Protein AF-A0A8S2ZGX4-F1 (afdb_monomer_lite)

Secondary structure (DSSP, 8-state):
---GGG-HHHHHHHHSTTHHHHHHHHHHHHHHHHHHHHHHHHHTTT-HHHHHHHHHHHHHHHHHHHTTT-TT--SGGGGGG----TT--SSTT--TTS-TTT--HHHHHHHHHHHHHHHHHTT-HHHHHHHHHHHHHHHHHTT-HHHHHHHHHHHHHHHHHTT-HHHHHHHHHHHHTTTTPPPSSSS-----S-TTS--S-PPPP---TTS-TTSHHHHHHHHHHHH----HHHHHHHHHHHHHHHHHHHHHHHHHHHHTS-S---HHHHHTSHHHHHHHHTTT-GGGGSSSSS----S-------SS-STTTTSHHHHHHHHHHHHHHHHHHHHHHHHHTTTT-SS--TT--HHHHHHHHHHHHHHHHHHHHTT-HHHHHHHHHHHHHHHHHHHHTTTTTSSS-----------------------STTTHHHHHTTSSTTTS--

Structure (mmCIF, N/CA/C/O backbone):
data_AF-A0A8S2ZGX4-F1
#
_entry.id   AF-A0A8S2ZGX4-F1
#
loop_
_atom_site.group_PDB
_atom_site.id
_atom_site.type_symbol
_atom_site.label_atom_id
_atom_site.label_alt_id
_atom_site.label_comp_id
_atom_site.label_asym_id
_atom_site.label_entity_id
_atom_site.label_seq_id
_atom_site.pdbx_PDB_ins_code
_atom_site.Cartn_x
_atom_site.Cartn_y
_atom_site.Cartn_z
_atom_site.occupancy
_atom_site.B_iso_or_equiv
_atom_site.auth_seq_id
_atom_site.auth_comp_id
_atom_site.auth_asym_id
_atom_site.auth_atom_id
_atom_site.pdbx_PDB_model_num
ATOM 1 N N . VAL A 1 1 ? 9.247 20.547 -24.378 1.00 41.38 1 VAL A N 1
ATOM 2 C CA . VAL A 1 1 ? 9.054 19.295 -23.596 1.00 41.38 1 VAL A CA 1
ATOM 3 C C . VAL A 1 1 ? 7.682 19.237 -22.893 1.00 41.38 1 VAL A C 1
ATOM 5 O O . VAL A 1 1 ? 7.358 18.220 -22.314 1.00 41.38 1 VAL A O 1
ATOM 8 N N . THR A 1 2 ? 6.802 20.241 -23.010 1.00 38.56 2 THR A N 1
ATOM 9 C CA . THR A 1 2 ? 5.516 20.335 -22.273 1.00 38.56 2 THR A CA 1
ATOM 10 C C . THR A 1 2 ? 4.254 20.041 -23.109 1.00 38.56 2 THR A C 1
ATOM 12 O O . THR A 1 2 ? 3.149 20.410 -22.726 1.00 38.56 2 THR A O 1
ATOM 15 N N . THR A 1 3 ? 4.391 19.375 -24.259 1.00 49.91 3 THR A N 1
ATOM 16 C CA . THR A 1 3 ? 3.293 19.135 -25.222 1.00 49.91 3 THR A CA 1
ATOM 17 C C . THR A 1 3 ? 2.880 17.666 -25.368 1.00 49.91 3 THR A C 1
ATOM 19 O O . THR A 1 3 ? 1.997 17.366 -26.164 1.00 49.91 3 THR A O 1
ATOM 22 N N . TRP A 1 4 ? 3.468 16.740 -24.603 1.00 54.19 4 TRP A N 1
ATOM 23 C CA . TRP A 1 4 ? 3.352 15.295 -24.863 1.00 54.19 4 TRP A CA 1
ATOM 24 C C . TRP A 1 4 ? 1.915 14.779 -24.723 1.00 54.19 4 TRP A C 1
ATOM 26 O O . TRP A 1 4 ? 1.449 14.051 -25.589 1.00 54.19 4 TRP A O 1
ATOM 36 N N . PHE A 1 5 ? 1.182 15.220 -23.696 1.00 51.91 5 PHE A N 1
ATOM 37 C CA . PHE A 1 5 ? -0.220 14.831 -23.481 1.00 51.91 5 PHE A CA 1
ATOM 38 C C . PHE A 1 5 ? -1.244 15.700 -24.223 1.00 51.91 5 PHE A C 1
ATOM 40 O O . PHE A 1 5 ? -2.425 15.367 -24.224 1.00 51.91 5 PHE A O 1
ATOM 47 N N . LYS A 1 6 ? -0.812 16.796 -24.864 1.00 54.53 6 LYS A N 1
ATOM 48 C CA . LYS A 1 6 ? -1.671 17.599 -25.753 1.00 54.53 6 LYS A CA 1
ATOM 49 C C . LYS A 1 6 ? -1.733 17.030 -27.171 1.00 54.53 6 LYS A C 1
ATOM 51 O O . LYS A 1 6 ? -2.524 17.495 -27.977 1.00 54.53 6 LYS A O 1
ATOM 56 N N . ASN A 1 7 ? -0.866 16.070 -27.482 1.00 62.03 7 ASN A N 1
ATOM 57 C CA . ASN A 1 7 ? -0.791 15.458 -28.793 1.00 62.03 7 ASN A CA 1
ATOM 58 C C . ASN A 1 7 ? -1.647 14.184 -28.794 1.00 62.03 7 ASN A C 1
ATOM 60 O O . ASN A 1 7 ? -1.274 13.184 -28.174 1.00 62.03 7 ASN A O 1
ATOM 64 N N . ASP A 1 8 ? -2.792 14.213 -29.477 1.00 60.84 8 ASP A N 1
ATOM 65 C CA . ASP A 1 8 ? -3.752 13.095 -29.503 1.00 60.84 8 ASP A CA 1
ATOM 66 C C . ASP A 1 8 ? -3.127 11.792 -30.024 1.00 60.84 8 ASP A C 1
ATOM 68 O O . ASP A 1 8 ? -3.487 10.693 -29.602 1.00 60.84 8 ASP A O 1
ATOM 72 N N . THR A 1 9 ? -2.104 11.904 -30.870 1.00 61.03 9 THR A N 1
ATOM 73 C CA . THR A 1 9 ? -1.310 10.775 -31.379 1.00 61.03 9 THR A CA 1
ATOM 74 C C . THR A 1 9 ? -0.493 10.072 -30.290 1.00 61.03 9 THR A C 1
ATOM 76 O O . THR A 1 9 ? -0.431 8.846 -30.248 1.00 61.03 9 THR A O 1
ATOM 79 N N . LEU A 1 10 ? 0.103 10.820 -29.357 1.00 64.38 10 LEU A N 1
ATOM 80 C CA . LEU A 1 10 ? 0.811 10.233 -28.217 1.00 64.38 10 LEU A CA 1
ATOM 81 C C . LEU A 1 10 ? -0.175 9.670 -27.199 1.00 64.38 10 LEU A C 1
ATOM 83 O O . LEU A 1 10 ? 0.072 8.612 -26.632 1.00 64.38 10 LEU A O 1
ATOM 87 N N . LYS A 1 11 ? -1.317 10.331 -26.997 1.00 65.56 11 LYS A N 1
ATOM 88 C CA . LYS A 1 11 ? -2.360 9.840 -26.092 1.00 65.56 11 LYS A CA 1
ATOM 89 C C . LYS A 1 11 ? -2.943 8.512 -26.576 1.00 65.56 11 LYS A C 1
ATOM 91 O O . LYS A 1 11 ? -3.092 7.592 -25.777 1.00 65.56 11 LYS A O 1
ATOM 96 N N . THR A 1 12 ? -3.205 8.375 -27.874 1.00 64.69 12 THR A N 1
ATOM 97 C CA . THR A 1 12 ? -3.672 7.121 -28.492 1.00 64.69 12 THR A CA 1
ATOM 98 C C . THR A 1 12 ? -2.602 6.025 -28.460 1.00 64.69 12 THR A C 1
ATOM 100 O O . THR A 1 12 ? -2.911 4.880 -28.127 1.00 64.69 12 THR A O 1
ATOM 103 N N . LEU A 1 13 ? -1.331 6.369 -28.689 1.00 67.81 13 LEU A N 1
ATOM 104 C CA . LEU A 1 13 ? -0.211 5.424 -28.592 1.00 67.81 13 LEU A CA 1
ATOM 105 C C . LEU A 1 13 ? 0.055 4.941 -27.155 1.00 67.81 13 LEU A C 1
ATOM 107 O O . LEU A 1 13 ? 0.414 3.785 -26.955 1.00 67.81 13 LEU A O 1
ATOM 111 N N . LEU A 1 14 ? -0.135 5.802 -26.152 1.00 68.19 14 LEU A N 1
ATOM 112 C CA . LEU A 1 14 ? 0.018 5.449 -24.734 1.00 68.19 14 LEU A CA 1
ATOM 113 C C . LEU A 1 14 ? -1.191 4.674 -24.190 1.00 68.19 14 LEU A C 1
ATOM 115 O O . LEU A 1 14 ? -1.034 3.846 -23.296 1.00 68.19 14 LEU A O 1
ATOM 119 N N . SER A 1 15 ? -2.385 4.927 -24.735 1.00 65.31 15 SER A N 1
ATOM 120 C CA . SER A 1 15 ? -3.630 4.265 -24.314 1.00 65.31 15 SER A CA 1
ATOM 121 C C . SER A 1 15 ? -3.818 2.890 -24.955 1.00 65.31 15 SER A C 1
ATOM 123 O O . SER A 1 15 ? -4.483 2.023 -24.390 1.00 65.31 15 SER A O 1
ATOM 125 N N . SER A 1 16 ? -3.251 2.672 -26.141 1.00 67.00 16 SER A N 1
ATOM 126 C CA . SER A 1 16 ? -3.352 1.396 -26.843 1.00 67.00 16 SER A CA 1
ATOM 127 C C . SER A 1 16 ? -2.372 0.377 -26.266 1.00 67.00 16 SER A C 1
ATOM 129 O O . SER A 1 16 ? -1.160 0.591 -26.178 1.00 67.00 16 SER A O 1
ATOM 131 N N . ARG A 1 17 ? -2.912 -0.778 -25.867 1.00 65.31 17 ARG A N 1
ATOM 132 C CA . ARG A 1 17 ? -2.119 -1.862 -25.288 1.00 65.31 17 ARG A CA 1
ATOM 133 C C . ARG A 1 17 ? -1.116 -2.362 -26.317 1.00 65.31 17 ARG A C 1
ATOM 135 O O . ARG A 1 17 ? -1.472 -2.985 -27.311 1.00 65.31 17 ARG A O 1
ATOM 142 N N . GLY A 1 18 ? 0.149 -2.047 -26.064 1.00 70.31 18 GLY A N 1
ATOM 143 C CA . GLY A 1 18 ? 1.272 -2.681 -26.725 1.00 70.31 18 GLY A CA 1
ATOM 144 C C . GLY A 1 18 ? 1.721 -2.144 -28.074 1.00 70.31 18 GLY A C 1
ATOM 145 O O . GLY A 1 18 ? 2.752 -2.592 -28.570 1.00 70.31 18 GLY A O 1
ATOM 146 N N . GLN A 1 19 ? 1.078 -1.103 -28.608 1.00 80.69 19 GLN A N 1
ATOM 147 C CA . GLN A 1 19 ? 1.666 -0.338 -29.716 1.00 80.69 19 GLN A CA 1
ATOM 148 C C . GLN A 1 19 ? 3.025 0.243 -29.319 1.00 80.69 19 GLN A C 1
ATOM 150 O O . GLN A 1 19 ? 3.971 0.242 -30.103 1.00 80.69 19 GLN A O 1
ATOM 155 N N . LEU A 1 20 ? 3.143 0.682 -28.065 1.00 82.62 20 LEU A N 1
ATOM 156 C CA . LEU A 1 20 ? 4.388 1.205 -27.528 1.00 82.62 20 LEU A CA 1
ATOM 157 C C . LEU A 1 20 ? 5.491 0.130 -27.497 1.00 82.62 20 LEU A C 1
ATOM 159 O O . LEU A 1 20 ? 6.616 0.400 -27.917 1.00 82.62 20 LEU A O 1
ATOM 163 N N . LEU A 1 21 ? 5.158 -1.109 -27.115 1.00 84.62 21 LEU A N 1
ATOM 164 C CA . LEU A 1 21 ? 6.109 -2.222 -27.155 1.00 84.62 21 LEU A CA 1
ATOM 165 C C . LEU A 1 21 ? 6.481 -2.601 -28.596 1.00 84.62 21 LEU A C 1
ATOM 167 O O . LEU A 1 21 ? 7.655 -2.829 -28.876 1.00 84.62 21 LEU A O 1
ATOM 171 N N . GLN A 1 22 ? 5.517 -2.611 -29.522 1.00 85.44 22 GLN A N 1
ATOM 172 C CA . GLN A 1 22 ? 5.770 -2.874 -30.945 1.00 85.44 22 GLN A CA 1
ATOM 173 C C . GLN A 1 22 ? 6.708 -1.837 -31.578 1.00 85.44 22 GLN A C 1
ATOM 175 O O . GLN A 1 22 ? 7.509 -2.181 -32.443 1.00 85.44 22 GLN A O 1
ATOM 180 N N . LYS A 1 23 ? 6.619 -0.568 -31.161 1.00 85.19 23 LYS A N 1
ATOM 181 C CA . LYS A 1 23 ? 7.435 0.525 -31.711 1.00 85.19 23 LYS A CA 1
ATOM 182 C C . LYS A 1 23 ? 8.811 0.637 -31.059 1.00 85.19 23 LYS A C 1
ATOM 184 O O . LYS A 1 23 ? 9.786 0.892 -31.759 1.00 85.19 23 LYS A O 1
ATOM 189 N N . CYS A 1 24 ? 8.897 0.485 -29.739 1.00 85.56 24 CYS A N 1
ATOM 190 C CA . CYS A 1 24 ? 10.128 0.734 -28.984 1.00 85.56 24 CYS A CA 1
ATOM 191 C C . CYS A 1 24 ? 10.902 -0.545 -28.627 1.00 85.56 24 CYS A C 1
ATOM 193 O O . CYS A 1 24 ? 12.077 -0.466 -28.263 1.00 85.56 24 CYS A O 1
ATOM 195 N N . GLY A 1 25 ? 10.264 -1.716 -28.699 1.00 87.88 25 GLY A N 1
ATOM 196 C CA . GLY A 1 25 ? 10.809 -2.968 -28.178 1.00 87.88 25 GLY A CA 1
ATOM 197 C C . GLY A 1 25 ? 10.984 -2.952 -26.653 1.00 87.88 25 GLY A C 1
ATOM 198 O O . GLY A 1 25 ? 10.824 -1.927 -25.990 1.00 87.88 25 GLY A O 1
ATOM 199 N N . ILE A 1 26 ? 11.343 -4.100 -26.072 1.00 87.19 26 ILE A N 1
ATOM 200 C CA . ILE A 1 26 ? 11.471 -4.262 -24.609 1.00 87.19 26 ILE A CA 1
ATOM 201 C C . ILE A 1 26 ? 12.515 -3.293 -24.032 1.00 87.19 26 ILE A C 1
ATOM 203 O O . ILE A 1 26 ? 12.232 -2.551 -23.092 1.00 87.19 26 ILE A O 1
ATOM 207 N N . TRP A 1 27 ? 13.709 -3.246 -24.629 1.00 88.06 27 TRP A N 1
ATOM 208 C CA . TRP A 1 27 ? 14.809 -2.403 -24.148 1.00 88.06 27 TRP A CA 1
ATOM 209 C C . TRP A 1 27 ? 14.520 -0.909 -24.294 1.00 88.06 27 TRP A C 1
ATOM 211 O O . TRP A 1 27 ? 14.815 -0.144 -23.378 1.00 88.06 27 TRP A O 1
ATOM 221 N N . GLY A 1 28 ? 13.899 -0.489 -25.402 1.00 90.31 28 GLY A N 1
ATOM 222 C CA . GLY A 1 28 ? 13.507 0.907 -25.596 1.00 90.31 28 GLY A CA 1
ATOM 223 C C . GLY A 1 28 ? 12.464 1.351 -24.573 1.00 90.31 28 GLY A C 1
ATOM 224 O O . GLY A 1 28 ? 12.561 2.459 -24.050 1.00 90.31 28 GLY A O 1
ATOM 225 N N . CYS A 1 29 ? 11.529 0.468 -24.208 1.00 90.81 29 CYS A N 1
ATOM 226 C CA . CYS A 1 29 ? 10.576 0.745 -23.137 1.00 90.81 29 CYS A CA 1
ATOM 227 C C . CYS A 1 29 ? 11.270 0.875 -21.772 1.00 90.81 29 CYS A C 1
ATOM 229 O O . CYS A 1 29 ? 11.034 1.847 -21.058 1.00 90.81 29 CYS A O 1
ATOM 231 N N . LEU A 1 30 ? 12.172 -0.047 -21.418 1.00 91.06 30 LEU A N 1
ATOM 232 C CA . LEU A 1 30 ? 12.895 0.006 -20.139 1.00 91.06 30 LEU A CA 1
ATOM 233 C C . LEU A 1 30 ? 13.769 1.262 -20.018 1.00 91.06 30 LEU A C 1
ATOM 235 O O . LEU A 1 30 ? 13.721 1.961 -19.005 1.00 91.06 30 LEU A O 1
ATOM 239 N N . LEU A 1 31 ? 14.536 1.587 -21.060 1.00 91.88 31 LEU A N 1
ATOM 240 C CA . LEU A 1 31 ? 15.365 2.793 -21.089 1.00 91.88 31 LEU A CA 1
ATOM 241 C C . LEU A 1 31 ? 14.507 4.064 -21.083 1.00 91.88 31 LEU A C 1
ATOM 243 O O . LEU A 1 31 ? 14.812 5.003 -20.346 1.00 91.88 31 LEU A O 1
ATOM 247 N N . GLY A 1 32 ? 13.402 4.075 -21.835 1.00 92.44 32 GLY A N 1
ATOM 248 C CA . GLY A 1 32 ? 12.416 5.155 -21.832 1.00 92.44 32 GLY A CA 1
ATOM 249 C C . GLY A 1 32 ? 11.851 5.418 -20.436 1.00 92.44 32 GLY A C 1
ATOM 250 O O . GLY A 1 32 ? 11.830 6.567 -19.985 1.00 92.44 32 GLY A O 1
ATOM 251 N N . ALA A 1 33 ? 11.484 4.363 -19.705 1.00 93.88 33 ALA A N 1
ATOM 252 C CA . ALA A 1 33 ? 11.026 4.456 -18.321 1.00 93.88 33 ALA A CA 1
ATOM 253 C C . ALA A 1 33 ? 12.088 5.054 -17.385 1.00 93.88 33 ALA A C 1
ATOM 255 O O . ALA A 1 33 ? 11.771 5.943 -16.593 1.00 93.88 33 ALA A O 1
ATOM 256 N N . ILE A 1 34 ? 13.348 4.617 -17.497 1.00 94.25 34 ILE A N 1
ATOM 257 C CA . ILE A 1 34 ? 14.461 5.128 -16.676 1.00 94.25 34 ILE A CA 1
ATOM 258 C C . ILE A 1 34 ? 14.714 6.614 -16.957 1.00 94.25 34 ILE A C 1
ATOM 260 O O . ILE A 1 34 ? 14.859 7.409 -16.026 1.00 94.25 34 ILE A O 1
ATOM 264 N N . VAL A 1 35 ? 14.760 7.015 -18.230 1.00 94.38 35 VAL A N 1
ATOM 265 C CA . VAL A 1 35 ? 14.999 8.415 -18.617 1.00 94.38 35 VAL A CA 1
ATOM 266 C C . VAL A 1 35 ? 13.862 9.313 -18.132 1.00 94.38 35 VAL A C 1
ATOM 268 O O . VAL A 1 35 ? 14.112 10.342 -17.506 1.00 94.38 35 VAL A O 1
ATOM 271 N N . THR A 1 36 ? 12.614 8.909 -18.357 1.00 93.62 36 THR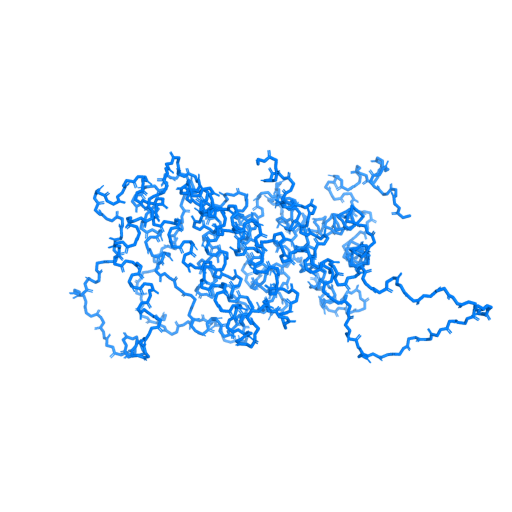 A N 1
ATOM 272 C CA . THR A 1 36 ? 11.433 9.673 -17.923 1.00 93.62 36 THR A CA 1
ATOM 273 C C . THR A 1 36 ? 11.294 9.731 -16.403 1.00 93.62 36 THR A C 1
ATOM 275 O O . THR A 1 36 ? 10.914 10.773 -15.882 1.00 93.62 36 THR A O 1
ATOM 278 N N . SER A 1 37 ? 11.702 8.690 -15.670 1.00 92.94 37 SER A N 1
ATOM 279 C CA . SER A 1 37 ? 11.779 8.718 -14.202 1.00 92.94 37 SER A CA 1
ATOM 280 C C . SER A 1 37 ? 12.825 9.714 -13.696 1.00 92.94 37 SER A C 1
ATOM 282 O O . SER A 1 37 ? 12.571 10.481 -12.767 1.00 92.94 37 SER A O 1
ATOM 284 N N . LYS A 1 38 ? 13.995 9.781 -14.343 1.00 91.62 38 LYS A N 1
ATOM 285 C CA . LYS A 1 38 ? 15.011 10.799 -1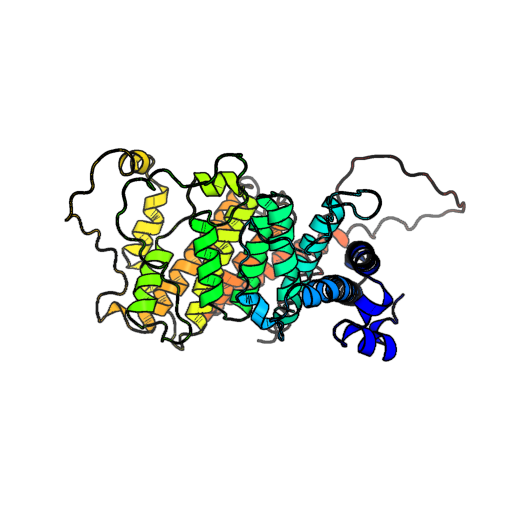4.027 1.00 91.62 38 LYS A CA 1
ATOM 286 C C . LYS A 1 38 ? 14.519 12.215 -14.337 1.00 91.62 38 LYS A C 1
ATOM 288 O O . LYS A 1 38 ? 14.777 13.121 -13.551 1.00 91.62 38 LYS A O 1
ATOM 293 N N . LEU A 1 39 ? 13.783 12.401 -15.436 1.00 90.00 39 LEU A N 1
ATOM 294 C CA . LEU A 1 39 ? 13.131 13.676 -15.746 1.00 90.00 39 LEU A CA 1
ATOM 295 C C . LEU A 1 39 ? 12.057 14.028 -14.714 1.00 90.00 39 LEU A C 1
ATOM 297 O O . LEU A 1 39 ? 11.997 15.174 -14.281 1.00 90.00 39 LEU A O 1
ATOM 301 N N . ALA A 1 40 ? 11.263 13.062 -14.254 1.00 87.69 40 ALA A N 1
ATOM 302 C CA . ALA A 1 40 ? 10.299 13.282 -13.182 1.00 87.69 40 ALA A CA 1
ATOM 303 C C . ALA A 1 40 ? 10.999 13.763 -11.898 1.00 87.69 40 ALA A C 1
ATOM 305 O O . ALA A 1 40 ? 10.628 14.796 -11.342 1.00 87.69 40 ALA A O 1
ATOM 306 N N . LYS A 1 41 ? 12.104 13.117 -11.500 1.00 84.81 41 LYS A N 1
ATOM 307 C CA . LYS A 1 41 ? 12.944 13.569 -10.373 1.00 84.81 41 LYS A CA 1
ATOM 308 C C . LYS A 1 41 ? 13.509 14.982 -10.548 1.00 84.81 41 LYS A C 1
ATOM 310 O O . LYS A 1 41 ? 13.905 15.587 -9.562 1.00 84.81 41 LYS A O 1
ATOM 315 N N . TYR A 1 42 ? 13.571 15.509 -11.767 1.00 84.25 42 TYR A N 1
ATOM 316 C CA . TYR A 1 42 ? 13.932 16.902 -12.022 1.00 84.25 42 TYR A CA 1
ATOM 317 C C . TYR A 1 42 ? 12.707 17.830 -11.955 1.00 84.25 42 TYR A C 1
ATOM 319 O O . TYR A 1 42 ? 12.754 18.873 -11.304 1.00 84.25 42 TYR A O 1
ATOM 327 N N . HIS A 1 43 ? 11.587 17.430 -12.567 1.00 79.19 43 HIS A N 1
ATOM 328 C CA . HIS A 1 43 ? 10.342 18.205 -12.593 1.00 79.19 43 HIS A CA 1
ATOM 329 C C . HIS A 1 43 ? 9.693 18.387 -11.225 1.00 79.19 43 HIS A C 1
ATOM 331 O O . HIS A 1 43 ? 9.025 19.399 -11.027 1.00 79.19 43 HIS A O 1
ATOM 337 N N . ILE A 1 44 ? 9.937 17.478 -10.279 1.00 73.12 44 ILE A N 1
ATOM 338 C CA . ILE A 1 44 ? 9.494 17.604 -8.882 1.00 73.12 44 ILE A CA 1
ATOM 339 C C . ILE A 1 44 ? 9.829 18.980 -8.272 1.00 73.12 44 ILE A C 1
ATOM 341 O O . ILE A 1 44 ? 9.066 19.499 -7.465 1.00 73.12 44 ILE A O 1
ATOM 345 N N . HIS A 1 45 ? 10.944 19.597 -8.684 1.00 65.62 45 HIS A N 1
ATOM 346 C CA . HIS A 1 45 ? 11.397 20.895 -8.175 1.00 65.62 45 HIS A CA 1
ATOM 347 C C . HIS A 1 45 ? 10.831 22.095 -8.944 1.00 65.62 45 HIS A C 1
ATOM 349 O O . HIS A 1 45 ? 10.994 23.229 -8.505 1.00 65.62 45 HIS A O 1
ATOM 355 N N . LEU A 1 46 ? 10.222 21.864 -10.107 1.00 70.75 46 LEU A N 1
ATOM 356 C CA . LEU A 1 46 ? 9.811 22.919 -11.032 1.00 70.75 46 LEU A CA 1
ATOM 357 C C . LEU A 1 46 ? 8.295 23.049 -11.119 1.00 70.75 46 LEU A C 1
ATOM 359 O O . LEU A 1 46 ? 7.776 24.162 -11.091 1.00 70.75 46 LEU A O 1
ATOM 363 N N . ASN A 1 47 ? 7.591 21.929 -11.290 1.00 73.62 47 ASN A N 1
ATOM 364 C CA . ASN A 1 47 ? 6.154 21.919 -11.524 1.00 73.62 47 ASN A CA 1
ATOM 365 C C . ASN A 1 47 ? 5.552 20.535 -11.216 1.00 73.62 47 ASN A C 1
ATOM 367 O O . ASN A 1 47 ? 5.940 19.536 -11.829 1.00 73.62 47 ASN A O 1
ATOM 371 N N . CYS A 1 48 ? 4.564 20.503 -10.316 1.00 75.62 48 CYS A N 1
ATOM 372 C CA . CYS A 1 48 ? 3.862 19.288 -9.895 1.00 75.62 48 CYS A CA 1
ATOM 373 C C . CYS A 1 48 ? 3.108 18.605 -11.046 1.00 75.62 48 CYS A C 1
ATOM 375 O O . CYS A 1 48 ? 3.156 17.384 -11.172 1.00 75.62 48 CYS A O 1
ATOM 377 N N . ASP A 1 49 ? 2.482 19.370 -11.941 1.00 78.06 49 ASP A N 1
ATOM 378 C CA . ASP A 1 49 ? 1.712 18.800 -13.053 1.00 78.06 49 ASP A CA 1
ATOM 379 C C . ASP A 1 49 ? 2.629 18.100 -14.059 1.00 78.06 49 ASP A C 1
ATOM 381 O O . ASP A 1 49 ? 2.333 17.018 -14.567 1.00 78.06 49 ASP A O 1
ATOM 385 N N . GLN A 1 50 ? 3.790 18.702 -14.329 1.00 80.12 50 GLN A N 1
ATOM 386 C CA . GLN A 1 50 ? 4.797 18.110 -15.212 1.00 80.12 50 GLN A CA 1
ATOM 387 C C . GLN A 1 50 ? 5.439 16.880 -14.573 1.00 80.12 50 GLN A C 1
ATOM 389 O O . GLN A 1 50 ? 5.731 15.901 -15.263 1.00 80.12 50 GLN A O 1
ATOM 394 N N . HIS A 1 51 ? 5.645 16.912 -13.257 1.00 84.75 51 HIS A N 1
ATOM 395 C CA . HIS A 1 51 ? 6.113 15.764 -12.489 1.00 84.75 51 HIS A CA 1
ATOM 396 C C . HIS A 1 51 ? 5.132 14.589 -12.589 1.00 84.75 51 HIS A C 1
ATOM 398 O O . HIS A 1 51 ? 5.550 13.491 -12.958 1.00 84.75 51 HIS A O 1
ATOM 404 N N . LEU A 1 52 ? 3.833 14.827 -12.397 1.00 84.50 52 LEU A N 1
ATOM 405 C CA . LEU A 1 52 ? 2.802 13.798 -12.543 1.00 84.50 52 LEU A CA 1
ATOM 406 C C . LEU A 1 52 ? 2.761 13.229 -13.967 1.00 84.50 52 LEU A C 1
ATOM 408 O O . LEU A 1 52 ? 2.789 12.014 -14.155 1.00 84.50 52 LEU A O 1
ATOM 412 N N . GLN A 1 53 ? 2.752 14.095 -14.983 1.00 86.50 53 GLN A N 1
ATOM 413 C CA . GLN A 1 53 ? 2.738 13.678 -16.389 1.00 86.50 53 GLN A CA 1
ATOM 414 C C . GLN A 1 53 ? 3.957 12.823 -16.753 1.00 86.50 53 GLN A C 1
ATOM 416 O O . GLN A 1 53 ? 3.831 11.810 -17.441 1.00 86.50 53 GLN A O 1
ATOM 421 N N . THR A 1 54 ? 5.145 13.197 -16.281 1.00 88.00 54 THR A N 1
ATOM 422 C CA . THR A 1 54 ? 6.368 12.425 -16.541 1.00 88.00 54 THR A CA 1
ATOM 423 C C . THR A 1 54 ? 6.407 11.107 -15.768 1.00 88.00 54 THR A C 1
ATOM 425 O O . THR A 1 54 ? 6.853 10.101 -16.326 1.00 88.00 54 THR A O 1
ATOM 428 N N . CYS A 1 55 ? 5.860 11.059 -14.547 1.00 89.94 55 CYS A N 1
ATOM 429 C CA . CYS A 1 55 ? 5.658 9.805 -13.816 1.00 89.94 55 CYS A CA 1
ATOM 430 C C . CYS A 1 55 ? 4.694 8.870 -14.554 1.00 89.94 55 CYS A C 1
ATOM 432 O O . CYS A 1 55 ? 4.987 7.685 -14.727 1.00 89.94 55 CYS A O 1
ATOM 434 N N . LEU A 1 56 ? 3.576 9.406 -15.051 1.00 90.12 56 LEU A N 1
ATOM 435 C CA . LEU A 1 56 ? 2.621 8.648 -15.854 1.00 90.12 56 LEU A CA 1
ATOM 436 C C . LEU A 1 56 ? 3.275 8.112 -17.126 1.00 90.12 56 LEU A C 1
ATOM 438 O O . LEU A 1 56 ? 3.156 6.925 -17.413 1.00 90.12 56 LEU A O 1
ATOM 442 N N . LEU A 1 57 ? 4.034 8.936 -17.848 1.00 90.44 57 LEU A N 1
ATOM 443 C CA . LEU A 1 57 ? 4.751 8.495 -19.044 1.00 90.44 57 LEU A CA 1
ATOM 444 C C . LEU A 1 57 ? 5.708 7.325 -18.750 1.00 90.44 57 LEU A C 1
ATOM 446 O O . LEU A 1 57 ? 5.691 6.327 -19.469 1.00 90.44 57 LEU A O 1
ATOM 450 N N . SER A 1 58 ? 6.488 7.407 -17.668 1.00 92.56 58 SER A N 1
ATOM 451 C CA . SER A 1 58 ? 7.363 6.313 -17.221 1.00 92.56 58 SER A CA 1
ATOM 452 C C . SER A 1 58 ? 6.568 5.039 -16.907 1.00 92.56 58 SER A C 1
ATOM 454 O O . SER A 1 58 ? 6.940 3.944 -17.332 1.00 92.56 58 SER A O 1
ATOM 456 N N . SER A 1 59 ? 5.417 5.176 -16.241 1.00 91.62 59 SER A N 1
ATOM 457 C CA . SER A 1 59 ? 4.552 4.036 -15.927 1.00 91.62 59 SER A CA 1
ATOM 458 C C . SER A 1 59 ? 3.954 3.368 -17.170 1.00 91.62 59 SER A C 1
ATOM 460 O O . SER A 1 59 ? 3.882 2.144 -17.198 1.00 91.62 59 SER A O 1
ATOM 462 N N . TYR A 1 60 ? 3.610 4.119 -18.227 1.00 89.62 60 TYR A N 1
ATOM 463 C CA . TYR A 1 60 ? 3.147 3.543 -19.497 1.00 89.62 60 TYR A CA 1
ATOM 464 C C . TYR A 1 60 ? 4.223 2.676 -20.155 1.00 89.62 60 TYR A C 1
ATOM 466 O O . TYR A 1 60 ? 3.919 1.576 -20.618 1.00 89.62 60 TYR A O 1
ATOM 474 N N . PHE A 1 61 ? 5.484 3.122 -20.140 1.00 90.81 61 PHE A N 1
ATOM 475 C CA . PHE A 1 61 ? 6.603 2.316 -20.627 1.00 90.81 61 PHE A CA 1
ATOM 476 C C . PHE A 1 61 ? 6.732 0.999 -19.857 1.00 90.81 61 PHE A C 1
ATOM 478 O O . PHE A 1 61 ? 6.753 -0.062 -20.474 1.00 90.81 61 PHE A O 1
ATOM 485 N N . LEU A 1 62 ? 6.750 1.041 -18.523 1.00 90.19 62 LEU A N 1
ATOM 486 C CA . LEU A 1 62 ? 6.882 -0.161 -17.686 1.00 90.19 62 LEU A CA 1
ATOM 487 C C . LEU A 1 62 ? 5.700 -1.120 -17.858 1.00 90.19 62 LEU A C 1
ATOM 489 O O . LEU A 1 62 ? 5.875 -2.323 -18.052 1.00 90.19 62 LEU A O 1
ATOM 493 N N . ARG A 1 63 ? 4.489 -0.565 -17.848 1.00 87.19 63 ARG A N 1
ATOM 494 C CA . ARG A 1 63 ? 3.237 -1.304 -17.989 1.00 87.19 63 ARG A CA 1
ATOM 495 C C . ARG A 1 63 ? 3.121 -1.980 -19.354 1.00 87.19 63 ARG A C 1
ATOM 497 O O . ARG A 1 63 ? 2.686 -3.125 -19.427 1.00 87.19 63 ARG A O 1
ATOM 504 N N . SER A 1 64 ? 3.574 -1.320 -20.422 1.00 84.81 64 SER A N 1
ATOM 505 C CA . SER A 1 64 ? 3.559 -1.896 -21.772 1.00 84.81 64 SER A CA 1
ATOM 506 C C . SER A 1 64 ? 4.367 -3.188 -21.883 1.00 84.81 64 SER A C 1
ATOM 508 O O . SER A 1 64 ? 3.996 -4.058 -22.658 1.00 84.81 64 SER A O 1
ATOM 510 N N . ILE A 1 65 ? 5.430 -3.351 -21.091 1.00 82.25 65 ILE A N 1
ATOM 511 C CA . ILE A 1 65 ? 6.250 -4.566 -21.101 1.00 82.25 65 ILE A CA 1
ATOM 512 C C . ILE A 1 65 ? 5.568 -5.675 -20.287 1.00 82.25 65 ILE A C 1
ATOM 514 O O . ILE A 1 65 ? 5.596 -6.842 -20.672 1.00 82.25 65 ILE A O 1
ATOM 518 N N . PHE A 1 66 ? 4.937 -5.304 -19.171 1.00 78.12 66 PHE A N 1
ATOM 519 C CA . PHE A 1 66 ? 4.330 -6.244 -18.231 1.00 78.12 66 PHE A CA 1
ATOM 520 C C . PHE A 1 66 ? 2.979 -6.813 -18.692 1.00 78.12 66 PHE A C 1
ATOM 522 O O . PHE A 1 66 ? 2.582 -7.895 -18.273 1.00 78.12 66 PHE A O 1
ATOM 529 N N . PHE A 1 67 ? 2.273 -6.142 -19.603 1.00 73.12 67 PHE A N 1
ATOM 530 C CA . PHE A 1 67 ? 1.075 -6.726 -20.215 1.00 73.12 67 PHE A CA 1
ATOM 531 C C . PHE A 1 67 ? 1.369 -7.947 -21.089 1.00 73.12 67 PHE A C 1
ATOM 533 O O . PHE A 1 67 ? 0.547 -8.851 -21.176 1.00 73.12 67 PHE A O 1
ATOM 540 N N . TYR A 1 68 ? 2.540 -8.003 -21.721 1.00 67.88 68 TYR A N 1
ATOM 541 C CA . TYR A 1 68 ? 2.878 -9.108 -22.620 1.00 67.88 68 TYR A CA 1
ATOM 542 C C . TYR A 1 68 ? 3.439 -10.336 -21.908 1.00 67.88 68 TYR A C 1
ATOM 544 O O . TYR A 1 68 ? 3.557 -11.391 -22.525 1.00 67.88 68 TYR A O 1
ATOM 552 N N . THR A 1 69 ? 3.795 -10.226 -20.628 1.00 66.50 69 THR A N 1
ATOM 553 C CA . THR A 1 69 ? 4.326 -11.360 -19.858 1.00 66.50 69 THR A CA 1
ATOM 554 C C . THR A 1 69 ? 3.252 -12.285 -19.330 1.00 66.50 69 THR A C 1
ATOM 556 O O . THR A 1 69 ? 3.550 -13.434 -19.016 1.00 66.50 69 THR A O 1
ATOM 559 N N . LEU A 1 70 ? 2.022 -11.793 -19.188 1.00 65.50 70 LEU A N 1
ATOM 560 C CA . LEU A 1 70 ? 0.962 -12.482 -18.465 1.00 65.50 70 LEU A CA 1
ATOM 561 C C . LEU A 1 70 ? -0.276 -12.596 -19.362 1.00 65.50 70 LEU A C 1
ATOM 563 O O . LEU A 1 70 ? -1.067 -11.658 -19.423 1.00 65.50 70 LEU A O 1
ATOM 567 N N . PRO A 1 71 ? -0.473 -13.742 -20.041 1.00 56.81 71 PRO A N 1
ATOM 568 C CA . PRO A 1 71 ? -1.516 -13.914 -21.057 1.00 56.81 71 PRO A CA 1
ATOM 569 C C . PRO A 1 71 ? -2.962 -13.876 -20.523 1.00 56.81 71 PRO A C 1
ATOM 571 O O . PRO A 1 71 ? -3.891 -14.008 -21.310 1.00 56.81 71 PRO A O 1
ATOM 574 N N . HIS A 1 72 ? -3.171 -13.699 -19.213 1.00 56.56 72 HIS A N 1
ATOM 575 C CA . HIS A 1 72 ? -4.487 -13.784 -18.563 1.00 56.56 72 HIS A CA 1
ATOM 576 C C . HIS A 1 72 ? -4.928 -12.511 -17.819 1.00 56.56 72 HIS A C 1
ATOM 578 O O . HIS A 1 72 ? -5.999 -12.514 -17.226 1.00 56.56 72 HIS A O 1
ATOM 584 N N . SER A 1 73 ? -4.126 -11.439 -17.817 1.00 67.88 73 SER A N 1
ATOM 585 C CA . SER A 1 73 ? -4.473 -10.190 -17.123 1.00 67.88 73 SER A CA 1
ATOM 586 C C . SER A 1 73 ? -5.027 -9.182 -18.126 1.00 67.88 73 SER A C 1
ATOM 588 O O . SER A 1 73 ? -4.278 -8.422 -18.743 1.00 67.88 73 SER A O 1
ATOM 590 N N . GLU A 1 74 ? -6.343 -9.184 -18.317 1.00 68.38 74 GLU A N 1
ATOM 591 C CA . GLU A 1 74 ? -7.004 -8.247 -19.227 1.00 68.38 74 GLU A CA 1
ATOM 592 C C . GLU A 1 74 ? -7.286 -6.900 -18.566 1.00 68.38 74 GLU A C 1
ATOM 594 O O . GLU A 1 74 ? -7.462 -5.906 -19.265 1.00 68.38 74 GLU A O 1
ATOM 599 N N . HIS A 1 75 ? -7.303 -6.817 -17.239 1.00 80.25 75 HIS A N 1
ATOM 600 C CA . HIS A 1 75 ? -7.609 -5.590 -16.514 1.00 80.25 75 HIS A CA 1
ATOM 601 C C . HIS A 1 75 ? -6.517 -5.264 -15.497 1.00 80.25 75 HIS A C 1
ATOM 603 O O . HIS A 1 75 ? -5.819 -6.141 -14.993 1.00 80.25 75 HIS A O 1
ATOM 609 N N . ASP A 1 76 ? -6.374 -3.978 -15.167 1.00 83.56 76 ASP A N 1
ATOM 610 C CA . ASP A 1 76 ? -5.378 -3.542 -14.179 1.00 83.56 76 ASP A CA 1
ATOM 611 C C . ASP A 1 76 ? -5.642 -4.126 -12.790 1.00 83.56 76 ASP A C 1
ATOM 613 O O . ASP A 1 76 ? -4.715 -4.358 -12.017 1.00 83.56 76 ASP A O 1
ATOM 617 N N . ILE A 1 77 ? -6.916 -4.385 -12.494 1.00 85.38 77 ILE A N 1
ATOM 618 C CA . ILE A 1 77 ? -7.351 -4.962 -11.229 1.00 85.38 77 ILE A CA 1
ATOM 619 C C . ILE A 1 77 ? -6.915 -6.421 -11.074 1.00 85.38 77 ILE A C 1
ATOM 621 O O . ILE A 1 77 ? -6.655 -6.852 -9.956 1.00 85.38 77 ILE A O 1
ATOM 625 N N . ASP A 1 78 ? -6.739 -7.164 -12.169 1.00 85.00 78 ASP A N 1
ATOM 626 C CA . ASP A 1 78 ? -6.344 -8.578 -12.118 1.00 85.00 78 ASP A CA 1
ATOM 627 C C . ASP A 1 78 ? -4.956 -8.730 -11.466 1.00 85.00 78 ASP A C 1
ATOM 629 O O . ASP A 1 78 ? -4.696 -9.678 -10.716 1.00 85.00 78 ASP A O 1
ATOM 633 N N . TYR A 1 79 ? -4.092 -7.720 -11.632 1.00 84.62 79 TYR A N 1
ATOM 634 C CA . TYR A 1 79 ? -2.784 -7.644 -10.983 1.00 84.62 79 TYR A CA 1
ATOM 635 C C . TYR A 1 79 ? -2.852 -7.519 -9.456 1.00 84.62 79 TYR A C 1
ATOM 637 O O . TYR A 1 79 ? -1.858 -7.806 -8.787 1.00 84.62 79 TYR A O 1
ATOM 645 N N . ALA A 1 80 ? -4.003 -7.163 -8.874 1.00 85.88 80 ALA A N 1
ATOM 646 C CA . ALA A 1 80 ? -4.202 -7.178 -7.425 1.00 85.88 80 ALA A CA 1
ATOM 647 C C . ALA A 1 80 ? -4.069 -8.591 -6.838 1.00 85.88 80 ALA A C 1
ATOM 649 O O . ALA A 1 80 ? -3.552 -8.743 -5.730 1.00 85.88 80 ALA A O 1
ATOM 650 N N . THR A 1 81 ? -4.437 -9.625 -7.599 1.00 83.31 81 THR A N 1
ATOM 651 C CA . THR A 1 81 ? -4.398 -11.034 -7.162 1.00 83.31 81 THR A CA 1
ATOM 652 C C . THR A 1 81 ? -3.082 -11.740 -7.490 1.00 83.31 81 THR A C 1
ATOM 654 O O . THR A 1 81 ? -2.838 -12.866 -7.052 1.00 83.31 81 THR A O 1
ATOM 657 N N . LEU A 1 82 ? -2.205 -11.080 -8.247 1.00 80.31 82 LEU A N 1
ATOM 658 C CA . LEU A 1 82 ? -1.001 -11.694 -8.777 1.00 80.31 82 LEU A CA 1
ATOM 659 C C . LEU A 1 82 ? 0.070 -11.842 -7.694 1.00 80.31 82 LEU A C 1
ATOM 661 O O . LEU A 1 82 ? 0.657 -10.859 -7.245 1.00 80.31 82 LEU A O 1
ATOM 665 N N . PHE A 1 83 ? 0.346 -13.074 -7.279 1.00 71.06 83 PHE A N 1
ATOM 666 C CA . PHE A 1 83 ? 1.426 -13.394 -6.349 1.00 71.06 83 PHE A CA 1
ATOM 667 C C . PHE A 1 83 ? 2.386 -14.353 -7.020 1.00 71.06 83 PHE A C 1
ATOM 669 O O . PHE A 1 83 ? 2.029 -15.497 -7.287 1.00 71.06 83 PHE A O 1
ATOM 676 N N . ILE A 1 84 ? 3.609 -13.898 -7.250 1.00 65.69 84 ILE A N 1
ATOM 677 C CA . ILE A 1 84 ? 4.610 -14.693 -7.945 1.00 65.69 84 ILE A CA 1
ATOM 678 C C . ILE A 1 84 ? 5.474 -15.473 -6.961 1.00 65.69 84 ILE A C 1
ATOM 680 O O . ILE A 1 84 ? 5.870 -14.972 -5.908 1.00 65.69 84 ILE A O 1
ATOM 684 N N . ASP A 1 85 ? 5.718 -16.733 -7.308 1.00 60.44 85 ASP A N 1
ATOM 685 C CA . ASP A 1 85 ? 6.637 -17.609 -6.595 1.00 60.44 85 ASP A CA 1
ATOM 686 C C . ASP A 1 85 ? 8.061 -17.418 -7.130 1.00 60.44 85 ASP A C 1
ATOM 688 O O . ASP A 1 85 ? 8.255 -17.074 -8.298 1.00 60.44 85 ASP A O 1
ATOM 692 N N . ASN A 1 86 ? 9.061 -17.683 -6.283 1.00 54.94 86 ASN A N 1
ATOM 693 C CA . ASN A 1 86 ? 10.493 -17.469 -6.555 1.00 54.94 86 ASN A CA 1
ATOM 694 C C . ASN A 1 86 ? 11.013 -18.118 -7.861 1.00 54.94 86 ASN A C 1
ATOM 696 O O . ASN A 1 86 ? 12.110 -17.790 -8.305 1.00 54.94 86 ASN A O 1
ATOM 700 N N . SER A 1 87 ? 10.259 -19.041 -8.464 1.00 51.16 87 SER A N 1
ATOM 701 C CA . SER A 1 87 ? 10.575 -19.745 -9.713 1.00 51.16 87 SER A CA 1
ATOM 702 C C . SER A 1 87 ? 10.025 -19.082 -10.983 1.00 51.16 87 SER A C 1
ATOM 704 O O . SER A 1 87 ? 10.214 -19.620 -12.072 1.00 51.16 87 SER A O 1
ATOM 706 N N . THR A 1 88 ? 9.320 -17.953 -10.881 1.00 57.84 88 THR A N 1
ATOM 707 C CA . THR A 1 88 ? 8.702 -17.319 -12.054 1.00 57.84 88 THR A CA 1
ATOM 708 C C . THR A 1 88 ? 9.723 -16.439 -12.766 1.00 57.84 88 THR A C 1
ATOM 710 O O . THR A 1 88 ? 10.123 -15.387 -12.263 1.00 57.84 88 THR A O 1
ATOM 713 N N . TYR A 1 89 ? 10.158 -16.864 -13.950 1.00 60.84 89 TYR A N 1
ATOM 714 C CA . TYR A 1 89 ? 10.915 -16.001 -14.851 1.00 60.84 89 TYR A CA 1
ATOM 715 C C . TYR A 1 89 ? 10.010 -14.859 -15.325 1.00 60.84 89 TYR A C 1
ATOM 717 O O . TYR A 1 89 ? 8.922 -15.111 -15.833 1.00 60.84 89 TYR A O 1
ATOM 725 N N . ILE A 1 90 ? 10.467 -13.612 -15.163 1.00 67.00 90 ILE A N 1
ATOM 726 C CA . ILE A 1 90 ? 9.715 -12.403 -15.557 1.00 67.00 90 ILE A CA 1
ATOM 727 C C . ILE A 1 90 ? 9.383 -12.443 -17.050 1.00 67.00 90 ILE A C 1
ATOM 729 O O . ILE A 1 90 ? 8.258 -12.174 -17.455 1.00 67.00 90 ILE A O 1
ATOM 733 N N . TRP A 1 91 ? 10.380 -12.827 -17.848 1.00 72.25 91 TRP A N 1
ATOM 734 C CA . TRP A 1 91 ? 10.286 -13.034 -19.284 1.00 72.25 91 TRP A CA 1
ATOM 735 C C . TRP A 1 91 ? 11.013 -14.341 -19.625 1.00 72.25 91 TRP A C 1
ATOM 737 O O . TRP A 1 91 ? 12.227 -14.425 -19.404 1.00 72.25 91 TRP A O 1
ATOM 747 N N . PRO A 1 92 ? 10.324 -15.373 -20.141 1.00 68.38 92 PRO A N 1
ATOM 748 C CA . PRO A 1 92 ? 10.994 -16.603 -20.546 1.00 68.38 92 PRO A CA 1
ATOM 749 C C . PRO A 1 92 ? 12.035 -16.289 -21.632 1.00 68.38 92 PRO A C 1
ATOM 751 O O . PRO A 1 92 ? 11.737 -15.623 -22.619 1.00 68.38 92 PRO A O 1
ATOM 754 N N . GLY A 1 93 ? 13.277 -16.734 -21.425 1.00 69.31 93 GLY A N 1
ATOM 755 C CA . GLY A 1 93 ? 14.375 -16.548 -22.381 1.00 69.31 93 GLY A CA 1
ATOM 756 C C . GLY A 1 93 ? 15.060 -15.174 -22.371 1.00 69.31 93 GLY A C 1
ATOM 757 O O . GLY A 1 93 ? 16.031 -14.999 -23.103 1.00 69.31 93 GLY A O 1
ATOM 758 N N . ILE A 1 94 ? 14.629 -14.215 -21.540 1.00 73.75 94 ILE A N 1
ATOM 759 C CA . ILE A 1 94 ? 15.290 -12.905 -21.415 1.00 73.75 94 ILE A CA 1
ATOM 760 C C . ILE A 1 94 ? 15.959 -12.791 -20.047 1.00 73.75 94 ILE A C 1
ATOM 762 O O . ILE A 1 94 ? 15.301 -12.765 -19.008 1.00 73.75 94 ILE A O 1
ATOM 766 N N . GLN A 1 95 ? 17.283 -12.664 -20.051 1.00 73.69 95 GLN A N 1
ATOM 767 C CA . GLN A 1 95 ? 18.060 -12.347 -18.858 1.00 73.69 95 GLN A CA 1
ATOM 768 C C . GLN A 1 95 ? 18.290 -10.831 -18.801 1.00 73.69 95 GLN A C 1
ATOM 770 O O . GLN A 1 95 ? 19.107 -10.287 -19.533 1.00 73.69 95 GLN A O 1
ATOM 775 N N . LEU A 1 96 ? 17.550 -10.121 -17.944 1.00 72.06 96 LEU A N 1
ATOM 776 C CA . LEU A 1 96 ? 17.686 -8.658 -17.803 1.00 72.06 96 LEU A CA 1
ATOM 777 C C . LEU A 1 96 ? 19.040 -8.241 -17.231 1.00 72.06 96 LEU A C 1
ATOM 779 O O . LEU A 1 96 ? 19.507 -7.139 -17.490 1.00 72.06 96 LEU A O 1
ATOM 783 N N . THR A 1 97 ? 19.617 -9.101 -16.396 1.00 72.56 97 THR A N 1
ATOM 784 C CA . THR A 1 97 ? 20.815 -8.827 -15.598 1.00 72.56 97 THR A CA 1
ATOM 785 C C . THR A 1 97 ? 22.096 -9.336 -16.248 1.00 72.56 97 THR A C 1
ATOM 787 O O . THR A 1 97 ? 23.164 -9.150 -15.676 1.00 72.56 97 THR A O 1
ATOM 790 N N . SER A 1 98 ? 22.020 -9.981 -17.417 1.00 77.19 98 SER A N 1
ATOM 791 C CA . SER A 1 98 ? 23.199 -10.555 -18.075 1.00 77.19 98 SER A CA 1
ATOM 792 C C . SER A 1 98 ? 24.079 -9.512 -18.767 1.00 77.19 98 SER A C 1
ATOM 794 O O . SER A 1 98 ? 25.264 -9.759 -18.953 1.00 77.19 98 SER A O 1
ATOM 796 N N . ASP A 1 99 ? 23.514 -8.369 -19.173 1.00 77.50 99 ASP A N 1
ATOM 797 C CA . ASP A 1 99 ? 24.221 -7.320 -19.916 1.00 77.50 99 ASP A CA 1
ATOM 798 C C . ASP A 1 99 ? 23.976 -5.940 -19.283 1.00 77.50 99 ASP A C 1
ATOM 800 O O . ASP A 1 99 ? 22.960 -5.281 -19.531 1.00 77.50 99 ASP A O 1
ATOM 804 N N . GLU A 1 100 ? 24.929 -5.495 -18.458 1.00 77.31 100 GLU A N 1
ATOM 805 C CA . GLU A 1 100 ? 24.859 -4.206 -17.758 1.00 77.31 100 GLU A CA 1
ATOM 806 C C . GLU A 1 100 ? 24.854 -2.999 -18.711 1.00 77.31 100 GLU A C 1
ATOM 808 O O . GLU A 1 100 ? 24.337 -1.939 -18.346 1.00 77.31 100 GLU A O 1
ATOM 813 N N . PHE A 1 101 ? 25.384 -3.143 -19.934 1.00 79.06 101 PHE A N 1
ATOM 814 C CA . PHE A 1 101 ? 25.423 -2.054 -20.915 1.00 79.06 101 PHE A CA 1
ATOM 815 C C . PHE A 1 101 ? 24.054 -1.793 -21.542 1.00 79.06 101 PHE A C 1
ATOM 817 O O . PHE A 1 101 ? 23.764 -0.663 -21.938 1.00 79.06 101 PHE A O 1
ATOM 824 N N . ARG A 1 102 ? 23.191 -2.814 -21.606 1.00 81.62 102 ARG A N 1
ATOM 825 C CA . ARG A 1 102 ? 21.804 -2.654 -22.068 1.00 81.62 102 ARG A CA 1
ATOM 826 C C . ARG A 1 102 ? 20.913 -2.066 -20.990 1.00 81.62 102 ARG A C 1
ATOM 828 O O . ARG A 1 102 ? 20.065 -1.225 -21.285 1.00 81.62 102 ARG A O 1
ATOM 835 N N . LEU A 1 103 ? 21.076 -2.529 -19.754 1.00 85.56 103 LEU A N 1
ATOM 836 C CA . LEU A 1 103 ? 20.229 -2.133 -18.642 1.00 85.56 103 LEU A CA 1
ATOM 837 C C . LEU A 1 103 ? 20.953 -2.327 -17.313 1.00 85.56 103 LEU A C 1
ATOM 839 O O . LEU A 1 103 ? 21.256 -3.444 -16.907 1.00 85.56 103 LEU A O 1
ATOM 843 N N . ASN A 1 104 ? 21.122 -1.239 -16.567 1.00 88.75 104 ASN A N 1
ATOM 844 C CA . ASN A 1 104 ? 21.582 -1.335 -15.190 1.00 88.75 104 ASN A CA 1
ATOM 845 C C . ASN A 1 104 ? 20.406 -1.745 -14.273 1.00 88.75 104 ASN A C 1
ATOM 847 O O . ASN A 1 104 ? 19.467 -0.953 -14.111 1.00 88.75 104 ASN A O 1
ATOM 851 N N . PRO A 1 105 ? 20.453 -2.921 -13.614 1.00 87.38 105 PRO A N 1
ATOM 852 C CA . PRO A 1 105 ? 19.350 -3.408 -12.788 1.00 87.38 105 PRO A CA 1
ATOM 853 C C . PRO A 1 105 ? 19.067 -2.503 -11.588 1.00 87.38 105 PRO A C 1
ATOM 855 O O . PRO A 1 105 ? 17.909 -2.321 -11.222 1.00 87.38 105 PRO A O 1
ATOM 858 N N . ARG A 1 106 ? 20.091 -1.851 -11.018 1.00 89.44 106 ARG A N 1
ATOM 859 C CA . ARG A 1 106 ? 19.907 -0.890 -9.917 1.00 89.44 106 ARG A CA 1
ATOM 860 C C . ARG A 1 106 ? 19.116 0.330 -10.377 1.00 89.44 106 ARG A C 1
ATOM 862 O O . ARG A 1 106 ? 18.198 0.763 -9.695 1.00 89.44 106 ARG A O 1
ATOM 869 N N . SER A 1 107 ? 19.410 0.830 -11.579 1.00 91.38 107 SER A N 1
ATOM 870 C CA . SER A 1 107 ? 18.667 1.960 -12.152 1.00 91.38 107 SER A CA 1
ATOM 871 C C . SER A 1 107 ? 17.200 1.613 -12.413 1.00 91.38 107 SER A C 1
ATOM 873 O O . SER A 1 107 ? 16.336 2.471 -12.228 1.00 91.38 107 SER A O 1
ATOM 875 N N . LEU A 1 108 ? 16.908 0.374 -12.824 1.00 92.25 108 LEU A N 1
ATOM 876 C CA . LEU A 1 108 ? 15.532 -0.091 -12.993 1.00 92.25 108 LEU A CA 1
ATOM 877 C C . LEU A 1 108 ? 14.819 -0.252 -11.640 1.00 92.25 108 LEU A C 1
ATOM 879 O O . LEU A 1 108 ? 13.697 0.228 -11.507 1.00 92.25 108 LEU A O 1
ATOM 883 N N . MET A 1 109 ? 15.473 -0.842 -10.632 1.00 92.56 109 MET A N 1
ATOM 884 C CA . MET A 1 109 ? 14.942 -0.935 -9.262 1.00 92.56 109 MET A CA 1
ATOM 885 C C . MET A 1 109 ? 14.589 0.445 -8.696 1.00 92.56 109 MET A C 1
ATOM 887 O O . MET A 1 109 ? 13.466 0.653 -8.245 1.00 92.56 109 MET A O 1
ATOM 891 N N . ASP A 1 110 ? 15.509 1.409 -8.794 1.00 91.56 110 ASP A N 1
ATOM 892 C CA . ASP A 1 110 ? 15.301 2.786 -8.328 1.00 91.56 110 ASP A CA 1
ATOM 893 C C . ASP A 1 110 ? 14.177 3.498 -9.088 1.00 91.56 110 ASP A C 1
ATOM 895 O O . ASP A 1 110 ? 13.494 4.369 -8.543 1.00 91.56 110 ASP A O 1
ATOM 899 N N . THR A 1 111 ? 14.014 3.169 -10.371 1.00 94.38 111 THR A N 1
ATOM 900 C CA . THR A 1 111 ? 12.945 3.703 -11.219 1.00 94.38 111 THR A CA 1
ATOM 901 C C . THR A 1 111 ? 11.595 3.142 -10.790 1.00 94.38 111 THR A C 1
ATOM 903 O O . THR A 1 111 ? 10.665 3.915 -10.578 1.00 94.38 111 THR A O 1
ATOM 906 N N . LEU A 1 112 ? 11.497 1.823 -10.615 1.00 94.94 112 LEU A N 1
ATOM 907 C CA . LEU A 1 112 ? 10.283 1.142 -10.170 1.00 94.94 112 LEU A CA 1
ATOM 908 C C . LEU A 1 112 ? 9.855 1.624 -8.786 1.00 94.94 112 LEU A C 1
ATOM 910 O O . LEU A 1 112 ? 8.712 2.045 -8.636 1.00 94.94 112 LEU A O 1
ATOM 914 N N . ALA A 1 113 ? 10.778 1.649 -7.821 1.00 93.31 113 ALA A N 1
ATOM 915 C CA . ALA A 1 113 ? 10.518 2.143 -6.474 1.00 93.31 113 ALA A CA 1
ATOM 916 C C . ALA A 1 113 ? 9.974 3.578 -6.508 1.00 93.31 113 ALA A C 1
ATOM 918 O O . ALA A 1 113 ? 8.890 3.841 -5.996 1.00 93.31 113 ALA A O 1
ATOM 919 N N . TYR A 1 114 ? 10.676 4.487 -7.195 1.00 91.50 114 TYR A N 1
ATOM 920 C CA . TYR A 1 114 ? 10.289 5.895 -7.263 1.00 91.50 114 TYR A CA 1
ATOM 921 C C . TYR A 1 114 ? 8.933 6.115 -7.941 1.00 91.50 114 TYR A C 1
ATOM 923 O O . TYR A 1 114 ? 8.120 6.880 -7.433 1.00 91.50 114 TYR A O 1
ATOM 931 N N . ILE A 1 115 ? 8.677 5.470 -9.083 1.00 93.25 115 ILE A N 1
ATOM 932 C CA . ILE A 1 115 ? 7.418 5.645 -9.822 1.00 93.25 115 ILE A CA 1
ATOM 933 C C . ILE A 1 115 ? 6.247 5.036 -9.053 1.00 93.25 115 ILE A C 1
ATOM 935 O O . ILE A 1 115 ? 5.195 5.672 -8.973 1.00 93.25 115 ILE A O 1
ATOM 939 N N . CYS A 1 116 ? 6.441 3.852 -8.457 1.00 93.25 116 CYS A N 1
ATOM 940 C CA . CYS A 1 116 ? 5.441 3.213 -7.604 1.00 93.25 116 CYS A CA 1
ATOM 941 C C . CYS A 1 116 ? 5.050 4.139 -6.446 1.00 93.25 116 CYS A C 1
ATOM 943 O O . CYS A 1 116 ? 3.878 4.414 -6.222 1.00 93.25 116 CYS A O 1
ATOM 945 N N . GLU A 1 117 ? 6.047 4.682 -5.755 1.00 88.00 117 GLU A N 1
ATOM 946 C CA . GLU A 1 117 ? 5.840 5.549 -4.601 1.00 88.00 117 GLU A CA 1
ATOM 947 C C . GLU A 1 117 ? 5.285 6.930 -4.986 1.00 88.00 117 GLU A C 1
ATOM 949 O O . GLU A 1 117 ? 4.514 7.528 -4.238 1.00 88.00 117 GLU A O 1
ATOM 954 N N . ALA A 1 118 ? 5.683 7.490 -6.131 1.00 86.12 118 ALA A N 1
ATOM 955 C CA . ALA A 1 118 ? 5.171 8.772 -6.605 1.00 86.12 118 ALA A CA 1
ATOM 956 C C . ALA A 1 118 ? 3.692 8.650 -6.981 1.00 86.12 118 ALA A C 1
ATOM 958 O O . ALA A 1 118 ? 2.856 9.352 -6.421 1.00 86.12 118 ALA A O 1
ATOM 959 N N . LEU A 1 119 ? 3.340 7.723 -7.874 1.00 87.31 119 LEU A N 1
ATOM 960 C CA . LEU A 1 119 ? 1.966 7.587 -8.360 1.00 87.31 119 LEU A CA 1
ATOM 961 C C . LEU A 1 119 ? 1.003 7.067 -7.280 1.00 87.31 119 LEU A C 1
ATOM 963 O O . LEU A 1 119 ? -0.156 7.477 -7.286 1.00 87.31 119 LEU A O 1
ATOM 967 N N . SER A 1 120 ? 1.466 6.261 -6.311 1.00 87.06 120 SER A N 1
ATOM 968 C CA . SER A 1 120 ? 0.633 5.869 -5.162 1.00 87.06 120 SER A CA 1
ATOM 969 C C . SER A 1 120 ? 0.261 7.053 -4.265 1.00 87.06 120 SER A C 1
ATOM 971 O O . SER A 1 120 ? -0.747 7.003 -3.575 1.00 87.06 120 SER A O 1
ATOM 973 N N . ARG A 1 121 ? 1.063 8.130 -4.249 1.00 79.06 121 ARG A N 1
ATOM 974 C CA . ARG A 1 121 ? 0.727 9.372 -3.523 1.00 79.06 121 ARG A CA 1
ATOM 975 C C . ARG A 1 121 ? -0.264 10.255 -4.278 1.00 79.06 121 ARG A C 1
ATOM 977 O O . ARG A 1 121 ? -0.929 11.077 -3.657 1.00 79.06 121 ARG A O 1
ATOM 984 N N . HIS A 1 122 ? -0.339 10.106 -5.599 1.00 78.25 122 HIS A N 1
ATOM 985 C CA . HIS A 1 122 ? -1.319 10.785 -6.448 1.00 78.25 122 HIS A CA 1
ATOM 986 C C . HIS A 1 122 ? -2.664 10.035 -6.515 1.00 78.25 122 HIS A C 1
ATOM 988 O O . HIS A 1 122 ? -3.500 10.380 -7.343 1.00 78.25 122 HIS A O 1
ATOM 994 N N . ASP A 1 123 ? -2.851 8.990 -5.700 1.00 77.44 123 ASP A N 1
ATOM 995 C CA . ASP A 1 123 ? -4.050 8.144 -5.642 1.00 77.44 123 ASP A CA 1
ATOM 996 C C . ASP A 1 123 ? -4.473 7.534 -6.996 1.00 77.44 123 ASP A C 1
ATOM 998 O O . ASP A 1 123 ? -5.610 7.100 -7.184 1.00 77.44 123 ASP A O 1
ATOM 1002 N N . ILE A 1 124 ? -3.528 7.388 -7.937 1.00 81.19 124 ILE A N 1
ATOM 1003 C CA . ILE A 1 124 ? -3.748 6.732 -9.237 1.00 81.19 124 ILE A CA 1
ATOM 1004 C C . ILE A 1 124 ? -3.627 5.205 -9.073 1.00 81.19 124 ILE A C 1
ATOM 1006 O O . ILE A 1 124 ? -2.773 4.539 -9.663 1.00 81.19 124 ILE A O 1
ATOM 1010 N N . CYS A 1 125 ? -4.485 4.659 -8.212 1.00 84.00 125 CYS A N 1
ATOM 1011 C CA . CYS A 1 125 ? -4.345 3.341 -7.596 1.00 84.00 125 CYS A CA 1
ATOM 1012 C C . CYS A 1 125 ? -4.561 2.163 -8.558 1.00 84.00 125 CYS A C 1
ATOM 1014 O O . CYS A 1 125 ? -3.840 1.174 -8.485 1.00 84.00 125 CYS A O 1
ATOM 1016 N N . LEU A 1 126 ? -5.512 2.251 -9.493 1.00 86.94 126 LEU A N 1
ATOM 1017 C CA . LEU A 1 126 ? -5.750 1.164 -10.454 1.00 86.94 126 LEU A CA 1
ATOM 1018 C C . LEU A 1 126 ? -4.609 1.055 -11.471 1.00 86.94 126 LEU A C 1
ATOM 1020 O O . LEU A 1 126 ? -4.050 -0.016 -11.680 1.00 86.94 126 LEU A O 1
ATOM 1024 N N . HIS A 1 127 ? -4.209 2.187 -12.054 1.00 86.25 127 HIS A N 1
ATOM 1025 C CA . HIS A 1 127 ? -3.208 2.244 -13.126 1.00 86.25 127 HIS A CA 1
ATOM 1026 C C . HIS A 1 127 ? -1.838 1.690 -12.719 1.00 86.25 127 HIS A C 1
ATOM 1028 O O . HIS A 1 127 ? -1.088 1.203 -13.565 1.00 86.25 127 HIS A O 1
ATOM 1034 N N . ILE A 1 128 ? -1.495 1.806 -11.436 1.00 90.12 128 ILE A N 1
ATOM 1035 C CA . ILE A 1 128 ? -0.168 1.491 -10.910 1.00 90.12 128 ILE A CA 1
ATOM 1036 C C . ILE A 1 128 ? -0.001 0.020 -10.504 1.00 90.12 128 ILE A C 1
ATOM 1038 O O . ILE A 1 128 ? 1.133 -0.455 -10.441 1.00 90.12 128 ILE A O 1
ATOM 1042 N N . LEU A 1 129 ? -1.093 -0.726 -10.283 1.00 90.81 129 LEU A N 1
ATOM 1043 C CA . LEU A 1 129 ? -1.053 -2.143 -9.889 1.00 90.81 129 LEU A CA 1
ATOM 1044 C C . LEU A 1 129 ? -0.133 -3.013 -10.772 1.00 90.81 129 LEU A C 1
ATOM 1046 O O . LEU A 1 129 ? 0.688 -3.741 -10.206 1.00 90.81 129 LEU A O 1
ATOM 1050 N N . PRO A 1 130 ? -0.161 -2.910 -12.120 1.00 89.06 130 PRO A N 1
ATOM 1051 C CA . PRO A 1 130 ? 0.753 -3.665 -12.979 1.00 89.06 130 PRO A CA 1
ATOM 1052 C C . PRO A 1 130 ? 2.227 -3.306 -12.732 1.00 89.06 130 PRO A C 1
ATOM 1054 O O . PRO A 1 130 ? 3.102 -4.168 -12.748 1.00 89.06 130 PRO A O 1
ATOM 1057 N N . VAL A 1 131 ? 2.522 -2.029 -12.478 1.00 91.62 131 VAL A N 1
ATOM 1058 C CA . VAL A 1 131 ? 3.893 -1.546 -12.251 1.00 91.62 131 VAL A CA 1
ATOM 1059 C C . VAL A 1 131 ? 4.412 -1.998 -10.884 1.00 91.62 131 VAL A C 1
ATOM 1061 O O . VAL A 1 131 ? 5.568 -2.398 -10.772 1.00 91.62 131 VAL A O 1
ATOM 1064 N N . ILE A 1 132 ? 3.554 -2.003 -9.860 1.00 92.62 132 ILE A N 1
ATOM 1065 C CA . ILE A 1 132 ? 3.891 -2.522 -8.527 1.00 92.62 132 ILE A CA 1
ATOM 1066 C C . ILE A 1 132 ? 4.129 -4.031 -8.577 1.00 92.62 132 ILE A C 1
ATOM 1068 O O . ILE A 1 132 ? 5.080 -4.524 -7.973 1.00 92.62 132 ILE A O 1
ATOM 1072 N N . ALA A 1 133 ? 3.295 -4.769 -9.310 1.00 90.00 133 ALA A N 1
ATOM 1073 C CA . ALA A 1 133 ? 3.500 -6.194 -9.530 1.00 90.00 133 ALA A CA 1
ATOM 1074 C C . ALA A 1 133 ? 4.850 -6.455 -10.216 1.00 90.00 133 ALA A C 1
ATOM 1076 O O . ALA A 1 133 ? 5.637 -7.255 -9.714 1.00 90.00 133 ALA A O 1
ATOM 1077 N N . LEU A 1 134 ? 5.173 -5.720 -11.287 1.00 89.75 134 LEU A N 1
ATOM 1078 C CA . LEU A 1 134 ? 6.491 -5.779 -11.925 1.00 89.75 134 LEU A CA 1
ATOM 1079 C C . LEU A 1 134 ? 7.627 -5.484 -10.931 1.00 89.75 134 LEU A C 1
ATOM 1081 O O . LEU A 1 134 ? 8.652 -6.164 -10.952 1.00 89.75 134 LEU A O 1
ATOM 1085 N N . TYR A 1 135 ? 7.442 -4.500 -10.048 1.00 92.31 135 TYR A N 1
ATOM 1086 C CA . TYR A 1 135 ? 8.425 -4.142 -9.031 1.00 92.31 135 TYR A CA 1
ATOM 1087 C C . TYR A 1 135 ? 8.675 -5.265 -8.018 1.00 92.31 135 TYR A C 1
ATOM 1089 O O . TYR A 1 135 ? 9.833 -5.617 -7.801 1.00 92.31 135 TYR A O 1
ATOM 1097 N N . ASP A 1 136 ? 7.623 -5.867 -7.455 1.00 90.00 136 ASP A N 1
ATOM 1098 C CA . ASP A 1 136 ? 7.727 -6.994 -6.512 1.00 90.00 136 ASP A CA 1
ATOM 1099 C C . ASP A 1 136 ? 8.467 -8.177 -7.157 1.00 90.00 136 ASP A C 1
ATOM 1101 O O . ASP A 1 136 ? 9.444 -8.692 -6.615 1.00 90.00 136 ASP A O 1
ATOM 1105 N N . ILE A 1 137 ? 8.093 -8.536 -8.387 1.00 87.06 137 ILE A N 1
ATOM 1106 C CA . ILE A 1 137 ? 8.725 -9.633 -9.132 1.00 87.06 137 ILE A CA 1
ATOM 1107 C C . ILE A 1 137 ? 10.204 -9.351 -9.384 1.00 87.06 137 ILE A C 1
ATOM 1109 O O . ILE A 1 137 ? 11.056 -10.216 -9.173 1.00 87.06 137 ILE A O 1
ATOM 1113 N N . PHE A 1 138 ? 10.522 -8.144 -9.853 1.00 87.94 138 PHE A N 1
ATOM 1114 C CA . PHE A 1 138 ? 11.892 -7.776 -10.174 1.00 87.94 138 PHE A CA 1
ATOM 1115 C C . PHE A 1 138 ? 12.760 -7.682 -8.911 1.00 87.94 138 PHE A C 1
ATOM 1117 O O . PHE A 1 138 ? 13.908 -8.132 -8.928 1.00 87.94 138 PHE A O 1
ATOM 1124 N N . ALA A 1 139 ? 12.203 -7.208 -7.792 1.00 89.50 139 ALA A N 1
ATOM 1125 C CA . ALA A 1 139 ? 12.865 -7.203 -6.490 1.00 89.50 139 ALA A CA 1
ATOM 1126 C C . ALA A 1 139 ? 13.192 -8.624 -6.005 1.00 89.50 139 ALA A C 1
ATOM 1128 O O . ALA A 1 139 ? 14.318 -8.881 -5.561 1.00 89.50 139 ALA A O 1
ATOM 1129 N N . VAL A 1 140 ? 12.238 -9.552 -6.152 1.00 86.31 140 VAL A N 1
ATOM 1130 C CA . VAL A 1 140 ? 12.424 -10.967 -5.808 1.00 86.31 140 VAL A CA 1
ATOM 1131 C C . VAL A 1 140 ? 13.483 -11.613 -6.695 1.00 86.31 140 VAL A C 1
ATOM 1133 O O . VAL A 1 140 ? 14.381 -12.286 -6.185 1.00 86.31 140 VAL A O 1
ATOM 1136 N N . HIS A 1 141 ? 13.440 -11.357 -8.005 1.00 83.94 141 HIS A N 1
ATOM 1137 C CA . HIS A 1 141 ? 14.434 -11.851 -8.958 1.00 83.94 141 HIS A CA 1
ATOM 1138 C C . HIS A 1 141 ? 15.849 -11.353 -8.627 1.00 83.94 141 HIS A C 1
ATOM 1140 O O . HIS A 1 141 ? 16.804 -12.130 -8.644 1.00 83.94 141 HIS A O 1
ATOM 1146 N N . CYS A 1 142 ? 15.982 -10.083 -8.235 1.00 84.69 142 CYS A N 1
ATOM 1147 C CA . CYS A 1 142 ? 17.243 -9.494 -7.778 1.00 84.69 142 CYS A CA 1
ATOM 1148 C C . CYS A 1 142 ? 17.665 -9.944 -6.367 1.00 84.69 142 CYS A C 1
ATOM 1150 O O . CYS A 1 142 ? 18.707 -9.511 -5.877 1.00 84.69 142 CYS A O 1
ATOM 1152 N N . ARG A 1 143 ? 16.862 -10.778 -5.691 1.00 85.94 143 ARG A N 1
ATOM 1153 C CA . ARG A 1 143 ? 17.048 -11.220 -4.301 1.00 85.94 143 ARG A CA 1
ATOM 1154 C C . ARG A 1 143 ? 17.201 -10.072 -3.298 1.00 85.94 143 ARG A C 1
ATOM 1156 O O . ARG A 1 143 ? 17.873 -10.215 -2.278 1.00 85.94 143 ARG A O 1
ATOM 1163 N N . ASN A 1 144 ? 16.568 -8.929 -3.568 1.00 88.81 144 ASN A N 1
ATOM 1164 C CA . ASN A 1 144 ? 16.632 -7.769 -2.687 1.00 88.81 144 ASN A CA 1
ATOM 1165 C C . ASN A 1 144 ? 15.427 -7.751 -1.741 1.00 88.81 144 ASN A C 1
ATOM 1167 O O . ASN A 1 144 ? 14.316 -7.372 -2.119 1.00 88.81 144 ASN A O 1
ATOM 1171 N N . ILE A 1 145 ? 15.666 -8.144 -0.491 1.00 89.50 145 ILE A N 1
ATOM 1172 C CA . ILE A 1 145 ? 14.643 -8.211 0.556 1.00 89.50 145 ILE A CA 1
ATOM 1173 C C . ILE A 1 145 ? 14.018 -6.840 0.829 1.00 89.50 145 ILE A C 1
ATOM 1175 O O . ILE A 1 145 ? 12.795 -6.740 0.871 1.00 89.50 145 ILE A O 1
ATOM 1179 N N . GLN A 1 146 ? 14.826 -5.787 0.983 1.00 90.69 146 GLN A N 1
ATOM 1180 C CA . GLN A 1 146 ? 14.326 -4.454 1.339 1.00 90.69 146 GLN A CA 1
ATOM 1181 C C . GLN A 1 146 ? 13.364 -3.921 0.277 1.00 90.69 146 GLN A C 1
ATOM 1183 O O . GLN A 1 146 ? 12.265 -3.481 0.607 1.00 90.69 146 GLN A O 1
ATOM 1188 N N . HIS A 1 147 ? 13.727 -4.042 -1.001 1.00 92.19 147 HIS A N 1
ATOM 1189 C CA . HIS A 1 147 ? 12.839 -3.636 -2.086 1.00 92.19 147 HIS A CA 1
ATOM 1190 C C . HIS A 1 147 ? 11.635 -4.563 -2.262 1.00 92.19 147 HIS A C 1
ATOM 1192 O O . HIS A 1 147 ? 10.575 -4.087 -2.651 1.00 92.19 147 HIS A O 1
ATOM 1198 N N . THR A 1 148 ? 11.755 -5.855 -1.945 1.00 92.75 148 THR A N 1
ATOM 1199 C CA . THR A 1 148 ? 10.599 -6.769 -1.960 1.00 92.75 148 THR A CA 1
ATOM 1200 C C . THR A 1 148 ? 9.566 -6.329 -0.922 1.00 92.75 148 THR A C 1
ATOM 1202 O O . THR A 1 148 ? 8.376 -6.228 -1.210 1.00 92.75 148 THR A O 1
ATOM 1205 N N . VAL A 1 149 ? 10.023 -6.013 0.291 1.00 93.56 149 VAL A N 1
ATOM 1206 C CA . VAL A 1 149 ? 9.158 -5.519 1.367 1.00 93.56 149 VAL A CA 1
ATOM 1207 C C . VAL A 1 149 ? 8.570 -4.163 0.990 1.00 93.56 149 VAL A C 1
ATOM 1209 O O . VAL A 1 149 ? 7.359 -3.996 1.070 1.00 93.56 149 VAL A O 1
ATOM 1212 N N . GLN A 1 150 ? 9.382 -3.228 0.493 1.00 94.44 150 GLN A N 1
ATOM 1213 C CA . GLN A 1 150 ? 8.916 -1.914 0.044 1.00 94.44 150 GLN A CA 1
ATOM 1214 C C . GLN A 1 150 ? 7.851 -2.019 -1.062 1.00 94.44 150 GLN A C 1
ATOM 1216 O O . GLN A 1 150 ? 6.810 -1.372 -0.969 1.00 94.44 150 GLN A O 1
ATOM 1221 N N . ALA A 1 151 ? 8.058 -2.871 -2.073 1.00 94.38 151 ALA A N 1
ATOM 1222 C CA . ALA A 1 151 ? 7.078 -3.120 -3.130 1.00 94.38 151 ALA A CA 1
ATOM 1223 C C . ALA A 1 151 ? 5.740 -3.603 -2.558 1.00 94.38 151 ALA A C 1
ATOM 1225 O O . ALA A 1 151 ? 4.678 -3.104 -2.933 1.00 94.38 151 ALA A O 1
ATOM 1226 N N . ARG A 1 152 ? 5.790 -4.537 -1.601 1.00 94.44 152 ARG A N 1
ATOM 1227 C CA . ARG A 1 152 ? 4.604 -5.079 -0.929 1.00 94.44 152 ARG A CA 1
ATOM 1228 C C . ARG A 1 152 ? 3.914 -4.067 -0.024 1.00 94.44 152 ARG A C 1
ATOM 1230 O O . ARG A 1 152 ? 2.691 -4.071 0.015 1.00 94.44 152 ARG A O 1
ATOM 1237 N N . LEU A 1 153 ? 4.649 -3.188 0.658 1.00 95.44 153 LEU A N 1
ATOM 1238 C CA . LEU A 1 153 ? 4.061 -2.105 1.455 1.00 95.44 153 LEU A CA 1
ATOM 1239 C C . LEU A 1 153 ? 3.350 -1.080 0.562 1.00 95.44 153 LEU A C 1
ATOM 1241 O O . LEU A 1 153 ? 2.208 -0.717 0.839 1.00 95.44 153 LEU A O 1
ATOM 1245 N N . ILE A 1 154 ? 3.961 -0.679 -0.558 1.00 94.38 154 ILE A N 1
ATOM 1246 C CA . ILE A 1 154 ? 3.304 0.204 -1.536 1.00 94.38 154 ILE A CA 1
ATOM 1247 C C . ILE A 1 154 ? 2.055 -0.478 -2.108 1.00 94.38 154 ILE A C 1
ATOM 1249 O O . ILE A 1 154 ? 0.992 0.138 -2.185 1.00 94.38 154 ILE A O 1
ATOM 1253 N N . ARG A 1 155 ? 2.145 -1.771 -2.445 1.00 94.94 155 ARG A N 1
ATOM 1254 C CA . ARG A 1 155 ? 0.992 -2.558 -2.898 1.00 94.94 155 ARG A CA 1
ATOM 1255 C C . ARG A 1 155 ? -0.115 -2.605 -1.853 1.00 94.94 155 ARG A C 1
ATOM 1257 O O . ARG A 1 155 ? -1.267 -2.375 -2.193 1.00 94.94 155 ARG A O 1
ATOM 1264 N N . LEU A 1 156 ? 0.231 -2.879 -0.597 1.00 95.69 156 LEU A N 1
ATOM 1265 C CA . LEU A 1 156 ? -0.708 -2.924 0.518 1.00 95.69 156 LEU A CA 1
ATOM 1266 C C . LEU A 1 156 ? -1.455 -1.595 0.654 1.00 95.69 156 LEU A C 1
ATOM 1268 O O . LEU A 1 156 ? -2.679 -1.594 0.726 1.00 95.69 156 LEU A O 1
ATOM 1272 N N . ARG A 1 157 ? -0.734 -0.470 0.610 1.00 94.69 157 ARG A N 1
ATOM 1273 C CA . ARG A 1 157 ? -1.322 0.875 0.634 1.00 94.69 157 ARG A CA 1
ATOM 1274 C C . ARG A 1 157 ? -2.349 1.068 -0.484 1.00 94.69 157 ARG A C 1
ATOM 1276 O O . ARG A 1 157 ? -3.473 1.468 -0.201 1.00 94.69 157 ARG A O 1
ATOM 1283 N N . VAL A 1 158 ? -1.978 0.738 -1.721 1.00 94.12 158 VAL A N 1
ATOM 1284 C CA . VAL A 1 158 ? -2.853 0.865 -2.900 1.00 94.12 158 VAL A CA 1
ATOM 1285 C C . VAL A 1 158 ? -4.083 -0.041 -2.791 1.00 94.12 158 VAL A C 1
ATOM 1287 O O . VAL A 1 158 ? -5.189 0.395 -3.086 1.00 94.12 158 VAL A O 1
ATOM 1290 N N . LEU A 1 159 ? -3.927 -1.282 -2.326 1.00 95.00 159 LEU A N 1
ATOM 1291 C CA . LEU A 1 159 ? -5.054 -2.203 -2.147 1.00 95.00 159 LEU A CA 1
ATOM 1292 C C . LEU A 1 159 ? -6.025 -1.729 -1.063 1.00 95.00 159 LEU A C 1
ATOM 1294 O O . LEU A 1 159 ? -7.231 -1.842 -1.254 1.00 95.00 159 LEU A O 1
ATOM 1298 N N . ILE A 1 160 ? -5.520 -1.157 0.035 1.00 94.25 160 ILE A N 1
ATOM 1299 C CA . ILE A 1 160 ? -6.365 -0.546 1.071 1.00 94.25 160 ILE A CA 1
ATOM 1300 C C . ILE A 1 160 ? -7.124 0.662 0.503 1.00 94.25 160 ILE A C 1
ATOM 1302 O O . ILE A 1 160 ? -8.307 0.820 0.784 1.00 94.25 160 ILE A O 1
ATOM 1306 N N . GLN A 1 161 ? -6.476 1.493 -0.320 1.00 91.00 161 GLN A N 1
ATOM 1307 C CA . GLN A 1 161 ? -7.123 2.634 -0.983 1.00 91.00 161 GLN A CA 1
ATOM 1308 C C . GLN A 1 161 ? -8.205 2.211 -1.991 1.00 91.00 161 GLN A C 1
ATOM 1310 O O . GLN A 1 161 ? -9.151 2.961 -2.206 1.00 91.00 161 GLN A O 1
ATOM 1315 N N . LEU A 1 162 ? -8.074 1.022 -2.586 1.00 91.56 162 LEU A N 1
ATOM 1316 C CA . LEU A 1 162 ? -9.065 0.411 -3.479 1.00 91.56 162 LEU A CA 1
ATOM 1317 C C . LEU A 1 162 ? -10.113 -0.445 -2.745 1.00 91.56 162 LEU A C 1
ATOM 1319 O O . LEU A 1 162 ? -10.929 -1.083 -3.405 1.00 91.56 162 LEU A O 1
ATOM 1323 N N . ASP A 1 163 ? -10.067 -0.508 -1.410 1.00 92.12 163 ASP A N 1
ATOM 1324 C CA . ASP A 1 163 ? -10.932 -1.352 -0.570 1.00 92.12 163 ASP A CA 1
ATOM 1325 C C . ASP A 1 163 ? -10.861 -2.863 -0.882 1.00 92.12 163 ASP A C 1
ATOM 1327 O O . ASP A 1 163 ? -11.774 -3.634 -0.577 1.00 92.12 163 ASP A O 1
ATOM 1331 N N . LEU A 1 164 ? -9.747 -3.325 -1.452 1.00 92.69 164 LEU A N 1
ATOM 1332 C CA . LEU A 1 164 ? -9.482 -4.737 -1.735 1.00 92.69 164 LEU A CA 1
ATOM 1333 C C . LEU A 1 164 ? -8.914 -5.430 -0.482 1.00 92.69 164 LEU A C 1
ATOM 1335 O O . LEU A 1 164 ? -7.727 -5.763 -0.401 1.00 92.69 164 LEU A O 1
ATOM 1339 N N . PHE A 1 165 ? -9.763 -5.602 0.541 1.00 93.44 165 PHE A N 1
ATOM 1340 C CA . PHE A 1 165 ? -9.339 -6.054 1.876 1.00 93.44 165 PHE A CA 1
ATOM 1341 C C . PHE A 1 165 ? -8.837 -7.504 1.915 1.00 93.44 165 PHE A C 1
ATOM 1343 O O . PHE A 1 165 ? -7.887 -7.787 2.646 1.00 93.44 165 PHE A O 1
ATOM 1350 N N . HIS A 1 166 ? -9.410 -8.411 1.118 1.00 92.62 166 HIS A N 1
ATOM 1351 C CA . HIS A 1 166 ? -8.912 -9.783 0.953 1.00 92.62 166 HIS A CA 1
ATOM 1352 C C . HIS A 1 166 ? -7.436 -9.809 0.524 1.00 92.62 166 HIS A C 1
ATOM 1354 O O . HIS A 1 166 ? -6.588 -10.421 1.183 1.00 92.62 166 HIS A O 1
ATOM 1360 N N . GLU A 1 167 ? -7.111 -9.109 -0.563 1.00 93.25 167 GLU A N 1
ATOM 1361 C CA . GLU A 1 167 ? -5.768 -9.040 -1.131 1.00 93.25 167 GLU A CA 1
ATOM 1362 C C . GLU A 1 167 ? -4.808 -8.300 -0.191 1.00 93.25 167 GLU A C 1
ATOM 1364 O O . GLU A 1 167 ? -3.673 -8.744 0.010 1.00 93.25 167 GLU A O 1
ATOM 1369 N N . ALA A 1 168 ? -5.266 -7.212 0.438 1.00 95.06 168 ALA A N 1
ATOM 1370 C CA . ALA A 1 168 ? -4.498 -6.471 1.436 1.00 95.06 168 ALA A CA 1
ATOM 1371 C C . ALA A 1 168 ? -4.135 -7.354 2.643 1.00 95.06 168 ALA A C 1
ATOM 1373 O O . ALA A 1 168 ? -2.966 -7.442 3.025 1.00 95.06 168 ALA A O 1
ATOM 1374 N N . HIS A 1 169 ? -5.109 -8.077 3.201 1.00 93.44 169 HIS A N 1
ATOM 1375 C CA . HIS A 1 169 ? -4.891 -8.995 4.316 1.00 93.44 169 HIS A CA 1
ATOM 1376 C C . HIS A 1 169 ? -3.907 -10.112 3.955 1.00 93.44 169 HIS A C 1
ATOM 1378 O O . HIS A 1 169 ? -3.035 -10.465 4.751 1.00 93.44 169 HIS A O 1
ATOM 1384 N N . ARG A 1 170 ? -3.984 -10.635 2.729 1.00 91.75 170 ARG A N 1
ATOM 1385 C CA . ARG A 1 170 ? -3.031 -11.632 2.238 1.00 91.75 170 ARG A CA 1
ATOM 1386 C C . ARG A 1 170 ? -1.596 -11.100 2.205 1.00 91.75 170 ARG A C 1
ATOM 1388 O O . ARG A 1 170 ? -0.687 -11.818 2.619 1.00 91.75 170 ARG A O 1
ATOM 1395 N N . ILE A 1 171 ? -1.379 -9.853 1.775 1.00 92.56 171 ILE A N 1
ATOM 1396 C CA . ILE A 1 171 ? -0.050 -9.218 1.838 1.00 92.56 171 ILE A CA 1
ATOM 1397 C C . ILE A 1 171 ? 0.410 -9.044 3.285 1.00 92.56 171 ILE A C 1
ATOM 1399 O O . ILE A 1 171 ? 1.567 -9.336 3.587 1.00 92.56 171 ILE A O 1
ATOM 1403 N N . ILE A 1 172 ? -0.481 -8.607 4.179 1.00 93.00 172 ILE A N 1
ATOM 1404 C CA . ILE A 1 172 ? -0.170 -8.455 5.603 1.00 93.00 172 ILE A CA 1
ATOM 1405 C C . ILE A 1 172 ? 0.315 -9.784 6.190 1.00 93.00 172 ILE A C 1
ATOM 1407 O O . ILE A 1 172 ? 1.396 -9.826 6.774 1.00 93.00 172 ILE A O 1
ATOM 1411 N N . GLN A 1 173 ? -0.421 -10.877 5.978 1.00 89.00 173 GLN A N 1
ATOM 1412 C CA . GLN A 1 173 ? -0.009 -12.203 6.446 1.00 89.00 173 GLN A CA 1
ATOM 1413 C C . GLN A 1 173 ? 1.333 -12.631 5.842 1.00 89.00 173 GLN A C 1
ATOM 1415 O O . GLN A 1 173 ? 2.209 -13.108 6.558 1.00 89.00 173 GLN A O 1
ATOM 1420 N N . MET A 1 174 ? 1.551 -12.392 4.544 1.00 88.06 174 MET A N 1
ATOM 1421 C CA . MET A 1 174 ? 2.839 -12.693 3.910 1.00 88.06 174 MET A CA 1
ATOM 1422 C C . MET A 1 174 ? 4.007 -11.920 4.539 1.00 88.06 174 MET A C 1
ATOM 1424 O O . MET A 1 174 ? 5.101 -12.471 4.653 1.00 88.06 174 MET A O 1
ATOM 1428 N N . LEU A 1 175 ? 3.793 -10.663 4.940 1.00 90.56 175 LEU A N 1
ATOM 1429 C CA . LEU A 1 175 ? 4.798 -9.838 5.614 1.00 90.56 175 LEU A CA 1
ATOM 1430 C C . LEU A 1 175 ? 4.995 -10.227 7.087 1.00 90.56 175 LEU A C 1
ATOM 1432 O O . LEU A 1 175 ? 6.114 -10.121 7.583 1.00 90.56 175 LEU A O 1
ATOM 1436 N N . LEU A 1 176 ? 3.959 -10.690 7.785 1.00 87.56 176 LEU A N 1
ATOM 1437 C CA . LEU A 1 176 ? 4.075 -11.173 9.165 1.00 87.56 176 LEU A CA 1
ATOM 1438 C C . LEU A 1 176 ? 4.837 -12.502 9.237 1.00 87.56 176 LEU A C 1
ATOM 1440 O O . LEU A 1 176 ? 5.746 -12.648 10.054 1.00 87.56 176 LEU A O 1
ATOM 1444 N N . ASP A 1 177 ? 4.510 -13.428 8.338 1.00 83.25 177 ASP A N 1
ATOM 1445 C CA . ASP A 1 177 ? 5.076 -14.779 8.307 1.00 83.25 177 ASP A CA 1
ATOM 1446 C C . ASP A 1 177 ? 6.421 -14.860 7.562 1.00 83.25 177 ASP A C 1
ATOM 1448 O O . ASP A 1 177 ? 7.066 -15.909 7.542 1.00 83.25 177 ASP A O 1
ATOM 1452 N N . GLY A 1 178 ? 6.830 -13.788 6.875 1.00 80.81 178 GLY A N 1
ATOM 1453 C CA . GLY A 1 178 ? 8.013 -13.786 6.007 1.00 80.81 178 GLY A CA 1
ATOM 1454 C C . GLY A 1 178 ? 7.873 -14.690 4.772 1.00 80.81 178 GLY A C 1
ATOM 1455 O O . GLY A 1 178 ? 8.869 -15.138 4.193 1.00 80.81 178 GLY A O 1
ATOM 1456 N N . GLN A 1 179 ? 6.638 -14.982 4.349 1.00 81.81 179 GLN A N 1
ATOM 1457 C CA . GLN A 1 179 ? 6.367 -15.848 3.203 1.00 81.81 179 GLN A CA 1
ATOM 1458 C C . GLN A 1 179 ? 6.806 -15.192 1.888 1.00 81.81 179 GLN A C 1
ATOM 1460 O O . GLN A 1 179 ? 6.641 -13.991 1.654 1.00 81.81 179 GLN A O 1
ATOM 1465 N N . LYS A 1 180 ? 7.339 -16.017 0.980 1.00 79.31 180 LYS A N 1
ATOM 1466 C CA . LYS A 1 180 ? 7.817 -15.599 -0.350 1.00 79.31 180 LYS A CA 1
ATOM 1467 C C . LYS A 1 180 ? 8.858 -14.469 -0.314 1.00 79.31 180 LYS A C 1
ATOM 1469 O O . LYS A 1 180 ? 8.964 -13.717 -1.278 1.00 79.31 180 LYS A O 1
ATOM 1474 N N . LEU A 1 181 ? 9.591 -14.291 0.786 1.00 84.00 181 LEU A N 1
ATOM 1475 C CA . LEU A 1 181 ? 10.763 -13.417 0.786 1.00 84.00 181 LEU A CA 1
ATOM 1476 C C . LEU A 1 181 ? 11.921 -14.107 0.046 1.00 84.00 181 LEU A C 1
ATOM 1478 O O . LEU A 1 181 ? 12.039 -15.339 0.113 1.00 84.00 181 LEU A O 1
ATOM 1482 N N . PRO A 1 182 ? 12.789 -13.352 -0.648 1.00 79.19 182 PRO A N 1
ATOM 1483 C CA . PRO A 1 182 ? 13.981 -13.922 -1.255 1.00 79.19 182 PRO A CA 1
ATOM 1484 C C . PRO A 1 182 ? 14.859 -14.538 -0.170 1.00 79.19 182 PRO A C 1
ATOM 1486 O O . PRO A 1 182 ? 15.221 -13.860 0.787 1.00 79.19 182 PRO A O 1
ATOM 1489 N N . SER 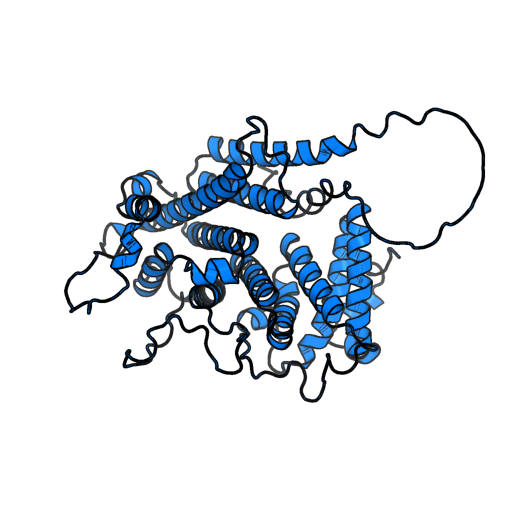A 1 183 ? 15.189 -15.822 -0.291 1.00 67.69 183 SER A N 1
ATOM 1490 C CA . SER A 1 183 ? 16.075 -16.469 0.676 1.00 67.69 183 SER A CA 1
ATOM 1491 C C . SER A 1 183 ? 17.503 -15.946 0.498 1.00 67.69 183 SER A C 1
ATOM 1493 O O . SER A 1 183 ? 18.026 -15.966 -0.617 1.00 67.69 183 SER A O 1
ATOM 1495 N N . THR A 1 184 ? 18.153 -15.499 1.579 1.00 53.84 184 THR A N 1
ATOM 1496 C CA . THR A 1 184 ? 19.594 -15.170 1.548 1.00 53.84 184 THR A CA 1
ATOM 1497 C C . THR A 1 184 ? 20.488 -16.404 1.579 1.00 53.84 184 THR A C 1
ATOM 1499 O O . THR A 1 184 ? 21.697 -16.267 1.430 1.00 53.84 184 THR A O 1
ATOM 1502 N N . HIS A 1 185 ? 19.926 -17.600 1.773 1.00 42.34 185 HIS A N 1
ATOM 1503 C CA . HIS A 1 185 ? 20.673 -18.850 1.826 1.00 42.34 185 HIS A CA 1
ATOM 1504 C C . HIS A 1 185 ? 20.278 -19.776 0.672 1.00 42.34 185 HIS A C 1
ATOM 1506 O O . HIS A 1 185 ? 19.117 -19.886 0.292 1.00 42.34 185 HIS A O 1
ATOM 1512 N N . VAL A 1 186 ? 21.266 -20.504 0.150 1.00 39.72 186 VAL A N 1
ATOM 1513 C CA . VAL A 1 186 ? 21.085 -21.622 -0.799 1.00 39.72 186 VAL A CA 1
ATOM 1514 C C . VAL A 1 186 ? 20.252 -22.769 -0.188 1.00 39.72 186 VAL A C 1
ATOM 1516 O O . VAL A 1 186 ? 19.779 -23.645 -0.903 1.00 39.72 186 VAL A O 1
ATOM 1519 N N . SER A 1 187 ? 19.971 -22.715 1.114 1.00 38.66 187 SER A N 1
ATOM 1520 C CA . SER A 1 187 ? 19.063 -23.618 1.818 1.00 38.66 187 SER A CA 1
ATOM 1521 C C . SER A 1 187 ? 17.828 -22.834 2.248 1.00 38.66 187 SER A C 1
ATOM 1523 O O . SER A 1 187 ? 17.913 -21.903 3.046 1.00 38.66 187 SER A O 1
ATOM 1525 N N . GLY A 1 188 ? 16.692 -23.169 1.639 1.00 40.84 188 GLY A N 1
ATOM 1526 C CA . GLY A 1 188 ? 15.464 -22.394 1.717 1.00 40.84 188 GLY A CA 1
ATOM 1527 C C . GLY A 1 188 ? 14.895 -22.197 3.123 1.00 40.84 188 GLY A C 1
ATOM 1528 O O . GLY A 1 188 ? 15.134 -22.98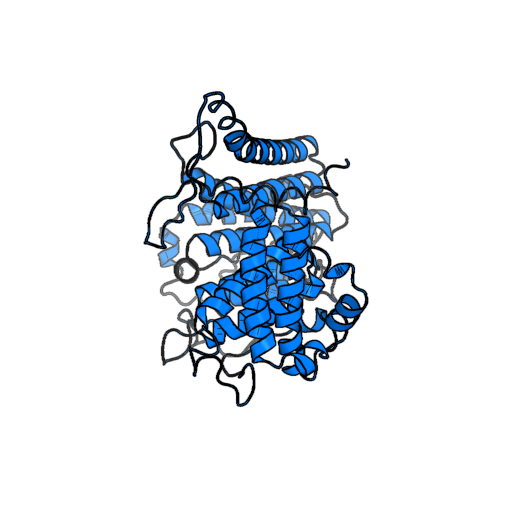1 4.034 1.00 40.84 188 GLY A O 1
ATOM 1529 N N . ARG A 1 189 ? 14.025 -21.178 3.190 1.00 39.25 189 ARG A N 1
ATOM 1530 C CA . ARG A 1 189 ? 13.122 -20.772 4.282 1.00 39.25 189 ARG A CA 1
ATOM 1531 C C . ARG A 1 189 ? 13.749 -19.918 5.393 1.00 39.25 189 ARG A C 1
ATOM 1533 O O . ARG A 1 189 ? 14.430 -20.414 6.278 1.00 39.25 189 ARG A O 1
ATOM 1540 N N . TYR A 1 190 ? 13.315 -18.655 5.459 1.00 43.00 190 TYR A N 1
ATOM 1541 C CA . TYR A 1 190 ? 13.099 -17.978 6.744 1.00 43.00 190 TYR A CA 1
ATOM 1542 C C . TYR A 1 190 ? 11.837 -18.553 7.389 1.00 43.00 190 TYR A C 1
ATOM 1544 O O . TYR A 1 190 ? 10.825 -17.878 7.528 1.00 43.00 190 TYR A O 1
ATOM 1552 N N . GLN A 1 191 ? 11.852 -19.843 7.703 1.00 42.91 191 GLN A N 1
ATOM 1553 C CA . GLN A 1 191 ? 10.874 -20.372 8.632 1.00 42.91 191 GLN A CA 1
ATOM 1554 C C . GLN A 1 191 ? 11.405 -20.042 10.010 1.00 42.91 191 GLN A C 1
ATOM 1556 O O . GLN A 1 191 ? 12.468 -20.512 10.407 1.00 42.91 191 GLN A O 1
ATOM 1561 N N . THR A 1 192 ? 10.675 -19.198 10.730 1.00 36.62 192 THR A N 1
ATOM 1562 C CA . THR A 1 192 ? 10.775 -19.182 12.182 1.00 36.62 192 THR A CA 1
ATOM 1563 C C . THR A 1 192 ? 10.629 -20.629 12.644 1.00 36.62 192 THR A C 1
ATOM 1565 O O . THR A 1 192 ? 9.633 -21.280 12.327 1.00 36.62 192 THR A O 1
ATOM 1568 N N . SER A 1 193 ? 11.673 -21.148 13.286 1.00 35.09 193 SER A N 1
ATOM 1569 C CA . SER A 1 193 ? 11.756 -22.488 13.860 1.00 35.09 193 SER A CA 1
ATOM 1570 C C . SER A 1 193 ? 10.431 -22.880 14.513 1.00 35.09 193 SER A C 1
ATOM 1572 O O . SER A 1 193 ? 10.056 -22.234 15.488 1.00 35.09 193 SER A O 1
ATOM 1574 N N . ASN A 1 194 ? 9.732 -23.843 13.896 1.00 33.19 194 ASN A N 1
ATOM 1575 C CA . ASN A 1 194 ? 8.691 -24.755 14.420 1.00 33.19 194 ASN A CA 1
ATOM 1576 C C . ASN A 1 194 ? 7.948 -25.485 13.266 1.00 33.19 194 ASN A C 1
ATOM 1578 O O . ASN A 1 194 ? 6.780 -25.839 13.393 1.00 33.19 194 ASN A O 1
ATOM 1582 N N . ALA A 1 195 ? 8.589 -25.694 12.107 1.00 38.47 195 ALA A N 1
ATOM 1583 C CA . ALA A 1 195 ? 7.939 -26.281 10.927 1.00 38.47 195 ALA A CA 1
ATOM 1584 C C . ALA A 1 195 ? 8.067 -27.813 10.814 1.00 38.47 195 ALA A C 1
ATOM 1586 O O . ALA A 1 195 ? 7.511 -28.387 9.881 1.00 38.47 195 ALA A O 1
ATOM 1587 N N . ASP A 1 196 ? 8.733 -28.470 11.767 1.00 32.22 196 ASP A N 1
ATOM 1588 C CA . ASP A 1 196 ? 8.921 -29.929 11.752 1.00 32.22 196 ASP A CA 1
ATOM 1589 C C . ASP A 1 196 ? 7.933 -30.681 12.664 1.00 32.22 196 ASP A C 1
ATOM 1591 O O . ASP A 1 196 ? 8.050 -31.889 12.858 1.00 32.22 196 ASP A O 1
ATOM 1595 N N . SER A 1 197 ? 6.915 -30.004 13.207 1.00 37.66 197 SER A N 1
ATOM 1596 C CA . SER A 1 197 ? 5.914 -30.650 14.067 1.00 37.66 197 SER A CA 1
ATOM 1597 C C . SER A 1 197 ? 4.532 -29.989 14.047 1.00 37.66 197 SER A C 1
ATOM 1599 O O . SER A 1 197 ? 3.960 -29.702 15.096 1.00 37.66 197 SER A O 1
ATOM 1601 N N . ILE A 1 198 ? 3.935 -29.797 12.865 1.00 36.97 198 ILE A N 1
ATOM 1602 C CA . ILE A 1 198 ? 2.479 -29.583 12.775 1.00 36.97 198 ILE A CA 1
ATOM 1603 C C . ILE A 1 198 ? 1.891 -30.497 11.686 1.00 36.97 198 ILE A C 1
ATOM 1605 O O . ILE A 1 198 ? 2.147 -30.278 10.498 1.00 36.97 198 ILE A O 1
ATOM 1609 N N . PRO A 1 199 ? 1.119 -31.536 12.060 1.00 35.75 199 PRO A N 1
ATOM 1610 C CA . PRO A 1 199 ? 0.351 -32.325 11.110 1.00 35.75 199 PRO A CA 1
ATOM 1611 C C . PRO A 1 199 ? -0.853 -31.503 10.614 1.00 35.75 199 PRO A C 1
ATOM 1613 O O . PRO A 1 199 ? -1.454 -30.750 11.371 1.00 35.75 199 PRO A O 1
ATOM 1616 N N . LEU A 1 200 ? -1.209 -31.699 9.340 1.00 37.53 200 LEU A N 1
ATOM 1617 C CA . LEU A 1 200 ? -2.257 -31.019 8.560 1.00 37.53 200 LEU A CA 1
ATOM 1618 C C . LEU A 1 200 ? -1.959 -29.565 8.146 1.00 37.53 200 LEU A C 1
ATOM 1620 O O . LEU A 1 200 ? -2.097 -28.612 8.904 1.00 37.53 200 LEU A O 1
ATOM 1624 N N . LYS A 1 201 ? -1.656 -29.398 6.850 1.00 41.69 201 LYS A N 1
ATOM 1625 C CA . LYS A 1 201 ? -1.719 -28.120 6.125 1.00 41.69 201 LYS A CA 1
ATOM 1626 C C . LYS A 1 201 ? -3.157 -27.582 6.161 1.00 41.69 201 LYS A C 1
ATOM 1628 O O . LYS A 1 201 ? -3.938 -27.834 5.244 1.00 41.69 201 LYS A O 1
ATOM 1633 N N . LEU A 1 202 ? -3.514 -26.847 7.209 1.00 51.66 202 LEU A N 1
ATOM 1634 C CA . LEU A 1 202 ? -4.680 -25.970 7.191 1.00 51.66 202 LEU A CA 1
ATOM 1635 C C . LEU A 1 202 ? -4.469 -24.962 6.053 1.00 51.66 202 LEU A C 1
ATOM 1637 O O . LEU A 1 202 ? -3.414 -24.331 5.964 1.00 51.66 202 LEU A O 1
ATOM 1641 N N . LYS A 1 203 ? -5.434 -24.859 5.131 1.00 55.06 203 LYS A N 1
ATOM 1642 C CA . LYS A 1 203 ? -5.395 -23.824 4.090 1.00 55.06 203 LYS A CA 1
ATOM 1643 C C . LYS A 1 203 ? -5.286 -22.459 4.785 1.00 55.06 203 LYS A C 1
ATOM 1645 O O . LYS A 1 203 ? -6.023 -22.249 5.751 1.00 55.06 203 LYS A O 1
ATOM 1650 N N . PRO A 1 204 ? -4.407 -21.552 4.323 1.00 64.38 204 PRO A N 1
ATOM 1651 C CA . PRO A 1 204 ? -4.344 -20.217 4.896 1.00 64.38 204 PRO A CA 1
ATOM 1652 C C . PRO A 1 204 ? -5.720 -19.558 4.761 1.00 64.38 204 PRO A C 1
ATOM 1654 O O . PRO A 1 204 ? -6.312 -19.553 3.679 1.00 64.38 204 PRO A O 1
ATOM 1657 N N . GLN A 1 205 ? -6.253 -19.079 5.884 1.00 78.06 205 GLN A N 1
ATOM 1658 C CA . GLN A 1 205 ? -7.537 -18.392 5.935 1.00 78.06 205 GLN A CA 1
ATOM 1659 C C . GLN A 1 205 ? -7.299 -16.896 5.740 1.00 78.06 205 GLN A C 1
ATOM 1661 O O . GLN A 1 205 ? -6.519 -16.273 6.464 1.00 78.06 205 GLN A O 1
ATOM 1666 N N . TYR A 1 206 ? -7.978 -16.333 4.745 1.00 85.44 206 TYR A N 1
ATOM 1667 C CA . TYR A 1 206 ? -7.911 -14.918 4.403 1.00 85.44 206 TYR A CA 1
ATOM 1668 C C . TYR A 1 206 ? -9.281 -14.271 4.574 1.00 85.44 206 TYR A C 1
ATOM 1670 O O . TYR A 1 206 ? -10.300 -14.945 4.394 1.00 85.44 206 TYR A O 1
ATOM 1678 N N . PHE A 1 207 ? -9.283 -12.980 4.917 1.00 87.31 207 PHE A N 1
ATOM 1679 C CA . PHE A 1 207 ? -10.478 -12.148 4.993 1.00 87.31 207 PHE A CA 1
ATOM 1680 C C . PHE A 1 207 ? -11.277 -12.261 3.697 1.00 87.31 207 PHE A C 1
ATOM 1682 O O . PHE A 1 207 ? -10.693 -12.172 2.625 1.00 87.31 207 PHE A O 1
ATOM 1689 N N . ASP A 1 208 ? -12.580 -12.481 3.773 1.00 87.75 208 ASP A N 1
ATOM 1690 C CA . ASP A 1 208 ? -13.415 -12.727 2.600 1.00 87.75 208 ASP A CA 1
ATOM 1691 C C . ASP A 1 208 ? -14.302 -11.514 2.315 1.00 87.75 208 ASP A C 1
ATOM 1693 O O . ASP A 1 208 ? -15.226 -11.225 3.079 1.00 87.75 208 ASP A O 1
ATOM 1697 N N . ASN A 1 209 ? -14.029 -10.823 1.202 1.00 87.69 209 ASN A N 1
ATOM 1698 C CA . ASN A 1 209 ? -14.794 -9.650 0.764 1.00 87.69 209 ASN A CA 1
ATOM 1699 C C . ASN A 1 209 ? -16.243 -10.002 0.383 1.00 87.69 209 ASN A C 1
ATOM 1701 O O . ASN A 1 209 ? -17.099 -9.122 0.387 1.00 87.69 209 ASN A O 1
ATOM 1705 N N . SER A 1 210 ? -16.533 -11.266 0.045 1.00 87.44 210 SER A N 1
ATOM 1706 C CA . SER A 1 210 ? -17.894 -11.703 -0.299 1.00 87.44 210 SER A CA 1
ATOM 1707 C C . SER A 1 210 ? -18.796 -11.871 0.927 1.00 87.44 210 SER A C 1
ATOM 1709 O O . SER A 1 210 ? -20.018 -11.954 0.801 1.00 87.44 210 SER A O 1
ATOM 1711 N N . LYS A 1 211 ? -18.204 -11.904 2.125 1.00 86.88 211 LYS A N 1
ATOM 1712 C CA . LYS A 1 211 ? -18.910 -12.056 3.395 1.00 86.88 211 LYS A CA 1
ATOM 1713 C C . LYS A 1 211 ? -18.953 -10.735 4.148 1.00 86.88 211 LYS A C 1
ATOM 1715 O O . LYS A 1 211 ? -18.053 -9.906 4.056 1.00 86.88 211 LYS A O 1
ATOM 1720 N N . SER A 1 212 ? -19.984 -10.573 4.975 1.00 85.75 212 SER A N 1
ATOM 1721 C CA . SER A 1 212 ? -20.062 -9.448 5.909 1.00 85.75 212 SER A CA 1
ATOM 1722 C C . SER A 1 212 ? -18.843 -9.416 6.839 1.00 85.75 212 SER A C 1
ATOM 1724 O O . SER A 1 212 ? -18.332 -10.462 7.257 1.00 85.75 212 SER A O 1
ATOM 1726 N N . ILE A 1 213 ? -18.412 -8.210 7.214 1.00 85.44 213 ILE A N 1
ATOM 1727 C CA . ILE A 1 213 ? -17.343 -7.977 8.197 1.00 85.44 213 ILE A CA 1
ATOM 1728 C C . ILE A 1 213 ? -17.661 -8.673 9.533 1.00 85.44 213 ILE A C 1
ATOM 1730 O O . ILE A 1 213 ? -16.758 -9.195 10.176 1.00 85.44 213 ILE A O 1
ATOM 1734 N N . ILE A 1 214 ? -18.944 -8.734 9.911 1.00 83.81 214 ILE A N 1
ATOM 1735 C CA . ILE A 1 214 ? -19.427 -9.313 11.182 1.00 83.81 214 ILE A CA 1
ATOM 1736 C C . ILE A 1 214 ? -19.661 -10.827 11.076 1.00 83.81 214 ILE A C 1
ATOM 1738 O O . ILE A 1 214 ? -20.074 -11.472 12.031 1.00 83.81 214 ILE A O 1
ATOM 1742 N N . SER A 1 215 ? -19.394 -11.441 9.922 1.00 86.56 215 SER A N 1
ATOM 1743 C CA . SER A 1 215 ? -19.451 -12.901 9.846 1.00 86.56 215 SER A CA 1
ATOM 1744 C C . SER A 1 215 ? -18.429 -13.522 10.801 1.00 86.56 215 SER A C 1
ATOM 1746 O O . SER A 1 215 ? -17.290 -13.066 10.868 1.00 86.56 215 SER A O 1
ATOM 1748 N N . ASP A 1 216 ? -18.810 -14.600 11.487 1.00 82.19 216 ASP A N 1
ATOM 1749 C CA . ASP A 1 216 ? -17.945 -15.317 12.438 1.00 82.19 216 ASP A CA 1
ATOM 1750 C C . ASP A 1 216 ? -16.587 -15.690 11.827 1.00 82.19 216 ASP A C 1
ATOM 1752 O O . ASP A 1 216 ? -15.556 -15.671 12.497 1.00 82.19 216 ASP A O 1
ATOM 1756 N N . TYR A 1 217 ? -16.583 -15.962 10.520 1.00 85.75 217 TYR A N 1
ATOM 1757 C CA . TYR A 1 217 ? -15.376 -16.200 9.742 1.00 85.75 217 TYR A CA 1
ATOM 1758 C C . TYR A 1 217 ? -14.459 -14.965 9.679 1.00 85.75 217 TYR A C 1
ATOM 1760 O O . TYR A 1 217 ? -13.288 -15.055 10.043 1.00 85.75 217 TYR A O 1
ATOM 1768 N N . ASN A 1 218 ? -14.973 -13.807 9.246 1.00 89.19 218 ASN A N 1
ATOM 1769 C CA . ASN A 1 218 ? -14.170 -12.584 9.140 1.00 89.19 218 ASN A CA 1
ATOM 1770 C C . ASN A 1 218 ? -13.778 -12.035 10.519 1.00 89.19 218 ASN A C 1
ATOM 1772 O O . ASN A 1 218 ? -12.651 -11.571 10.682 1.00 89.19 218 ASN A O 1
ATOM 1776 N N . LEU A 1 219 ? -14.651 -12.147 11.523 1.00 85.50 219 LEU A N 1
ATOM 1777 C CA . LEU A 1 219 ? -14.345 -11.749 12.898 1.00 85.50 219 LEU A CA 1
ATOM 1778 C C . LEU A 1 219 ? -13.232 -12.603 13.506 1.00 85.50 219 LEU A C 1
ATOM 1780 O O . LEU A 1 219 ? -12.319 -12.045 14.103 1.00 85.50 219 LEU A O 1
ATOM 1784 N N . GLY A 1 220 ? -13.240 -13.923 13.290 1.00 82.19 220 GLY A N 1
ATOM 1785 C CA . GLY A 1 220 ? -12.154 -14.794 13.751 1.00 82.19 220 GLY A CA 1
ATOM 1786 C C . GLY A 1 220 ? -10.800 -14.439 13.125 1.00 82.19 220 GLY A C 1
ATOM 1787 O O . GLY A 1 220 ? -9.769 -14.484 13.793 1.00 82.19 220 GLY A O 1
ATOM 1788 N N . ILE A 1 221 ? -10.795 -14.021 11.856 1.00 85.50 221 ILE A N 1
ATOM 1789 C CA . ILE A 1 221 ? -9.583 -13.540 11.179 1.00 85.50 221 ILE A CA 1
ATOM 1790 C C . ILE A 1 221 ? -9.115 -12.209 11.773 1.00 85.50 221 ILE A C 1
ATOM 1792 O O . ILE A 1 221 ? -7.921 -12.033 12.021 1.00 85.50 221 ILE A O 1
ATOM 1796 N N . LEU A 1 222 ? -10.043 -11.283 12.026 1.00 85.81 222 LEU A N 1
ATOM 1797 C CA . LEU A 1 222 ? -9.734 -9.992 12.635 1.00 85.81 222 LEU A CA 1
ATOM 1798 C C . LEU A 1 222 ? -9.234 -10.145 14.076 1.00 85.81 222 LEU A C 1
ATOM 1800 O O . LEU A 1 222 ? -8.253 -9.497 14.417 1.00 85.81 222 LEU A O 1
ATOM 1804 N N . ASP A 1 223 ? -9.821 -11.028 14.887 1.00 81.00 223 ASP A N 1
ATOM 1805 C CA . ASP A 1 223 ? -9.367 -11.331 16.255 1.00 81.00 223 ASP A CA 1
ATOM 1806 C C . ASP A 1 223 ? -7.881 -11.727 16.273 1.00 81.00 223 ASP A C 1
ATOM 1808 O O . ASP A 1 223 ? -7.080 -11.176 17.035 1.00 81.00 223 ASP A O 1
ATOM 1812 N N . VAL A 1 224 ? -7.486 -12.635 15.373 1.00 82.88 224 VAL A N 1
ATOM 1813 C CA . VAL A 1 224 ? -6.084 -13.043 15.220 1.00 82.88 224 VAL A CA 1
ATOM 1814 C C . VAL A 1 224 ? -5.232 -11.854 14.776 1.00 82.88 224 VAL A C 1
ATOM 1816 O O . VAL A 1 224 ? -4.191 -11.573 15.374 1.00 82.88 224 VAL A O 1
ATOM 1819 N N . LEU A 1 225 ? -5.676 -11.119 13.755 1.00 84.31 225 LEU A N 1
ATOM 1820 C CA . LEU A 1 225 ? -4.911 -10.021 13.176 1.00 84.31 225 LEU A CA 1
ATOM 1821 C C . LEU A 1 225 ? -4.679 -8.868 14.167 1.00 84.31 225 LEU A C 1
ATOM 1823 O O . LEU A 1 225 ? -3.566 -8.346 14.249 1.00 84.31 225 LEU A O 1
ATOM 1827 N N . LEU A 1 226 ? -5.686 -8.508 14.966 1.00 82.81 226 LEU A N 1
ATOM 1828 C CA . LEU A 1 226 ? -5.621 -7.451 15.983 1.00 82.81 226 LEU A CA 1
ATOM 1829 C C . LEU A 1 226 ? -4.529 -7.705 17.031 1.00 82.81 226 LEU A C 1
ATOM 1831 O O . LEU A 1 226 ? -3.937 -6.761 17.570 1.00 82.81 226 LEU A O 1
ATOM 1835 N N . LEU A 1 227 ? -4.225 -8.976 17.289 1.00 78.12 227 LEU A N 1
ATOM 1836 C CA . LEU A 1 227 ? -3.213 -9.420 18.246 1.00 78.12 227 LEU A CA 1
ATOM 1837 C C . LEU A 1 227 ? -1.860 -9.715 17.597 1.00 78.12 227 LEU A C 1
ATOM 1839 O O . LEU A 1 227 ? -0.830 -9.665 18.271 1.00 78.12 227 LEU A O 1
ATOM 1843 N N . THR A 1 228 ? -1.828 -9.967 16.288 1.00 79.38 228 THR A N 1
ATOM 1844 C CA . THR A 1 228 ? -0.574 -10.238 15.580 1.00 79.38 228 THR A CA 1
ATOM 1845 C C . THR A 1 228 ? 0.344 -9.021 15.550 1.00 79.38 228 THR A C 1
ATOM 1847 O O . THR A 1 228 ? -0.084 -7.877 15.388 1.00 79.38 228 THR A O 1
ATOM 1850 N N . ARG A 1 229 ? 1.643 -9.257 15.728 1.00 79.56 229 ARG A N 1
ATOM 1851 C CA . ARG A 1 229 ? 2.685 -8.231 15.658 1.00 79.56 229 ARG A CA 1
ATOM 1852 C C . ARG A 1 229 ? 3.837 -8.736 14.816 1.00 79.56 229 ARG A C 1
ATOM 1854 O O . ARG A 1 229 ? 4.078 -9.939 14.733 1.00 79.56 229 ARG A O 1
ATOM 1861 N N . LEU A 1 230 ? 4.571 -7.798 14.227 1.00 81.62 230 LEU A N 1
ATOM 1862 C CA . LEU A 1 230 ? 5.796 -8.130 13.524 1.00 81.62 230 LEU A CA 1
ATOM 1863 C C . LEU A 1 230 ? 6.809 -8.721 14.516 1.00 81.62 230 LEU A C 1
ATOM 1865 O O . LEU A 1 230 ? 7.152 -8.090 15.515 1.00 81.62 230 LEU A O 1
ATOM 1869 N N . SER A 1 231 ? 7.292 -9.934 14.243 1.00 82.06 231 SER A N 1
ATOM 1870 C CA . SER A 1 231 ? 8.316 -10.573 15.076 1.00 82.06 231 SER A CA 1
ATOM 1871 C C . SER A 1 231 ? 9.593 -9.715 15.125 1.00 82.06 231 SER A C 1
ATOM 1873 O O . SER A 1 231 ? 9.985 -9.166 14.091 1.00 82.06 231 SER A O 1
ATOM 1875 N N . PRO A 1 232 ? 10.328 -9.653 16.255 1.00 79.94 232 PRO A N 1
ATOM 1876 C CA . PRO A 1 232 ? 11.606 -8.937 16.336 1.00 79.94 232 PRO A CA 1
ATOM 1877 C C . PRO A 1 232 ? 12.642 -9.392 15.296 1.00 79.94 232 PRO A C 1
ATOM 1879 O O . PRO A 1 232 ? 13.520 -8.624 14.902 1.00 79.94 232 PRO A O 1
ATOM 1882 N N . ALA A 1 233 ? 12.569 -10.646 14.838 1.00 80.25 233 ALA A N 1
ATOM 1883 C CA . ALA A 1 233 ? 13.414 -11.138 13.752 1.00 80.25 233 ALA A CA 1
ATOM 1884 C C . ALA A 1 233 ? 13.050 -10.486 12.408 1.00 80.25 233 ALA A C 1
ATOM 1886 O O . ALA A 1 233 ? 13.937 -9.997 11.712 1.00 80.25 233 ALA A O 1
ATOM 1887 N N . MET A 1 234 ? 11.755 -10.420 12.082 1.00 82.44 234 MET A N 1
ATOM 1888 C CA . MET A 1 234 ? 11.270 -9.769 10.863 1.00 82.44 234 MET A CA 1
ATOM 1889 C C . MET A 1 234 ? 11.487 -8.257 10.908 1.00 82.44 234 MET A C 1
ATOM 1891 O O . MET A 1 234 ? 11.945 -7.685 9.927 1.00 82.44 234 MET A O 1
ATOM 1895 N N . SER A 1 235 ? 11.274 -7.614 12.061 1.00 84.69 235 SER A N 1
ATOM 1896 C CA . SER A 1 235 ? 11.533 -6.176 12.205 1.00 84.69 235 SER A CA 1
ATOM 1897 C C . SER A 1 235 ? 13.001 -5.822 11.957 1.00 84.69 235 SER A C 1
ATOM 1899 O O . SER A 1 235 ? 13.294 -4.851 11.261 1.00 84.69 235 SER A O 1
ATOM 1901 N N . ARG A 1 236 ? 13.944 -6.647 12.437 1.00 84.81 236 ARG A N 1
ATOM 1902 C CA . ARG A 1 236 ? 15.372 -6.467 12.127 1.00 84.81 236 ARG A CA 1
ATOM 1903 C C . ARG A 1 236 ? 15.676 -6.667 10.644 1.00 84.81 236 ARG A C 1
ATOM 1905 O O . ARG A 1 236 ? 16.490 -5.935 10.094 1.00 84.81 236 ARG A O 1
ATOM 1912 N N . LEU A 1 237 ? 15.025 -7.639 10.009 1.00 87.12 237 LEU A N 1
ATOM 1913 C CA . LEU A 1 237 ? 15.211 -7.952 8.592 1.00 87.12 237 LEU A CA 1
ATOM 1914 C C . LEU A 1 237 ? 14.646 -6.852 7.674 1.00 87.12 237 LEU A C 1
ATOM 1916 O O . LEU A 1 237 ? 15.244 -6.554 6.643 1.00 87.12 237 LEU A O 1
ATOM 1920 N N . TYR A 1 238 ? 13.535 -6.217 8.057 1.00 88.62 238 TYR A N 1
ATOM 1921 C CA . TYR A 1 238 ? 12.930 -5.097 7.322 1.00 88.62 238 TYR A CA 1
ATOM 1922 C C . TYR A 1 238 ? 13.642 -3.767 7.595 1.00 88.62 238 TYR A C 1
ATOM 1924 O O . TYR A 1 238 ? 13.681 -2.893 6.731 1.00 88.62 238 TYR A O 1
ATOM 1932 N N . GLY A 1 239 ? 14.236 -3.620 8.778 1.00 86.94 239 GLY A N 1
ATOM 1933 C CA . GLY A 1 239 ? 14.781 -2.358 9.262 1.00 86.94 239 GLY A CA 1
ATOM 1934 C C . GLY A 1 239 ? 13.710 -1.480 9.911 1.00 86.94 239 GLY A C 1
ATOM 1935 O O . GLY A 1 239 ? 12.506 -1.724 9.781 1.00 86.94 239 GLY A O 1
ATOM 1936 N N . SER A 1 240 ? 14.152 -0.446 10.631 1.00 84.38 240 SER A N 1
ATOM 1937 C CA . SER A 1 240 ? 13.276 0.443 11.406 1.00 84.38 240 SER A CA 1
ATOM 1938 C C . SER A 1 240 ? 12.243 1.142 10.524 1.00 84.38 240 SER A C 1
ATOM 1940 O O . SER A 1 240 ? 11.053 1.057 10.804 1.00 84.38 240 SER A O 1
ATOM 1942 N N . HIS A 1 241 ? 12.681 1.743 9.415 1.00 85.88 241 HIS A N 1
ATOM 1943 C CA . HIS A 1 241 ? 11.815 2.480 8.494 1.00 85.88 241 HIS A CA 1
ATOM 1944 C C . HIS A 1 241 ? 10.622 1.647 7.996 1.00 85.88 241 HIS A C 1
ATOM 1946 O O . HIS A 1 241 ? 9.470 2.001 8.245 1.00 85.88 241 HIS A O 1
ATOM 1952 N N . LEU A 1 242 ? 10.892 0.506 7.351 1.00 89.88 242 LEU A N 1
ATOM 1953 C CA . LEU A 1 242 ? 9.846 -0.344 6.775 1.00 89.88 242 LEU A CA 1
ATOM 1954 C C . LEU A 1 242 ? 8.982 -1.005 7.861 1.00 89.88 242 LEU A C 1
ATOM 1956 O O . LEU A 1 242 ? 7.806 -1.273 7.629 1.00 89.88 242 LEU A O 1
ATOM 1960 N N . SER A 1 243 ? 9.530 -1.234 9.062 1.00 90.56 243 SER A N 1
ATOM 1961 C CA . SER A 1 243 ? 8.754 -1.734 10.205 1.00 90.56 243 SER A CA 1
ATOM 1962 C C . SER A 1 243 ? 7.732 -0.707 10.703 1.00 90.56 243 SER A C 1
ATOM 1964 O O . SER A 1 243 ? 6.595 -1.074 11.001 1.00 90.56 243 SER A O 1
ATOM 1966 N N . ILE A 1 244 ? 8.109 0.575 10.797 1.00 88.44 244 ILE A N 1
ATOM 1967 C CA . ILE A 1 244 ? 7.186 1.642 11.217 1.00 88.44 244 ILE A CA 1
ATOM 1968 C C . ILE A 1 244 ? 6.140 1.884 10.121 1.00 88.44 244 ILE A C 1
ATOM 1970 O O . ILE A 1 244 ? 4.954 1.979 10.435 1.00 88.44 244 ILE A O 1
ATOM 1974 N N . GLU A 1 245 ? 6.541 1.898 8.843 1.00 90.56 245 GLU A N 1
ATOM 1975 C CA . GLU A 1 245 ? 5.594 2.011 7.725 1.00 90.56 245 GLU A CA 1
ATOM 1976 C C . GLU A 1 245 ? 4.593 0.845 7.706 1.00 90.56 245 GLU A C 1
ATOM 1978 O O . GLU A 1 245 ? 3.397 1.063 7.529 1.00 90.56 245 GLU A O 1
ATOM 1983 N N . PHE A 1 246 ? 5.044 -0.386 7.961 1.00 93.94 246 PHE A N 1
ATOM 1984 C CA . PHE A 1 246 ? 4.155 -1.540 8.089 1.00 93.94 246 PHE A CA 1
ATOM 1985 C C . PHE A 1 246 ? 3.119 -1.359 9.207 1.00 93.94 246 PHE A C 1
ATOM 1987 O O . PHE A 1 246 ? 1.933 -1.585 8.981 1.00 93.94 246 PHE A O 1
ATOM 1994 N N . ASN A 1 247 ? 3.537 -0.910 10.395 1.00 91.81 247 ASN A N 1
ATOM 1995 C CA . ASN A 1 247 ? 2.615 -0.656 11.508 1.00 91.81 247 ASN A CA 1
ATOM 1996 C C . ASN A 1 247 ? 1.610 0.460 11.188 1.00 91.81 247 ASN A C 1
ATOM 1998 O O . ASN A 1 247 ? 0.437 0.356 11.551 1.00 91.81 247 ASN A O 1
ATOM 2002 N N . TYR A 1 248 ? 2.046 1.497 10.471 1.00 93.06 248 TYR A N 1
ATOM 2003 C CA . TYR A 1 248 ? 1.150 2.525 9.953 1.00 93.06 248 TYR A CA 1
ATOM 2004 C C . TYR A 1 248 ? 0.133 1.940 8.960 1.00 93.06 248 TYR A C 1
ATOM 2006 O O . TYR A 1 248 ? -1.057 2.216 9.070 1.00 93.06 248 TYR A O 1
ATOM 2014 N N . LEU A 1 249 ? 0.554 1.084 8.024 1.00 95.06 249 LEU A N 1
ATOM 2015 C CA . LEU A 1 249 ? -0.362 0.462 7.062 1.00 95.06 249 LEU A CA 1
ATOM 2016 C C . LEU A 1 249 ? -1.323 -0.543 7.710 1.00 95.06 249 LEU A C 1
ATOM 2018 O O . LEU A 1 249 ? -2.463 -0.650 7.266 1.00 95.06 249 LEU A O 1
ATOM 2022 N N . LEU A 1 250 ? -0.907 -1.232 8.777 1.00 94.12 250 LEU A N 1
ATOM 2023 C CA . LEU A 1 250 ? -1.816 -2.020 9.614 1.00 94.12 250 LEU A CA 1
ATOM 2024 C C . LEU A 1 250 ? -2.884 -1.136 10.263 1.00 94.12 250 LEU A C 1
ATOM 2026 O O . LEU A 1 250 ? -4.065 -1.471 10.226 1.00 94.12 250 LEU A O 1
ATOM 2030 N N . SER A 1 251 ? -2.481 0.007 10.823 1.00 93.56 251 SER A N 1
ATOM 2031 C CA . SER A 1 251 ? -3.420 0.993 11.361 1.00 93.56 251 SER A CA 1
ATOM 2032 C C . SER A 1 251 ? -4.398 1.467 10.282 1.00 93.56 251 SER A C 1
ATOM 2034 O O . SER A 1 251 ? -5.613 1.399 10.475 1.00 93.56 251 SER A O 1
ATOM 2036 N N . LEU A 1 252 ? -3.880 1.847 9.110 1.00 94.69 252 LEU A N 1
ATOM 2037 C CA . LEU A 1 252 ? -4.678 2.289 7.969 1.00 94.69 252 LEU A CA 1
ATOM 2038 C C . LEU A 1 252 ? -5.682 1.216 7.527 1.00 94.69 252 LEU A C 1
ATOM 2040 O O . LEU A 1 252 ? -6.838 1.541 7.272 1.00 94.69 252 LEU A O 1
ATOM 2044 N N . PHE A 1 253 ? -5.268 -0.054 7.479 1.00 95.81 253 PHE A N 1
ATOM 2045 C CA . PHE A 1 253 ? -6.144 -1.183 7.164 1.00 95.81 253 PHE A CA 1
ATOM 2046 C C . PHE A 1 253 ? -7.336 -1.255 8.127 1.00 95.81 253 PHE A C 1
ATOM 2048 O O . PHE A 1 253 ? -8.476 -1.306 7.672 1.00 95.81 253 PHE A O 1
ATOM 2055 N N . PHE A 1 254 ? -7.102 -1.198 9.444 1.00 94.12 254 PHE A N 1
ATOM 2056 C CA . PHE A 1 254 ? -8.185 -1.271 10.432 1.00 94.12 254 PHE A CA 1
ATOM 2057 C C . PHE A 1 254 ? -9.140 -0.079 10.349 1.00 94.12 254 PHE A C 1
ATOM 2059 O O . PHE A 1 254 ? -10.355 -0.269 10.372 1.00 94.12 254 PHE A O 1
ATOM 2066 N N . VAL A 1 255 ? -8.614 1.138 10.201 1.00 93.44 255 VAL A N 1
ATOM 2067 C CA . VAL A 1 255 ? -9.424 2.365 10.110 1.00 93.44 255 VAL A CA 1
ATOM 2068 C C . VAL A 1 255 ? -10.266 2.385 8.832 1.00 93.44 255 VAL A C 1
ATOM 2070 O O . VAL A 1 255 ? -11.436 2.772 8.866 1.00 93.44 255 VAL A O 1
ATOM 2073 N N . ARG A 1 256 ? -9.708 1.921 7.707 1.00 94.00 256 ARG A N 1
ATOM 2074 C CA . ARG A 1 256 ? -10.423 1.835 6.424 1.00 94.00 256 ARG A CA 1
ATOM 2075 C C . ARG A 1 256 ? -11.454 0.717 6.404 1.00 94.00 256 ARG A C 1
ATOM 2077 O O . ARG A 1 256 ? -12.527 0.892 5.843 1.00 94.00 256 ARG A O 1
ATOM 2084 N N . LEU A 1 257 ? -11.186 -0.399 7.072 1.00 93.50 257 LEU A N 1
ATOM 2085 C CA . LEU A 1 257 ? -12.186 -1.447 7.261 1.00 93.50 257 LEU A CA 1
ATOM 2086 C C . LEU A 1 257 ? -13.329 -0.946 8.164 1.00 93.50 257 LEU A C 1
ATOM 2088 O O . LEU A 1 257 ? -14.501 -1.173 7.872 1.00 93.50 257 LEU A O 1
ATOM 2092 N N . ALA A 1 258 ? -13.007 -0.189 9.217 1.00 92.00 258 ALA A N 1
ATOM 2093 C CA . ALA A 1 258 ? -13.988 0.404 10.124 1.00 92.00 258 ALA A CA 1
ATOM 2094 C C . ALA A 1 258 ? -14.903 1.440 9.450 1.00 92.00 258 ALA A C 1
ATOM 2096 O O . ALA A 1 258 ? -16.087 1.519 9.787 1.00 92.00 258 ALA A O 1
ATOM 2097 N N . SER A 1 259 ? -14.402 2.206 8.475 1.00 90.81 259 SER A N 1
ATOM 2098 C CA . SER A 1 259 ? -15.213 3.199 7.754 1.00 90.81 259 SER A CA 1
ATOM 2099 C C . SER A 1 259 ? -16.349 2.560 6.946 1.00 90.81 259 SER A C 1
ATOM 2101 O O . SER A 1 259 ? -17.376 3.198 6.720 1.00 90.81 259 SER A O 1
ATOM 2103 N N . ARG A 1 260 ? -16.215 1.275 6.584 1.00 90.69 260 ARG A N 1
ATOM 2104 C CA . ARG A 1 260 ? -17.250 0.487 5.896 1.00 90.69 260 ARG A CA 1
ATOM 2105 C C . ARG A 1 260 ? -18.386 0.038 6.810 1.00 90.69 260 ARG A C 1
ATOM 2107 O O . ARG A 1 260 ? -19.414 -0.416 6.315 1.00 90.69 260 ARG A O 1
ATOM 2114 N N . ILE A 1 261 ? -18.237 0.189 8.125 1.00 89.69 261 ILE A N 1
ATOM 2115 C CA . ILE A 1 261 ? -19.309 -0.046 9.089 1.00 89.69 261 ILE A CA 1
ATOM 2116 C C . ILE A 1 261 ? -20.091 1.269 9.279 1.00 89.69 261 ILE A C 1
ATOM 2118 O O . ILE A 1 261 ? -19.523 2.236 9.804 1.00 89.69 261 ILE A O 1
ATOM 2122 N N . PRO A 1 262 ? -21.384 1.335 8.895 1.00 86.69 262 PRO A N 1
ATOM 2123 C CA . PRO A 1 262 ? -22.181 2.567 8.892 1.00 86.69 262 PRO A CA 1
ATOM 2124 C C . PRO A 1 262 ? -22.729 2.907 10.289 1.00 86.69 262 PRO A C 1
ATOM 2126 O O . PRO A 1 262 ? -23.928 3.076 10.485 1.00 86.69 262 PRO A O 1
ATOM 2129 N N . VAL A 1 263 ? -21.853 2.945 11.291 1.00 88.06 263 VAL A N 1
ATOM 2130 C CA . VAL A 1 263 ? -22.189 3.219 12.696 1.00 88.06 263 VAL A CA 1
ATOM 2131 C C . VAL A 1 263 ? -21.144 4.157 13.291 1.00 88.06 263 VAL A C 1
ATOM 2133 O O . VAL A 1 263 ? -20.030 4.235 12.785 1.00 88.06 263 VAL A O 1
ATOM 2136 N N . ILE A 1 264 ? -21.477 4.893 14.344 1.00 86.31 264 ILE A N 1
ATOM 2137 C CA . ILE A 1 264 ? -20.521 5.753 15.049 1.00 86.31 264 ILE A CA 1
ATOM 2138 C C . ILE A 1 264 ? -19.675 4.895 15.994 1.00 86.31 264 ILE A C 1
ATOM 2140 O O . ILE A 1 264 ? -20.209 4.056 16.720 1.00 86.31 264 ILE A O 1
ATOM 2144 N N . ALA A 1 265 ? -18.356 5.085 15.982 1.00 85.50 265 ALA A N 1
ATOM 2145 C CA . ALA A 1 265 ? -17.472 4.404 16.922 1.00 85.50 265 ALA A CA 1
ATOM 2146 C C . ALA A 1 265 ? -17.556 5.051 18.316 1.00 85.50 265 ALA A C 1
ATOM 2148 O O . ALA A 1 265 ? -17.495 6.271 18.446 1.00 85.50 265 ALA A O 1
ATOM 2149 N N . ASN A 1 266 ? -17.647 4.228 19.362 1.00 84.88 266 ASN A N 1
ATOM 2150 C CA . ASN A 1 266 ? -17.586 4.647 20.758 1.00 84.88 266 ASN A CA 1
ATOM 2151 C C . ASN A 1 266 ? -16.287 4.132 21.399 1.00 84.88 266 ASN A C 1
ATOM 2153 O O . ASN A 1 266 ? -16.166 2.963 21.769 1.00 84.88 266 ASN A O 1
ATOM 2157 N N . LEU A 1 267 ? -15.301 5.021 21.542 1.00 78.94 267 LEU A N 1
ATOM 2158 C CA . LEU A 1 267 ? -13.980 4.669 22.066 1.00 78.94 267 LEU A CA 1
ATOM 2159 C C . LEU A 1 267 ? -13.995 4.229 23.536 1.00 78.94 267 LEU A C 1
ATOM 2161 O O . LEU A 1 267 ? -13.053 3.555 23.949 1.00 78.94 267 LEU A O 1
ATOM 2165 N N . ASP A 1 268 ? -15.032 4.531 24.315 1.00 75.25 268 ASP A N 1
ATOM 2166 C CA . ASP A 1 268 ? -15.112 4.111 25.721 1.00 75.25 268 ASP A CA 1
ATOM 2167 C C . ASP A 1 268 ? -15.233 2.583 25.845 1.00 75.25 268 ASP A C 1
ATOM 2169 O O . ASP A 1 268 ? -14.658 1.966 26.749 1.00 75.25 268 ASP A O 1
ATOM 2173 N N . LEU A 1 269 ? -15.873 1.944 24.858 1.00 69.56 269 LEU A N 1
ATOM 2174 C CA . LEU A 1 269 ? -15.938 0.483 24.727 1.00 69.56 269 LEU A CA 1
ATOM 2175 C C . LEU A 1 269 ? -14.560 -0.130 24.446 1.00 69.56 269 LEU A C 1
ATOM 2177 O O . LEU A 1 269 ? -14.258 -1.235 24.884 1.00 69.56 269 LEU A O 1
ATOM 2181 N N . PHE A 1 270 ? -13.696 0.598 23.737 1.00 71.06 270 PHE A N 1
ATOM 2182 C CA . PHE A 1 270 ? -12.318 0.170 23.518 1.00 71.06 270 PHE A CA 1
ATOM 2183 C C . PHE A 1 270 ? -11.447 0.403 24.759 1.00 71.06 270 PHE A C 1
ATOM 2185 O O . PHE A 1 270 ? -10.609 -0.433 25.096 1.00 71.06 270 PHE A O 1
ATOM 2192 N N . GLN A 1 271 ? -11.627 1.521 25.464 1.00 65.62 271 GLN A N 1
ATOM 2193 C CA . GLN A 1 271 ? -10.829 1.850 26.649 1.00 65.62 271 GLN A CA 1
ATOM 2194 C C . GLN A 1 271 ? -11.050 0.882 27.813 1.00 65.62 271 GLN A C 1
ATOM 2196 O O . GLN A 1 271 ? -10.104 0.601 28.546 1.00 65.62 271 GLN A O 1
ATOM 2201 N N . SER A 1 272 ? -12.268 0.363 27.946 1.00 56.34 272 SER A N 1
ATOM 2202 C CA . SER A 1 272 ? -12.658 -0.629 28.953 1.00 56.34 272 SER A CA 1
ATOM 2203 C C . SER A 1 272 ? -12.221 -2.062 28.617 1.00 56.34 272 SER A C 1
ATOM 2205 O O . SER A 1 272 ? -12.372 -2.957 29.444 1.00 56.34 272 SER A O 1
ATOM 2207 N N . SER A 1 273 ? -11.651 -2.293 27.431 1.00 59.06 273 SER A N 1
ATOM 2208 C CA . SER A 1 273 ? -11.320 -3.635 26.954 1.00 59.06 273 SER A CA 1
ATOM 2209 C C . SER A 1 273 ? -9.988 -4.185 27.479 1.00 59.06 273 SER A C 1
ATOM 2211 O O . SER A 1 273 ? -8.968 -3.488 27.530 1.00 59.06 273 SER A O 1
ATOM 2213 N N . GLU A 1 274 ? -9.961 -5.495 27.750 1.00 58.94 274 GLU A N 1
ATOM 2214 C CA . GLU A 1 274 ? -8.733 -6.265 28.012 1.00 58.94 274 GLU A CA 1
ATOM 2215 C C . GLU A 1 274 ? -7.749 -6.188 26.833 1.00 58.94 274 GLU A C 1
ATOM 2217 O O . GLU A 1 274 ? -6.538 -6.285 27.018 1.00 58.94 274 GLU A O 1
ATOM 2222 N N . LEU A 1 275 ? -8.245 -5.948 25.613 1.00 59.38 275 LEU A N 1
ATOM 2223 C CA . LEU A 1 275 ? -7.401 -5.734 24.442 1.00 59.38 275 LEU A CA 1
ATOM 2224 C C . LEU A 1 275 ? -6.480 -4.542 24.612 1.00 59.38 275 LEU A C 1
ATOM 2226 O O . LEU A 1 275 ? -5.279 -4.701 24.429 1.00 59.38 275 LEU A O 1
ATOM 2230 N N . LYS A 1 276 ? -6.989 -3.361 24.977 1.00 60.88 276 LYS A N 1
ATOM 2231 C CA . LYS A 1 276 ? -6.120 -2.194 25.177 1.00 60.88 276 LYS A CA 1
ATOM 2232 C C . LYS A 1 276 ? -5.038 -2.514 26.209 1.00 60.88 276 LYS A C 1
ATOM 2234 O O . LYS A 1 276 ? -3.872 -2.230 25.944 1.00 60.88 276 LYS A O 1
ATOM 2239 N N . GLN A 1 277 ? -5.407 -3.182 27.306 1.00 60.16 277 GLN A N 1
ATOM 2240 C CA . GLN A 1 277 ? -4.470 -3.622 28.340 1.00 60.16 277 GLN A CA 1
ATOM 2241 C C . GLN A 1 277 ? -3.406 -4.570 27.777 1.00 60.16 277 GLN A C 1
ATOM 2243 O O . GLN A 1 277 ? -2.228 -4.252 27.886 1.00 60.16 277 GLN A O 1
ATOM 2248 N N . ASN A 1 278 ? -3.785 -5.642 27.079 1.00 60.81 278 ASN A N 1
ATOM 2249 C CA . ASN A 1 278 ? -2.863 -6.593 26.443 1.00 60.81 278 ASN A CA 1
ATOM 2250 C C . ASN A 1 278 ? -1.955 -5.924 25.407 1.00 60.81 278 ASN A C 1
ATOM 2252 O O . ASN A 1 278 ? -0.755 -6.200 25.328 1.00 60.81 278 ASN A O 1
ATOM 2256 N N . LEU A 1 279 ? -2.506 -4.991 24.631 1.00 62.91 279 LEU A N 1
ATOM 2257 C CA . LEU A 1 279 ? -1.736 -4.228 23.665 1.00 62.91 279 LEU A CA 1
ATOM 2258 C C . LEU A 1 279 ? -0.725 -3.321 24.365 1.00 62.91 279 LEU A C 1
ATOM 2260 O O . LEU A 1 279 ? 0.350 -3.108 23.807 1.00 62.91 279 LEU A O 1
ATOM 2264 N N . THR A 1 280 ? -1.041 -2.777 25.544 1.00 55.59 280 THR A N 1
ATOM 2265 C CA . THR A 1 280 ? -0.148 -1.920 26.345 1.00 55.59 280 THR A CA 1
ATOM 2266 C C . THR A 1 280 ? 0.838 -2.680 27.240 1.00 55.59 280 THR A C 1
ATOM 2268 O O . THR A 1 280 ? 1.956 -2.210 27.398 1.00 55.59 280 THR A O 1
ATOM 2271 N N . THR A 1 281 ? 0.492 -3.846 27.792 1.00 47.88 281 THR A N 1
ATOM 2272 C CA . THR A 1 281 ? 1.328 -4.621 28.737 1.00 47.88 281 THR A CA 1
ATOM 2273 C C . THR A 1 281 ? 2.365 -5.495 28.040 1.00 47.88 281 THR A C 1
ATOM 2275 O O . THR A 1 281 ? 3.447 -5.719 28.577 1.00 47.88 281 THR A O 1
ATOM 2278 N N . THR A 1 282 ? 2.112 -5.900 26.793 1.00 46.56 282 THR A N 1
ATOM 2279 C CA . THR A 1 282 ? 3.123 -6.530 25.919 1.00 46.56 282 THR A CA 1
ATOM 2280 C C . THR A 1 282 ? 4.337 -5.630 25.635 1.00 46.56 282 THR A C 1
ATOM 2282 O O . THR A 1 282 ? 5.305 -6.084 25.028 1.00 46.56 282 THR A O 1
ATOM 2285 N N . ILE A 1 283 ? 4.320 -4.374 26.098 1.00 41.41 283 ILE A N 1
ATOM 2286 C CA . ILE A 1 283 ? 5.393 -3.385 25.941 1.00 41.41 283 ILE A CA 1
ATOM 2287 C C . ILE A 1 283 ? 6.296 -3.281 27.180 1.00 41.41 283 ILE A C 1
ATOM 2289 O O . ILE A 1 283 ? 7.424 -2.812 27.058 1.00 41.41 283 ILE A O 1
ATOM 2293 N N . THR A 1 284 ? 5.874 -3.749 28.358 1.00 28.89 284 THR A N 1
ATOM 2294 C CA . THR A 1 284 ? 6.605 -3.471 29.610 1.00 28.89 284 THR A CA 1
ATOM 2295 C C . THR A 1 284 ? 7.366 -4.653 30.202 1.00 28.89 284 THR A C 1
ATOM 2297 O O . THR A 1 284 ? 8.126 -4.443 31.142 1.00 28.89 284 THR A O 1
ATOM 2300 N N . ASP A 1 285 ? 7.224 -5.874 29.673 1.00 27.03 285 ASP A N 1
ATOM 2301 C CA . ASP A 1 285 ? 7.782 -7.063 30.329 1.00 27.03 285 ASP A CA 1
ATOM 2302 C C . ASP A 1 285 ? 8.860 -7.792 29.493 1.00 27.03 285 ASP A C 1
ATOM 2304 O O . ASP A 1 285 ? 8.541 -8.490 28.522 1.00 27.03 285 ASP A O 1
ATOM 2308 N N . PRO A 1 286 ? 10.157 -7.725 29.868 1.00 29.92 286 PRO A N 1
ATOM 2309 C CA . PRO A 1 286 ? 11.221 -8.490 29.209 1.00 29.92 286 PRO A CA 1
ATOM 2310 C C . PRO A 1 286 ? 11.113 -10.011 29.454 1.00 29.92 286 PRO A C 1
ATOM 2312 O O . PRO A 1 286 ? 11.881 -10.786 28.877 1.00 29.92 286 PRO A O 1
ATOM 2315 N N . ARG A 1 287 ? 10.157 -10.459 30.281 1.00 31.16 287 ARG A N 1
ATOM 2316 C CA . ARG A 1 287 ? 9.932 -11.865 30.660 1.00 31.16 287 ARG A CA 1
ATOM 2317 C C . ARG A 1 287 ? 9.035 -12.667 29.709 1.00 31.16 287 ARG A C 1
ATOM 2319 O O . ARG A 1 287 ? 8.933 -13.880 29.868 1.00 31.16 287 ARG A O 1
ATOM 2326 N N . TYR A 1 288 ? 8.500 -12.079 28.638 1.00 33.69 288 TYR A N 1
ATOM 2327 C CA . TYR A 1 288 ? 7.839 -12.869 27.581 1.00 33.69 288 TYR A CA 1
ATOM 2328 C C . TYR A 1 288 ? 8.815 -13.642 26.667 1.00 33.69 288 TYR A C 1
ATOM 2330 O O . TYR A 1 288 ? 8.384 -14.406 25.806 1.00 33.69 288 TYR A O 1
ATOM 2338 N N . LYS A 1 289 ? 10.134 -13.533 26.897 1.00 29.55 289 LYS A N 1
ATOM 2339 C CA . LYS A 1 289 ? 11.157 -14.386 26.260 1.00 29.55 289 LYS A CA 1
ATOM 2340 C C . LYS A 1 289 ? 11.144 -15.844 26.741 1.00 29.55 289 LYS A C 1
ATOM 2342 O O . LYS A 1 289 ? 11.648 -16.702 26.027 1.00 29.55 289 LYS A O 1
ATOM 2347 N N . THR A 1 290 ? 10.554 -16.147 27.897 1.00 29.27 290 THR A N 1
ATOM 2348 C CA . THR A 1 290 ? 10.544 -17.507 28.475 1.00 29.27 290 THR A CA 1
ATOM 2349 C C . THR A 1 290 ? 9.245 -18.287 28.252 1.00 29.27 290 THR A C 1
ATOM 2351 O O . THR A 1 290 ? 9.195 -19.465 28.574 1.00 29.27 290 THR A O 1
ATOM 2354 N N . MET A 1 291 ? 8.215 -17.688 27.644 1.00 29.58 291 MET A N 1
ATOM 2355 C CA . MET A 1 291 ? 6.940 -18.371 27.342 1.00 29.58 291 MET A CA 1
ATOM 2356 C C . MET A 1 291 ? 6.871 -18.980 25.930 1.00 29.58 291 MET A C 1
ATOM 2358 O O . MET A 1 291 ? 5.964 -19.751 25.635 1.00 29.58 291 MET A O 1
ATOM 2362 N N . LEU A 1 292 ? 7.833 -18.663 25.056 1.00 33.66 292 LEU A N 1
ATOM 2363 C CA . LEU A 1 292 ? 7.955 -19.234 23.703 1.00 33.66 292 LEU A CA 1
ATOM 2364 C C . LEU A 1 292 ? 9.165 -20.170 23.551 1.00 33.66 292 LEU A C 1
ATOM 2366 O O . LEU A 1 292 ? 9.355 -20.771 22.497 1.00 33.66 292 LEU A O 1
ATOM 2370 N N . GLY A 1 293 ? 9.965 -20.319 24.609 1.00 29.59 293 GLY A N 1
ATOM 2371 C CA . GLY A 1 293 ? 11.071 -21.265 24.684 1.00 29.59 293 GLY A CA 1
ATOM 2372 C C . GLY A 1 293 ? 10.755 -22.378 25.674 1.00 29.59 293 GLY A C 1
ATOM 2373 O O . GLY A 1 293 ? 10.953 -22.207 26.868 1.00 29.59 293 GLY A O 1
ATOM 2374 N N . GLY A 1 294 ? 10.299 -23.524 25.170 1.00 30.86 294 GLY A N 1
ATOM 2375 C CA . GLY A 1 294 ? 10.396 -24.789 25.899 1.00 30.86 294 GLY A CA 1
ATOM 2376 C C . GLY A 1 294 ? 9.365 -25.029 27.002 1.00 30.86 294 GLY A C 1
ATOM 2377 O O . GLY A 1 294 ? 9.721 -25.219 28.154 1.00 30.86 294 GLY A O 1
ATOM 2378 N N . SER A 1 295 ? 8.092 -25.165 26.653 1.00 24.02 295 SER A N 1
ATOM 2379 C CA . SER A 1 295 ? 7.264 -26.221 27.249 1.00 24.02 295 SER A CA 1
ATOM 2380 C C . SER A 1 295 ? 6.094 -26.509 26.322 1.00 24.02 295 SER A C 1
ATOM 2382 O O . SER A 1 295 ? 5.516 -25.610 25.714 1.00 24.02 295 SER A O 1
ATOM 2384 N N . ARG A 1 296 ? 5.807 -27.798 26.138 1.00 30.38 296 ARG A N 1
ATOM 2385 C CA . ARG A 1 296 ? 4.643 -28.272 25.394 1.00 30.38 296 ARG A CA 1
ATOM 2386 C C . ARG A 1 296 ? 3.416 -27.574 25.973 1.00 30.38 296 ARG A C 1
ATOM 2388 O O . ARG A 1 296 ? 3.076 -27.825 27.124 1.00 30.38 296 ARG A O 1
ATOM 2395 N N . ILE A 1 297 ? 2.759 -26.731 25.178 1.00 29.81 297 ILE A N 1
ATOM 2396 C CA . ILE A 1 297 ? 1.404 -26.275 25.476 1.00 29.81 297 ILE A CA 1
ATOM 2397 C C . ILE A 1 297 ? 0.527 -27.516 25.326 1.00 29.81 297 ILE A C 1
ATOM 2399 O O . ILE A 1 297 ? 0.043 -27.849 24.247 1.00 29.81 297 ILE A O 1
ATOM 2403 N N . THR A 1 298 ? 0.412 -28.272 26.411 1.00 23.56 298 THR A N 1
ATOM 2404 C CA . THR A 1 298 ? -0.637 -29.261 26.570 1.00 23.56 298 THR A CA 1
ATOM 2405 C C . THR A 1 298 ? -1.951 -28.499 26.555 1.00 23.56 298 THR A C 1
ATOM 2407 O O . THR A 1 298 ? -2.143 -27.555 27.320 1.00 23.56 298 THR A O 1
ATOM 2410 N N . SER A 1 299 ? -2.817 -28.890 25.628 1.00 33.53 299 SER A N 1
ATOM 2411 C CA . SER A 1 299 ? -4.251 -28.616 25.595 1.00 33.53 299 SER A CA 1
ATOM 2412 C C . SER A 1 299 ? -4.834 -28.199 26.957 1.00 33.53 299 SER A C 1
ATOM 2414 O O . SER A 1 299 ? -4.755 -28.981 27.900 1.00 33.53 299 SER A O 1
ATOM 2416 N N . ALA A 1 300 ? -5.474 -27.018 26.992 1.00 28.69 300 ALA A N 1
ATOM 2417 C CA . ALA A 1 300 ? -6.342 -26.485 28.062 1.00 28.69 300 ALA A CA 1
ATOM 2418 C C . ALA A 1 300 ? -5.839 -25.325 28.958 1.00 28.69 300 ALA A C 1
ATOM 2420 O O . ALA A 1 300 ? -6.304 -25.186 30.084 1.00 28.69 300 ALA A O 1
ATOM 2421 N N . SER A 1 301 ? -5.050 -24.381 28.437 1.00 26.73 301 SER A N 1
ATOM 2422 C CA . SER A 1 301 ? -5.074 -22.989 28.931 1.00 26.73 301 SER A CA 1
ATOM 2423 C C . SER A 1 301 ? -5.531 -22.046 27.817 1.00 26.73 301 SER A C 1
ATOM 2425 O O . SER A 1 301 ? -4.752 -21.372 27.148 1.00 26.73 301 SER A O 1
ATOM 2427 N N . LYS A 1 302 ? -6.848 -22.044 27.578 1.00 32.44 302 LYS A N 1
ATOM 2428 C CA . LYS A 1 302 ? -7.528 -21.059 26.731 1.00 32.44 302 LYS A CA 1
ATOM 2429 C C . LYS A 1 302 ? -7.299 -19.665 27.329 1.00 32.44 302 LYS A C 1
ATOM 2431 O O . LYS A 1 302 ? -8.069 -19.230 28.181 1.00 32.44 302 LYS A O 1
ATOM 2436 N N . LEU A 1 303 ? -6.271 -18.949 26.869 1.00 34.38 303 LEU A N 1
ATOM 2437 C CA . LEU A 1 303 ? -6.365 -17.493 26.773 1.00 34.38 303 LEU A CA 1
ATOM 2438 C C . LEU A 1 303 ? -7.693 -17.229 26.059 1.00 34.38 303 LEU A C 1
ATOM 2440 O O . LEU A 1 303 ? -7.899 -17.750 24.961 1.00 34.38 303 LEU A O 1
ATOM 2444 N N . LYS A 1 304 ? -8.627 -16.531 26.713 1.00 36.78 304 LYS A N 1
ATOM 2445 C CA . LYS A 1 304 ? -9.869 -16.057 26.093 1.00 36.78 304 LYS A CA 1
ATOM 2446 C C . LYS A 1 304 ? -9.473 -15.068 24.992 1.00 36.78 304 LYS A C 1
ATOM 2448 O O . LYS A 1 304 ? -9.428 -13.867 25.194 1.00 36.78 304 LYS A O 1
ATOM 2453 N N . LEU A 1 305 ? -9.086 -15.608 23.844 1.00 40.72 305 LEU A N 1
ATOM 2454 C CA . LEU A 1 305 ? -8.481 -14.921 22.704 1.00 40.72 305 LEU A CA 1
ATOM 2455 C C . LEU A 1 305 ? -9.522 -14.202 21.834 1.00 40.72 305 LEU A C 1
ATOM 2457 O O . LEU A 1 305 ? -9.230 -13.837 20.703 1.00 40.72 305 LEU A O 1
ATOM 2461 N N . TYR A 1 306 ? -10.742 -14.034 22.338 1.00 47.50 306 TYR A N 1
ATOM 2462 C CA . TYR A 1 306 ? -11.915 -13.844 21.503 1.00 47.50 306 TYR A CA 1
ATOM 2463 C C . TYR A 1 306 ? -12.634 -12.564 21.865 1.00 47.50 306 TYR A C 1
ATOM 2465 O O . TYR A 1 306 ? -13.439 -12.526 22.794 1.00 47.50 306 TYR A O 1
ATOM 2473 N N . THR A 1 307 ? -12.331 -11.504 21.131 1.00 58.25 307 THR A N 1
ATOM 2474 C CA . THR A 1 307 ? -12.876 -10.181 21.436 1.00 58.25 307 THR A CA 1
ATOM 2475 C C . THR A 1 307 ? -14.260 -10.015 20.829 1.00 58.25 307 THR A C 1
ATOM 2477 O O . THR A 1 307 ? -15.086 -9.276 21.362 1.00 58.25 307 THR A O 1
ATOM 2480 N N . PHE A 1 308 ? -14.571 -10.827 19.812 1.00 57.22 308 PHE A N 1
ATOM 2481 C CA . PHE A 1 308 ? -15.856 -10.853 19.121 1.00 57.22 308 PHE A CA 1
ATOM 2482 C C . PHE A 1 308 ? -16.671 -12.152 19.304 1.00 57.22 308 PHE A C 1
ATOM 2484 O O . PHE A 1 308 ? -17.606 -12.397 18.538 1.00 57.22 308 PHE A O 1
ATOM 2491 N N . HIS A 1 309 ? -16.355 -13.027 20.273 1.00 54.50 309 HIS A N 1
ATOM 2492 C CA . HIS A 1 309 ? -17.140 -14.264 20.445 1.00 54.50 309 HIS A CA 1
ATOM 2493 C C . HIS A 1 309 ? -18.485 -14.079 21.141 1.00 54.50 309 HIS A C 1
ATOM 2495 O O . HIS A 1 309 ? -19.414 -14.803 20.775 1.00 54.50 309 HIS A O 1
ATOM 2501 N N . ASP A 1 310 ? -18.605 -13.128 22.065 1.00 57.88 310 ASP A N 1
ATOM 2502 C CA . ASP A 1 310 ? -19.852 -12.878 22.785 1.00 57.88 310 ASP A CA 1
ATOM 2503 C C . ASP A 1 310 ? -20.860 -12.152 21.878 1.00 57.88 310 ASP A C 1
ATOM 2505 O O . ASP A 1 310 ? -20.514 -11.217 21.156 1.00 57.88 310 ASP A O 1
ATOM 2509 N N . GLU A 1 311 ? -22.135 -12.555 21.913 1.00 56.44 311 GLU A N 1
ATOM 2510 C CA . GLU A 1 311 ? -23.199 -11.943 21.091 1.00 56.44 311 GLU A CA 1
ATOM 2511 C C . GLU A 1 311 ? -23.317 -10.423 21.313 1.00 56.44 311 GLU A C 1
ATOM 2513 O O . GLU A 1 311 ? -23.683 -9.677 20.404 1.00 56.44 311 GLU A O 1
ATOM 2518 N N . THR A 1 312 ? -22.933 -9.946 22.499 1.00 56.19 312 THR A N 1
ATOM 2519 C CA . THR A 1 312 ? -22.907 -8.526 22.869 1.00 56.19 312 THR A CA 1
ATOM 2520 C C . THR A 1 312 ? -21.768 -7.751 22.198 1.00 56.19 312 THR A C 1
ATOM 2522 O O . THR A 1 312 ? -21.959 -6.584 21.845 1.00 56.19 312 THR A O 1
ATOM 2525 N N . THR A 1 313 ? -20.612 -8.379 21.948 1.00 61.59 313 THR A N 1
ATOM 2526 C CA . THR A 1 313 ? -19.448 -7.744 21.301 1.00 61.59 313 THR A CA 1
ATOM 2527 C C . THR A 1 313 ? -19.481 -7.827 19.773 1.00 61.59 313 THR A C 1
ATOM 2529 O O . THR A 1 313 ? -18.718 -7.128 19.106 1.00 61.59 313 THR A O 1
ATOM 2532 N N . ARG A 1 314 ? -20.422 -8.591 19.197 1.00 67.88 314 ARG A N 1
ATOM 2533 C CA . ARG A 1 314 ? -20.682 -8.658 17.743 1.00 67.88 314 ARG A CA 1
ATOM 2534 C C . ARG A 1 314 ? -21.516 -7.502 17.193 1.00 67.88 314 ARG A C 1
ATOM 2536 O O . ARG A 1 314 ? -21.827 -7.484 16.002 1.00 67.88 314 ARG A O 1
ATOM 2543 N N . SER A 1 315 ? -21.894 -6.523 18.015 1.00 82.56 315 SER A N 1
ATOM 2544 C CA . SER A 1 315 ? -22.621 -5.364 17.496 1.00 82.56 315 SER A CA 1
ATOM 2545 C C . SER A 1 315 ? -21.727 -4.525 16.572 1.00 82.56 315 SER A C 1
ATOM 2547 O O . SER A 1 315 ? -20.525 -4.376 16.805 1.00 82.56 315 SER A O 1
ATOM 2549 N N . PHE A 1 316 ? -22.321 -3.924 15.536 1.00 84.19 316 PHE A N 1
ATOM 2550 C CA . PHE A 1 316 ? -21.610 -3.028 14.615 1.00 84.19 316 PHE A CA 1
ATOM 2551 C C . PHE A 1 316 ? -20.861 -1.902 15.352 1.00 84.19 316 PHE A C 1
ATOM 2553 O O . PHE A 1 316 ? -19.756 -1.540 14.950 1.00 84.19 316 PHE A O 1
ATOM 2560 N N . VAL A 1 317 ? -21.429 -1.390 16.455 1.00 86.38 317 VAL A N 1
ATOM 2561 C CA . VAL A 1 317 ? -20.791 -0.377 17.313 1.00 86.38 317 VAL A CA 1
ATOM 2562 C C . VAL A 1 317 ? -19.508 -0.931 17.928 1.00 86.38 317 VAL A C 1
ATOM 2564 O O . VAL A 1 317 ? -18.466 -0.289 17.821 1.00 86.38 317 VAL A O 1
ATOM 2567 N N . HIS A 1 318 ? -19.556 -2.113 18.550 1.00 85.25 318 HIS A N 1
ATOM 2568 C CA . HIS A 1 318 ? -18.390 -2.709 19.205 1.00 85.25 318 HIS A CA 1
ATOM 2569 C C . HIS A 1 318 ? -17.287 -2.997 18.189 1.00 85.25 318 HIS A C 1
ATOM 2571 O O . HIS A 1 318 ? -16.175 -2.501 18.356 1.00 85.25 318 HIS A O 1
ATOM 2577 N N . VAL A 1 319 ? -17.602 -3.706 17.100 1.00 87.00 319 VAL A N 1
ATOM 2578 C CA . VAL A 1 319 ? -16.626 -4.052 16.054 1.00 87.00 319 VAL A CA 1
ATOM 2579 C C . VAL A 1 319 ? -15.944 -2.799 15.507 1.00 87.00 319 VAL A C 1
ATOM 2581 O O . VAL A 1 319 ? -14.714 -2.730 15.486 1.00 87.00 319 VAL A O 1
ATOM 2584 N N . LYS A 1 320 ? -16.713 -1.761 15.150 1.00 90.38 320 LYS A N 1
ATOM 2585 C CA . LYS A 1 320 ? -16.131 -0.502 14.671 1.00 90.38 320 LYS A CA 1
ATOM 2586 C C . LYS A 1 320 ? -15.268 0.176 15.736 1.00 90.38 320 LYS A C 1
ATOM 2588 O O . LYS A 1 320 ? -14.166 0.620 15.431 1.00 90.38 320 LYS A O 1
ATOM 2593 N N . SER A 1 321 ? -15.730 0.222 16.984 1.00 88.56 321 SER A N 1
ATOM 2594 C CA . SER A 1 321 ? -15.000 0.846 18.096 1.00 88.56 321 SER A CA 1
ATOM 2595 C C . SER A 1 321 ? -13.659 0.168 18.366 1.00 88.56 321 SER A C 1
ATOM 2597 O O . SER A 1 321 ? -12.661 0.852 18.591 1.00 88.56 321 SER A O 1
ATOM 2599 N N . TYR A 1 322 ? -13.607 -1.163 18.280 1.00 87.38 322 TYR A N 1
ATOM 2600 C CA . TYR A 1 322 ? -12.368 -1.927 18.400 1.00 87.38 322 TYR A CA 1
ATOM 2601 C C . TYR A 1 322 ? -11.422 -1.681 17.225 1.00 87.38 322 TYR A C 1
ATOM 2603 O O . TYR A 1 322 ? -10.236 -1.441 17.444 1.00 87.38 322 TYR A O 1
ATOM 2611 N N . LEU A 1 323 ? -11.918 -1.683 15.987 1.00 90.50 323 LEU A N 1
ATOM 2612 C CA . LEU A 1 323 ? -11.088 -1.420 14.806 1.00 90.50 323 LEU A CA 1
ATOM 2613 C C . LEU A 1 323 ? -10.515 0.007 14.810 1.00 90.50 323 LEU A C 1
ATOM 2615 O O . LEU A 1 323 ? -9.314 0.185 14.615 1.00 90.50 323 LEU A O 1
ATOM 2619 N N . VAL A 1 324 ? -11.336 1.021 15.108 1.00 90.19 324 VAL A N 1
ATOM 2620 C CA . VAL A 1 324 ? -10.876 2.418 15.208 1.00 90.19 324 VAL A CA 1
ATOM 2621 C C . VAL A 1 324 ? -9.941 2.602 16.401 1.00 90.19 324 VAL A C 1
ATOM 2623 O O . VAL A 1 324 ? -8.894 3.230 16.267 1.00 90.19 324 VAL A O 1
ATOM 2626 N N . GLY A 1 325 ? -10.273 2.038 17.565 1.00 88.19 325 GLY A N 1
ATOM 2627 C CA . GLY A 1 325 ? -9.451 2.145 18.770 1.00 88.19 325 GLY A CA 1
ATOM 2628 C C . GLY A 1 325 ? -8.074 1.498 18.612 1.00 88.19 325 GLY A C 1
ATOM 2629 O O . GLY A 1 325 ? -7.061 2.083 19.002 1.00 88.19 325 GLY A O 1
ATOM 2630 N N . THR A 1 326 ? -8.016 0.325 17.981 1.00 86.81 326 THR A N 1
ATOM 2631 C CA . THR A 1 326 ? -6.749 -0.351 17.671 1.00 86.81 326 THR A CA 1
ATOM 2632 C C . THR A 1 326 ? -5.973 0.390 16.592 1.00 86.81 326 THR A C 1
ATOM 2634 O O . THR A 1 326 ? -4.796 0.672 16.808 1.00 86.81 326 THR A O 1
ATOM 2637 N N . GLY A 1 327 ? -6.617 0.803 15.497 1.00 88.69 327 GLY A N 1
ATOM 2638 C CA . GLY A 1 327 ? -6.008 1.658 14.477 1.00 88.69 327 GLY A CA 1
ATOM 2639 C C . GLY A 1 327 ? -5.364 2.907 15.087 1.00 88.69 327 GLY A C 1
ATOM 2640 O O . GLY A 1 327 ? -4.158 3.121 14.932 1.00 88.69 327 GLY A O 1
ATOM 2641 N N . LYS A 1 328 ? -6.124 3.662 15.886 1.00 89.69 328 LYS A N 1
ATOM 2642 C CA . LYS A 1 328 ? -5.646 4.843 16.617 1.00 89.69 328 LYS A CA 1
ATOM 2643 C C . LYS A 1 328 ? -4.414 4.537 17.473 1.00 89.69 328 LYS A C 1
ATOM 2645 O O . LYS A 1 328 ? -3.406 5.225 17.358 1.00 89.69 328 LYS A O 1
ATOM 2650 N N . LEU A 1 329 ? -4.460 3.476 18.279 1.00 87.56 329 LEU A N 1
ATOM 2651 C CA . LEU A 1 329 ? -3.355 3.084 19.158 1.00 87.56 329 LEU A CA 1
ATOM 2652 C C . LEU A 1 329 ? -2.073 2.751 18.372 1.00 87.56 329 LEU A C 1
ATOM 2654 O O . LEU A 1 329 ? -0.978 3.113 18.801 1.00 87.56 329 LEU A O 1
ATOM 2658 N N . PHE A 1 330 ? -2.175 2.078 17.221 1.00 87.12 330 PHE A N 1
ATOM 2659 C CA . PHE A 1 330 ? -1.009 1.825 16.365 1.00 87.12 330 PHE A CA 1
ATOM 2660 C C . PHE A 1 330 ? -0.442 3.115 15.762 1.00 87.12 330 PHE A C 1
ATOM 2662 O O . PHE A 1 330 ? 0.776 3.284 15.754 1.00 87.12 330 PHE A O 1
ATOM 2669 N N . ALA A 1 331 ? -1.300 4.028 15.299 1.00 87.56 331 ALA A N 1
ATOM 2670 C CA . ALA A 1 331 ? -0.867 5.310 14.746 1.00 87.56 331 ALA A CA 1
ATOM 2671 C C . ALA A 1 331 ? -0.169 6.184 15.806 1.00 87.56 331 ALA A C 1
ATOM 2673 O O . ALA A 1 331 ? 0.907 6.718 15.544 1.00 87.56 331 ALA A O 1
ATOM 2674 N N . GLU A 1 332 ? -0.712 6.252 17.028 1.00 86.88 332 GLU A N 1
ATOM 2675 C CA . GLU A 1 332 ? -0.082 6.942 18.165 1.00 86.88 332 GLU A CA 1
ATOM 2676 C C . GLU A 1 332 ? 1.285 6.338 18.516 1.00 86.88 332 GLU A C 1
ATOM 2678 O O . GLU A 1 332 ? 2.230 7.061 18.818 1.00 86.88 332 GLU A O 1
ATOM 2683 N N . ARG A 1 333 ? 1.441 5.011 18.426 1.00 83.81 33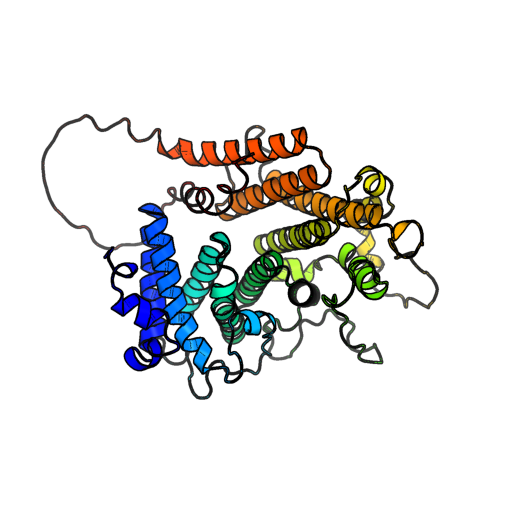3 ARG A N 1
ATOM 2684 C CA . ARG A 1 333 ? 2.746 4.361 18.637 1.00 83.81 333 ARG A CA 1
ATOM 2685 C C . ARG A 1 333 ? 3.758 4.722 17.568 1.00 83.81 333 ARG A C 1
ATOM 2687 O O . ARG A 1 333 ? 4.904 4.995 17.912 1.00 83.81 333 ARG A O 1
ATOM 2694 N N . CYS A 1 334 ? 3.354 4.717 16.300 1.00 85.19 334 CYS A N 1
ATOM 2695 C CA . CYS A 1 334 ? 4.225 5.169 15.221 1.00 85.19 334 CYS A CA 1
ATOM 2696 C C . CYS A 1 334 ? 4.665 6.618 15.462 1.00 85.19 334 CYS A C 1
ATOM 2698 O O . CYS A 1 334 ? 5.853 6.905 15.355 1.00 85.19 334 CYS A O 1
ATOM 2700 N N . LEU A 1 335 ? 3.745 7.495 15.876 1.00 83.62 335 LEU A N 1
ATOM 2701 C CA . LEU A 1 335 ? 4.058 8.883 16.210 1.00 83.62 335 LEU A CA 1
ATOM 2702 C C . LEU A 1 335 ? 5.049 8.988 17.379 1.00 83.62 335 LEU A C 1
ATOM 2704 O O . LEU A 1 335 ? 6.046 9.692 17.263 1.00 83.62 335 LEU A O 1
ATOM 2708 N N . ASN A 1 336 ? 4.833 8.238 18.462 1.00 83.00 336 ASN A N 1
ATOM 2709 C CA . ASN A 1 336 ? 5.730 8.236 19.620 1.00 83.00 336 ASN A CA 1
ATOM 2710 C C . ASN A 1 336 ? 7.144 7.772 19.250 1.00 83.00 336 ASN A C 1
ATOM 2712 O O . ASN A 1 336 ? 8.113 8.380 19.690 1.00 83.00 336 ASN A O 1
ATOM 2716 N N . VAL A 1 337 ? 7.278 6.737 18.414 1.00 80.69 337 VAL A N 1
ATOM 2717 C CA . VAL A 1 337 ? 8.591 6.268 17.934 1.00 80.69 337 VAL A CA 1
ATOM 2718 C C . VAL A 1 337 ? 9.289 7.341 17.092 1.00 80.69 337 VAL A C 1
ATOM 2720 O O . VAL A 1 337 ? 10.498 7.509 17.214 1.00 80.69 337 VAL A O 1
ATOM 2723 N N . LEU A 1 338 ? 8.538 8.090 16.277 1.00 75.06 338 LEU A N 1
ATOM 2724 C CA . LEU A 1 338 ? 9.064 9.200 15.471 1.00 75.06 338 LEU A CA 1
ATOM 2725 C C . LEU A 1 338 ? 9.386 10.457 16.302 1.00 75.06 338 LEU A C 1
ATOM 2727 O O . LEU A 1 338 ? 10.166 11.292 15.862 1.00 75.06 338 LEU A O 1
ATOM 2731 N N . GLN A 1 339 ? 8.780 10.625 17.481 1.00 71.75 339 GLN A N 1
ATOM 2732 C CA . GLN A 1 339 ? 9.019 11.766 18.375 1.00 71.75 339 GLN A CA 1
ATOM 2733 C C . GLN A 1 339 ? 10.126 11.490 19.406 1.00 71.75 339 GLN A C 1
ATOM 2735 O O . GLN A 1 339 ? 10.893 12.391 19.731 1.00 71.75 339 GLN A O 1
ATOM 2740 N N . GLN A 1 340 ? 10.264 10.248 19.884 1.00 60.97 340 GLN A N 1
ATOM 2741 C CA . GLN A 1 340 ? 11.327 9.828 20.814 1.00 60.97 340 GLN A CA 1
ATOM 2742 C C . GLN A 1 340 ? 12.736 9.927 20.212 1.00 60.97 340 GLN A C 1
ATOM 2744 O O . GLN A 1 340 ? 13.717 9.995 20.946 1.00 60.97 340 GLN A O 1
ATOM 2749 N N . THR A 1 341 ? 12.866 9.985 18.886 1.00 53.59 341 THR A N 1
ATOM 2750 C CA . THR A 1 341 ? 14.146 10.282 18.228 1.00 53.59 341 THR A CA 1
ATOM 2751 C C . THR A 1 341 ? 14.622 11.727 18.434 1.00 53.59 341 THR A C 1
ATOM 2753 O O . THR A 1 341 ? 15.758 12.024 18.079 1.00 53.59 341 THR A O 1
ATOM 2756 N N . ASP A 1 342 ? 13.800 12.613 19.014 1.00 46.75 342 ASP A N 1
ATOM 2757 C CA . ASP A 1 342 ? 14.076 14.050 19.172 1.00 46.75 342 ASP A CA 1
ATOM 2758 C C . ASP A 1 342 ? 13.709 14.571 20.592 1.00 46.75 342 ASP A C 1
ATOM 2760 O O . ASP A 1 342 ? 13.115 15.636 20.755 1.00 46.75 342 ASP A O 1
ATOM 2764 N N . GLU A 1 343 ? 14.105 13.861 21.664 1.00 40.59 343 GLU A N 1
ATOM 2765 C CA . GLU A 1 343 ? 13.871 14.253 23.081 1.00 40.59 343 GLU A CA 1
ATOM 2766 C C . GLU A 1 343 ? 14.440 15.639 23.499 1.00 40.59 343 GLU A C 1
ATOM 2768 O O . GLU A 1 343 ? 14.231 16.085 24.628 1.00 40.59 343 GLU A O 1
ATOM 2773 N N . MET A 1 344 ? 15.122 16.370 22.609 1.00 37.28 344 MET A N 1
ATOM 2774 C CA . MET A 1 344 ? 15.680 17.704 22.882 1.00 37.28 344 MET A CA 1
ATOM 2775 C C . MET A 1 344 ? 14.867 18.882 22.320 1.00 37.28 344 MET A C 1
ATOM 2777 O O . MET A 1 344 ? 15.183 20.025 22.646 1.00 37.28 344 MET A O 1
ATOM 2781 N N . ALA A 1 345 ? 13.812 18.658 21.531 1.00 39.28 345 ALA A N 1
ATOM 2782 C CA . ALA A 1 345 ? 13.037 19.749 20.937 1.00 39.28 345 ALA A CA 1
ATOM 2783 C C . ALA A 1 345 ? 11.583 19.731 21.428 1.00 39.28 345 ALA A C 1
ATOM 2785 O O . ALA A 1 345 ? 10.723 19.049 20.880 1.00 39.28 345 ALA A O 1
ATOM 2786 N N . ARG A 1 346 ? 11.287 20.543 22.453 1.00 40.81 346 ARG A N 1
ATOM 2787 C CA . ARG A 1 346 ? 9.899 20.864 22.849 1.00 40.81 346 ARG A CA 1
ATOM 2788 C C . ARG A 1 346 ? 9.125 21.598 21.744 1.00 40.81 346 ARG A C 1
ATOM 2790 O O . ARG A 1 346 ? 7.903 21.649 21.805 1.00 40.81 346 ARG A O 1
ATOM 2797 N N . ASP A 1 347 ? 9.832 22.079 20.724 1.00 46.69 347 ASP A N 1
A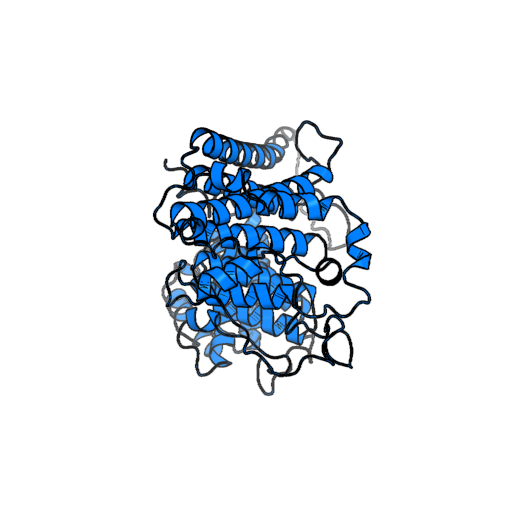TOM 2798 C CA . ASP A 1 347 ? 9.298 22.752 19.548 1.00 46.69 347 ASP A CA 1
ATOM 2799 C C . ASP A 1 347 ? 9.717 21.999 18.277 1.00 46.69 347 ASP A C 1
ATOM 2801 O O . ASP A 1 347 ? 10.670 22.376 17.607 1.00 46.69 347 ASP A O 1
ATOM 2805 N N . TYR A 1 348 ? 8.976 20.936 17.954 1.00 52.22 348 TYR A N 1
ATOM 2806 C CA . TYR A 1 348 ? 9.045 20.146 16.715 1.00 52.22 348 TYR A CA 1
ATOM 2807 C C . TYR A 1 348 ? 10.378 19.432 16.410 1.00 52.22 348 TYR A C 1
ATOM 2809 O O . TYR A 1 348 ? 11.472 19.942 16.642 1.00 52.22 348 TYR A O 1
ATOM 2817 N N . PRO A 1 349 ? 10.311 18.229 15.821 1.00 52.88 349 PRO A N 1
ATOM 2818 C CA . PRO A 1 349 ? 11.502 17.437 15.590 1.00 52.88 349 PRO A CA 1
ATOM 2819 C C . PRO A 1 349 ? 12.286 18.036 14.410 1.00 52.88 349 PRO A C 1
ATOM 2821 O O . PRO A 1 349 ? 11.880 17.965 13.245 1.00 52.88 349 PRO A O 1
ATOM 2824 N N . SER A 1 350 ? 13.378 18.735 14.715 1.00 54.12 350 SER A N 1
ATOM 2825 C CA . SER A 1 350 ? 14.203 19.462 13.743 1.00 54.12 350 SER A CA 1
ATOM 2826 C C . SER A 1 350 ? 15.191 18.543 13.010 1.00 54.12 350 SER A C 1
ATOM 2828 O O . SER A 1 350 ? 15.731 18.940 11.969 1.00 54.12 350 SER A O 1
ATOM 2830 N N . ASN A 1 351 ? 15.350 17.288 13.452 1.00 60.56 351 ASN A N 1
ATOM 2831 C CA . ASN A 1 351 ? 16.333 16.341 12.915 1.00 60.56 351 ASN A CA 1
ATOM 2832 C C . ASN A 1 351 ? 15.754 15.207 12.055 1.00 60.56 351 ASN A C 1
ATOM 2834 O O . ASN A 1 351 ? 16.521 14.372 11.572 1.00 60.56 351 ASN A O 1
ATOM 2838 N N . LEU A 1 352 ? 14.442 15.181 11.804 1.00 65.44 352 LEU A N 1
ATOM 2839 C CA . LEU A 1 352 ? 13.833 14.105 11.014 1.00 65.44 352 LEU A CA 1
ATOM 2840 C C . LEU A 1 352 ? 14.306 14.080 9.555 1.00 65.44 352 LEU A C 1
ATOM 2842 O O . LEU A 1 352 ? 14.521 15.107 8.896 1.00 65.44 352 LEU A O 1
ATOM 2846 N N . GLN A 1 353 ? 14.415 12.868 9.019 1.00 70.00 353 GLN A N 1
ATOM 2847 C CA . GLN A 1 353 ? 14.618 12.624 7.598 1.00 70.00 353 GLN A CA 1
ATOM 2848 C C . GLN A 1 353 ? 13.326 12.873 6.807 1.00 70.00 353 GLN A C 1
ATOM 2850 O O . GLN A 1 353 ? 12.215 12.833 7.330 1.00 70.00 353 GLN A O 1
ATOM 2855 N N . SER A 1 354 ? 13.453 13.094 5.493 1.00 71.12 354 SER A N 1
ATOM 2856 C CA . SER A 1 354 ? 12.303 13.401 4.622 1.00 71.12 354 SER A CA 1
ATOM 2857 C C . SER A 1 354 ? 11.190 12.347 4.675 1.00 71.12 354 SER A C 1
ATOM 2859 O O . SER A 1 354 ? 10.025 12.705 4.523 1.00 71.12 354 SER A O 1
ATOM 2861 N N . PHE A 1 355 ? 11.531 11.067 4.853 1.00 71.94 355 PHE A N 1
ATOM 2862 C CA . PHE A 1 355 ? 10.537 9.997 4.946 1.00 71.94 355 PHE A CA 1
ATOM 2863 C C . PHE A 1 355 ? 9.812 10.007 6.302 1.00 71.94 355 PHE A C 1
ATOM 2865 O O . PHE A 1 355 ? 8.633 9.677 6.367 1.00 71.94 355 PHE A O 1
ATOM 2872 N N . GLU A 1 356 ? 10.492 10.410 7.378 1.00 78.44 356 GLU A N 1
ATOM 2873 C CA . GLU A 1 356 ? 9.939 10.431 8.737 1.00 78.44 356 GLU A CA 1
ATOM 2874 C C . GLU A 1 356 ? 8.903 11.543 8.870 1.00 78.44 356 GLU A C 1
ATOM 2876 O O . GLU A 1 356 ? 7.824 11.303 9.402 1.00 78.44 356 GLU A O 1
ATOM 2881 N N . TYR A 1 357 ? 9.168 12.719 8.286 1.00 79.25 357 TYR A N 1
ATOM 2882 C CA . TYR A 1 357 ? 8.157 13.776 8.167 1.00 79.25 357 TYR A CA 1
ATOM 2883 C C . TYR A 1 357 ? 6.932 13.310 7.380 1.00 79.25 357 TYR A C 1
ATOM 2885 O O . TYR A 1 357 ? 5.804 13.601 7.766 1.00 79.25 357 TYR A O 1
ATOM 2893 N N . GLN A 1 358 ? 7.138 12.570 6.287 1.00 79.44 358 GLN A N 1
ATOM 2894 C CA . GLN A 1 358 ? 6.028 12.044 5.497 1.00 79.44 358 GLN A CA 1
ATOM 2895 C C . GLN A 1 358 ? 5.190 11.051 6.312 1.00 79.44 358 GLN A C 1
ATOM 2897 O O . GLN A 1 358 ? 3.966 11.145 6.318 1.00 79.44 358 GLN A O 1
ATOM 2902 N N . LEU A 1 359 ? 5.839 10.120 7.009 1.00 83.19 359 LEU A N 1
ATOM 2903 C CA . LEU A 1 359 ? 5.154 9.131 7.835 1.00 83.19 359 LEU A CA 1
ATOM 2904 C C . LEU A 1 359 ? 4.433 9.782 9.022 1.00 83.19 359 LEU A C 1
ATOM 2906 O O . LEU A 1 359 ? 3.343 9.351 9.386 1.00 83.19 359 LEU A O 1
ATOM 2910 N N . LEU A 1 360 ? 5.008 10.845 9.585 1.00 85.75 360 LEU A N 1
ATOM 2911 C CA . LEU A 1 360 ? 4.388 11.653 10.628 1.00 85.75 360 LEU A CA 1
ATOM 2912 C C . LEU A 1 360 ? 3.103 12.325 10.125 1.00 85.75 360 LEU A C 1
ATOM 2914 O O . LEU A 1 360 ? 2.070 12.225 10.786 1.00 85.75 360 LEU A O 1
ATOM 2918 N N . ILE A 1 361 ? 3.142 12.954 8.945 1.00 85.44 361 ILE A N 1
ATOM 2919 C CA . ILE A 1 361 ? 1.960 13.564 8.314 1.00 85.44 361 ILE A CA 1
ATOM 2920 C C . ILE A 1 361 ? 0.885 12.504 8.053 1.00 85.44 361 ILE A C 1
ATOM 2922 O O . ILE A 1 361 ? -0.283 12.719 8.375 1.00 85.44 361 ILE A O 1
ATOM 2926 N N . ASP A 1 362 ? 1.279 11.351 7.513 1.00 87.25 362 ASP A N 1
ATOM 2927 C CA . ASP A 1 362 ? 0.391 10.214 7.265 1.00 87.25 362 ASP A CA 1
ATOM 2928 C C . ASP A 1 362 ? -0.272 9.724 8.573 1.00 87.25 362 ASP A C 1
ATOM 2930 O O . ASP A 1 362 ? -1.489 9.537 8.613 1.00 87.25 362 ASP A O 1
ATOM 2934 N N . CYS A 1 363 ? 0.488 9.590 9.668 1.00 89.56 363 CYS A N 1
ATOM 2935 C CA . CYS A 1 363 ? -0.039 9.179 10.975 1.00 89.56 363 CYS A CA 1
ATOM 2936 C C . CYS A 1 363 ? -1.018 10.206 11.562 1.00 89.56 363 CYS A C 1
ATOM 2938 O O . CYS A 1 363 ? -2.099 9.823 12.003 1.00 89.56 363 CYS A O 1
ATOM 2940 N N . LEU A 1 364 ? -0.677 11.499 11.556 1.00 87.38 364 LEU A N 1
ATOM 2941 C CA . LEU A 1 364 ? -1.565 12.557 12.060 1.00 87.38 364 LEU A CA 1
ATOM 2942 C C . LEU A 1 364 ? -2.865 12.645 11.255 1.00 87.38 364 LEU A C 1
ATOM 2944 O O . LEU A 1 364 ? -3.947 12.807 11.818 1.00 87.38 364 LEU A O 1
ATOM 2948 N N . SER A 1 365 ? -2.775 12.475 9.939 1.00 88.06 365 SER A N 1
ATOM 2949 C CA . SER A 1 365 ? -3.944 12.492 9.057 1.00 88.06 365 SER A CA 1
ATOM 2950 C C . SER A 1 365 ? -4.846 11.284 9.305 1.00 88.06 365 SER A C 1
ATOM 2952 O O . SER A 1 365 ? -6.068 11.417 9.346 1.00 88.06 365 SER A O 1
ATOM 2954 N N . LEU A 1 366 ? -4.254 10.119 9.578 1.00 89.69 366 LEU A N 1
ATOM 2955 C CA . LEU A 1 366 ? -4.996 8.931 9.987 1.00 89.69 366 LEU A CA 1
ATOM 2956 C C . LEU A 1 366 ? -5.658 9.098 11.364 1.00 89.69 366 LEU A C 1
ATOM 2958 O O . LEU A 1 366 ? -6.784 8.643 11.562 1.00 89.69 366 LEU A O 1
ATOM 2962 N N . LEU A 1 367 ? -5.005 9.780 12.311 1.00 89.31 367 LEU A N 1
ATOM 2963 C CA . LEU A 1 367 ? -5.600 10.119 13.610 1.00 89.31 367 LEU A CA 1
ATOM 2964 C C . LEU A 1 367 ? -6.767 11.105 13.472 1.00 89.31 367 LEU A C 1
ATOM 2966 O O . LEU A 1 367 ? -7.766 10.962 14.180 1.00 89.31 367 LEU A O 1
ATOM 2970 N N . SER A 1 368 ? -6.676 12.056 12.538 1.00 88.56 368 SER A N 1
ATOM 2971 C CA . SER A 1 368 ? -7.793 12.930 12.165 1.00 88.56 368 SER A CA 1
ATOM 2972 C C . SER A 1 368 ? -8.973 12.119 11.613 1.00 88.56 368 SER A C 1
ATOM 2974 O O . SER A 1 368 ? -10.098 12.276 12.088 1.00 88.56 368 SER A O 1
ATOM 2976 N N . GLU A 1 369 ? -8.716 11.160 10.713 1.00 89.12 369 GLU A N 1
ATOM 2977 C CA . GLU A 1 369 ? -9.741 10.245 10.183 1.00 89.12 369 GLU A CA 1
ATOM 2978 C C . GLU A 1 369 ? -10.382 9.394 11.298 1.00 89.12 369 GLU A C 1
ATOM 2980 O O . GLU A 1 369 ? -11.605 9.261 11.353 1.00 89.12 369 GLU A O 1
ATOM 2985 N N . CYS A 1 370 ? -9.586 8.877 12.243 1.00 89.00 370 CYS A N 1
ATOM 2986 C CA . CYS A 1 370 ? -10.098 8.148 13.410 1.00 89.00 370 CYS A CA 1
ATOM 2987 C C . CYS A 1 370 ? -11.020 9.018 14.272 1.00 89.00 370 CYS A C 1
ATOM 2989 O O . CYS A 1 370 ? -12.080 8.564 14.698 1.00 89.00 370 CYS A O 1
ATOM 2991 N N . ALA A 1 371 ? -10.615 10.261 14.547 1.00 86.75 371 ALA A N 1
ATOM 2992 C CA . ALA A 1 371 ? -11.400 11.202 15.338 1.00 86.75 371 ALA A CA 1
ATOM 2993 C C . ALA A 1 371 ? -12.729 11.543 14.651 1.00 86.75 371 ALA A C 1
ATOM 2995 O O . ALA A 1 371 ? -13.769 11.569 15.309 1.00 86.75 371 ALA A O 1
ATOM 2996 N N . HIS A 1 372 ? -12.707 11.712 13.328 1.00 87.69 372 HIS A N 1
ATOM 2997 C CA . HIS A 1 372 ? -13.905 11.947 12.532 1.00 87.69 372 HIS A CA 1
ATOM 2998 C C . HIS A 1 372 ? -14.872 10.749 12.561 1.00 87.69 372 HIS A C 1
ATOM 3000 O O . HIS A 1 372 ? -16.068 10.934 12.771 1.00 87.69 372 HIS A O 1
ATOM 3006 N N . GLN A 1 373 ? -14.377 9.505 12.475 1.00 88.12 373 GLN A N 1
ATOM 3007 C CA . GLN A 1 373 ? -15.222 8.302 12.612 1.00 88.12 373 GLN A CA 1
ATOM 3008 C C . GLN A 1 373 ? -15.902 8.162 13.992 1.00 88.12 373 GLN A C 1
ATOM 3010 O O . GLN A 1 373 ? -16.867 7.401 14.132 1.00 88.12 373 GLN A O 1
ATOM 3015 N N . CYS A 1 374 ? -15.408 8.888 14.996 1.00 86.44 374 CYS A N 1
ATOM 3016 C CA . CYS A 1 374 ? -15.973 8.974 16.342 1.00 86.44 374 CYS A CA 1
ATOM 3017 C C . CYS A 1 374 ? -16.802 10.255 16.576 1.00 86.44 374 CYS A C 1
ATOM 3019 O O . CYS A 1 374 ? -17.192 10.498 17.714 1.00 86.44 374 CYS A O 1
ATOM 3021 N N . HIS A 1 375 ? -17.035 11.092 15.553 1.00 87.31 375 HIS A N 1
ATOM 3022 C CA . HIS A 1 375 ? -17.648 12.429 15.680 1.00 87.31 375 HIS A CA 1
ATOM 3023 C C . HIS A 1 375 ? -16.954 13.353 16.697 1.00 87.31 375 HIS A C 1
ATOM 3025 O O . HIS A 1 375 ? -17.577 14.171 17.372 1.00 87.31 375 HIS A O 1
ATOM 3031 N N . LEU A 1 376 ? -15.630 13.240 16.810 1.00 88.44 376 LEU A N 1
ATOM 3032 C CA . LEU A 1 376 ? -14.801 14.123 17.628 1.00 88.44 376 LEU A CA 1
ATOM 3033 C C . LEU A 1 376 ? -14.212 15.238 16.755 1.00 88.44 376 LEU A C 1
ATOM 3035 O O . LEU A 1 376 ? -12.993 15.352 16.621 1.00 88.44 376 LEU A O 1
ATOM 3039 N N . ASP A 1 377 ? -15.074 16.063 16.157 1.00 84.88 377 ASP A N 1
ATOM 3040 C CA . ASP A 1 377 ? -14.688 17.025 15.111 1.00 84.88 377 ASP A CA 1
ATOM 3041 C C . ASP A 1 377 ? -13.640 18.042 15.585 1.00 84.88 377 ASP A C 1
ATOM 3043 O O . ASP A 1 377 ? -12.688 18.345 14.869 1.00 84.88 377 ASP A O 1
ATOM 3047 N N . GLN A 1 378 ? -13.733 18.502 16.838 1.00 87.69 378 GLN A N 1
ATOM 3048 C CA . GLN A 1 378 ? -12.727 19.398 17.424 1.00 87.69 378 GLN A CA 1
ATOM 3049 C C . GLN A 1 378 ? -11.334 18.757 17.476 1.00 87.69 378 GLN A C 1
ATOM 3051 O O . GLN A 1 378 ? -10.322 19.427 17.278 1.00 87.69 378 GLN A O 1
ATOM 3056 N N . LEU A 1 379 ? -11.271 17.458 17.763 1.00 83.81 379 LEU A N 1
ATOM 3057 C CA . LEU A 1 379 ? -10.023 16.710 17.864 1.00 83.81 379 LEU A CA 1
ATOM 3058 C C . LEU A 1 379 ? -9.484 16.373 16.467 1.00 83.81 379 LEU A C 1
ATOM 3060 O O . LEU A 1 379 ? -8.285 16.505 16.230 1.00 83.81 379 LEU A O 1
ATOM 3064 N N . ALA A 1 380 ? -10.369 16.035 15.524 1.00 82.19 380 ALA A N 1
ATOM 3065 C CA . ALA A 1 380 ? -10.021 15.854 14.117 1.00 82.19 380 ALA A CA 1
ATOM 3066 C C . ALA A 1 380 ? -9.408 17.130 13.514 1.00 82.19 380 ALA A C 1
ATOM 3068 O O . ALA A 1 380 ? -8.353 17.063 12.876 1.00 82.19 380 ALA A O 1
ATOM 3069 N N . ALA A 1 381 ? -10.017 18.288 13.792 1.00 79.75 381 ALA A N 1
ATOM 3070 C CA . ALA A 1 381 ? -9.529 19.596 13.369 1.00 79.75 381 ALA A CA 1
ATOM 3071 C C . ALA A 1 381 ? -8.166 19.933 13.988 1.00 79.75 381 ALA A C 1
ATOM 3073 O O . ALA A 1 381 ? -7.300 20.463 13.299 1.00 79.75 381 ALA A O 1
ATOM 3074 N N . ARG A 1 382 ? -7.924 19.584 15.261 1.00 82.94 382 ARG A N 1
ATOM 3075 C CA . ARG A 1 382 ? -6.605 19.775 15.894 1.00 82.94 382 ARG A CA 1
ATOM 3076 C C . ARG A 1 382 ? -5.501 19.022 15.158 1.00 82.94 382 ARG A C 1
ATOM 3078 O O . ARG A 1 382 ? -4.497 19.637 14.816 1.00 82.94 382 ARG A O 1
ATOM 3085 N N . TYR A 1 383 ? -5.699 17.738 14.858 1.00 82.62 383 TYR A N 1
ATOM 3086 C CA . TYR A 1 383 ? -4.708 16.971 14.096 1.00 82.62 383 TYR A CA 1
ATOM 3087 C C . TYR A 1 383 ? -4.512 17.518 12.678 1.00 82.62 383 TYR A C 1
ATOM 3089 O O . TYR A 1 383 ? -3.380 17.612 12.210 1.00 82.62 383 TYR A O 1
ATOM 3097 N N . ALA A 1 384 ? -5.588 17.938 12.006 1.00 79.00 384 ALA A N 1
ATOM 3098 C CA . ALA A 1 384 ? -5.485 18.569 10.690 1.00 79.00 384 ALA A CA 1
ATOM 3099 C C . ALA A 1 384 ? -4.688 19.889 10.745 1.00 79.00 384 ALA A C 1
ATOM 3101 O O . ALA A 1 384 ? -3.834 20.138 9.895 1.00 79.00 384 ALA A O 1
ATOM 3102 N N . MET A 1 385 ? -4.900 20.705 11.780 1.00 79.75 385 MET A N 1
ATOM 3103 C CA . MET A 1 385 ? -4.141 21.938 12.005 1.00 79.75 385 MET A CA 1
ATOM 3104 C C . MET A 1 385 ? -2.667 21.670 12.321 1.00 79.75 385 MET A C 1
ATOM 3106 O O . MET A 1 385 ? -1.804 22.412 11.857 1.00 79.75 385 MET A O 1
ATOM 3110 N N . GLU A 1 386 ? -2.350 20.608 13.066 1.00 80.88 386 GLU A N 1
ATOM 3111 C CA . GLU A 1 386 ? -0.962 20.183 13.282 1.00 80.88 386 GLU A CA 1
ATOM 3112 C C . GLU A 1 386 ? -0.284 19.780 11.972 1.00 80.88 386 GLU A C 1
ATOM 3114 O O . GLU A 1 386 ? 0.841 20.209 11.717 1.00 80.88 386 GLU A O 1
ATOM 3119 N N . VAL A 1 387 ? -0.978 19.030 11.110 1.00 80.44 387 VAL A N 1
ATOM 3120 C CA . VAL A 1 387 ? -0.485 18.702 9.765 1.00 80.44 387 VAL A CA 1
ATOM 3121 C C . VAL A 1 387 ? -0.204 19.980 8.978 1.00 80.44 387 VAL A C 1
ATOM 3123 O O . VAL A 1 387 ? 0.903 20.141 8.470 1.00 80.44 387 VAL A O 1
ATOM 3126 N N . LEU A 1 388 ? -1.152 20.921 8.924 1.00 77.56 388 LEU A N 1
ATOM 3127 C CA . LEU A 1 388 ? -0.971 22.191 8.214 1.00 77.56 388 LEU A CA 1
ATOM 3128 C C . LEU A 1 388 ? 0.193 23.016 8.767 1.00 77.56 388 LEU A C 1
ATOM 3130 O O . LEU A 1 388 ? 0.947 23.589 7.986 1.00 77.56 388 LEU A O 1
ATOM 3134 N N . LYS A 1 389 ? 0.381 23.040 10.089 1.00 78.88 389 LYS A N 1
ATOM 3135 C CA . LYS A 1 389 ? 1.491 23.749 10.733 1.00 78.88 389 LYS A CA 1
ATOM 3136 C C . LYS A 1 389 ? 2.841 23.115 10.404 1.00 78.88 389 LYS A C 1
ATOM 3138 O O . LYS A 1 389 ? 3.793 23.818 10.089 1.00 78.88 389 LYS A O 1
ATOM 3143 N N . ILE A 1 390 ? 2.936 21.787 10.427 1.00 76.81 390 ILE A N 1
ATOM 3144 C CA . ILE A 1 390 ? 4.163 21.086 10.025 1.00 76.81 390 ILE A CA 1
ATOM 3145 C C . ILE A 1 390 ? 4.450 21.352 8.549 1.00 76.81 390 ILE A C 1
ATOM 3147 O O . ILE A 1 390 ? 5.588 21.633 8.177 1.00 76.81 390 ILE A O 1
ATOM 3151 N N . LEU A 1 391 ? 3.415 21.330 7.709 1.00 72.00 391 LEU A N 1
ATOM 3152 C CA . LEU A 1 391 ? 3.553 21.643 6.296 1.00 72.00 391 LEU A CA 1
ATOM 3153 C C . LEU A 1 391 ? 3.984 23.105 6.068 1.00 72.00 391 LEU A C 1
ATOM 3155 O O . LEU A 1 391 ? 4.846 23.351 5.228 1.00 72.00 391 LEU A O 1
ATOM 3159 N N . SER A 1 392 ? 3.449 24.075 6.816 1.00 69.44 392 SER A N 1
ATOM 3160 C CA . SER A 1 392 ? 3.840 25.484 6.681 1.00 69.44 392 SER A CA 1
ATOM 3161 C C . SER A 1 392 ? 5.282 25.716 7.124 1.00 69.44 392 SER A C 1
ATOM 3163 O O . SER A 1 392 ? 6.029 26.377 6.410 1.00 69.44 392 SER A O 1
ATOM 3165 N N . MET A 1 393 ? 5.717 25.096 8.225 1.00 66.69 393 MET A N 1
ATOM 3166 C CA . MET A 1 393 ? 7.100 25.189 8.709 1.00 66.69 393 MET A CA 1
ATOM 3167 C C . MET A 1 393 ? 8.100 24.629 7.696 1.00 66.69 393 MET A C 1
ATOM 3169 O O . MET A 1 393 ? 9.117 25.257 7.416 1.00 66.69 393 MET A O 1
ATOM 3173 N N . ILE A 1 394 ? 7.790 23.482 7.081 1.00 63.28 394 ILE A N 1
ATOM 3174 C CA . ILE A 1 394 ? 8.644 22.927 6.026 1.00 63.28 394 ILE A CA 1
ATOM 3175 C C . ILE A 1 394 ? 8.688 23.889 4.813 1.00 63.28 394 ILE A C 1
ATOM 3177 O O . ILE A 1 394 ? 9.679 23.900 4.089 1.00 63.28 394 ILE A O 1
ATOM 3181 N N . GLY A 1 395 ? 7.650 24.703 4.578 1.00 52.91 395 GLY A N 1
ATOM 3182 C CA . GLY A 1 395 ? 7.552 25.626 3.441 1.00 52.91 395 GLY A CA 1
ATOM 3183 C C . GLY A 1 395 ? 8.225 26.984 3.671 1.00 52.91 395 GLY A C 1
ATOM 3184 O O . GLY A 1 395 ? 8.784 27.560 2.733 1.00 52.91 395 GLY A O 1
ATOM 3185 N N . GLU A 1 396 ? 8.204 27.484 4.906 1.00 45.06 396 GLU A N 1
ATOM 3186 C CA . GLU A 1 396 ? 8.738 28.796 5.298 1.00 45.06 396 GLU A CA 1
ATOM 3187 C C . GLU A 1 396 ? 10.273 28.863 5.278 1.00 45.06 396 GLU A C 1
ATOM 3189 O O . GLU A 1 396 ? 10.828 29.920 4.961 1.00 45.06 396 GLU A O 1
ATOM 3194 N N . ASP A 1 397 ? 10.967 27.735 5.464 1.00 42.34 397 ASP A N 1
ATOM 3195 C CA . ASP A 1 397 ? 12.436 27.646 5.385 1.00 42.34 397 ASP A CA 1
ATOM 3196 C C . ASP A 1 397 ? 13.017 28.025 4.000 1.00 42.34 397 ASP A C 1
ATOM 3198 O O . ASP A 1 397 ? 14.219 28.257 3.878 1.00 42.34 397 ASP A O 1
ATOM 3202 N N . ASN A 1 398 ? 12.191 28.169 2.952 1.00 39.88 398 ASN A N 1
ATOM 3203 C CA . ASN A 1 398 ? 12.623 28.676 1.639 1.00 39.88 398 ASN A CA 1
ATOM 3204 C C . ASN A 1 398 ? 12.211 30.120 1.323 1.00 39.88 398 ASN A C 1
ATOM 3206 O O . ASN A 1 398 ? 12.581 30.637 0.263 1.00 39.88 398 ASN A O 1
ATOM 3210 N N . ILE A 1 399 ? 11.462 30.794 2.196 1.00 33.97 399 ILE A N 1
ATOM 3211 C CA . ILE A 1 399 ? 11.013 32.170 1.937 1.00 33.97 399 ILE A CA 1
ATOM 3212 C C . ILE A 1 399 ? 12.061 33.192 2.417 1.00 33.97 399 ILE A C 1
ATOM 3214 O O . ILE A 1 399 ? 12.164 34.283 1.852 1.00 33.97 399 ILE A O 1
ATOM 3218 N N . TYR A 1 400 ? 12.933 32.824 3.362 1.00 30.83 400 TYR A N 1
ATOM 3219 C CA . TYR A 1 400 ? 13.890 33.758 3.970 1.00 30.83 400 TYR A CA 1
ATOM 3220 C C . TYR A 1 400 ? 15.277 33.866 3.306 1.00 30.83 400 TYR A C 1
ATOM 3222 O O . TYR A 1 400 ? 16.027 34.775 3.653 1.00 30.83 400 TYR A O 1
ATOM 3230 N N . GLU A 1 401 ? 15.609 33.077 2.275 1.00 30.98 401 GLU A N 1
ATOM 3231 C CA . GLU A 1 401 ? 16.869 33.259 1.517 1.00 30.98 401 GLU A CA 1
ATOM 3232 C C . GLU A 1 401 ? 16.757 34.186 0.290 1.00 30.98 401 GLU A C 1
ATOM 3234 O O . GLU A 1 401 ? 17.744 34.436 -0.403 1.00 30.98 401 GLU A O 1
ATOM 3239 N N . LYS A 1 402 ? 15.588 34.785 0.021 1.00 33.16 402 LYS A N 1
ATOM 3240 C CA . LYS A 1 402 ? 15.415 35.722 -1.108 1.00 33.16 402 LYS A CA 1
ATOM 3241 C C . LYS A 1 402 ? 15.583 37.199 -0.740 1.00 33.16 402 LYS A C 1
ATOM 3243 O O . LYS A 1 402 ? 14.986 38.068 -1.375 1.00 33.16 402 LYS A O 1
ATOM 3248 N N . LYS A 1 403 ? 16.417 37.499 0.263 1.00 33.41 403 LYS A N 1
ATOM 3249 C CA . LYS A 1 403 ? 16.694 38.876 0.704 1.00 33.41 403 LYS A CA 1
ATOM 3250 C C . LYS A 1 403 ? 18.174 39.239 0.870 1.00 33.41 403 LYS A C 1
ATOM 3252 O O . LYS A 1 403 ? 18.472 40.104 1.672 1.00 33.41 403 LYS A O 1
ATOM 3257 N N . VAL A 1 404 ? 19.100 38.689 0.076 1.00 36.03 404 VAL A N 1
ATOM 3258 C CA . VAL A 1 404 ? 20.418 39.331 -0.148 1.00 36.03 404 VAL A CA 1
ATOM 3259 C C . VAL A 1 404 ? 20.926 39.039 -1.565 1.00 36.03 404 VAL A C 1
ATOM 3261 O O . VAL A 1 404 ? 21.661 38.085 -1.779 1.00 36.03 404 VAL A O 1
ATOM 3264 N N . ALA A 1 405 ? 20.530 39.857 -2.543 1.00 32.44 405 ALA A N 1
ATOM 3265 C CA . ALA A 1 405 ? 21.306 40.090 -3.773 1.00 32.44 405 ALA A CA 1
ATOM 3266 C C . ALA A 1 405 ? 20.775 41.313 -4.547 1.00 32.44 405 ALA A C 1
ATOM 3268 O O . ALA A 1 405 ? 20.567 41.267 -5.757 1.00 32.44 405 ALA A O 1
ATOM 3269 N N . SER A 1 406 ? 20.552 42.434 -3.860 1.00 34.06 406 SER A N 1
ATOM 3270 C CA . SER A 1 406 ? 20.605 43.752 -4.499 1.00 34.06 406 SER A CA 1
ATOM 3271 C C . SER A 1 406 ? 22.040 44.263 -4.364 1.00 34.06 406 SER A C 1
ATOM 3273 O O . SER A 1 406 ? 22.394 44.874 -3.359 1.00 34.06 406 SER A O 1
ATOM 3275 N N . GLY A 1 407 ? 22.890 43.944 -5.340 1.00 27.56 407 GLY A N 1
ATOM 3276 C CA . GLY A 1 407 ? 24.300 44.336 -5.324 1.00 27.56 407 GLY A CA 1
ATOM 3277 C C . GLY A 1 407 ? 25.029 43.949 -6.608 1.00 27.56 407 GLY A C 1
ATOM 3278 O O . GLY A 1 407 ? 25.499 42.831 -6.746 1.00 27.56 407 GLY A O 1
ATOM 3279 N N . SER A 1 408 ? 25.059 44.890 -7.551 1.00 26.86 408 SER A N 1
ATOM 3280 C CA . SER A 1 408 ? 26.010 45.084 -8.662 1.00 26.86 408 SER A CA 1
ATOM 3281 C C . SER A 1 408 ? 27.027 43.982 -9.045 1.00 26.86 408 SER A C 1
ATOM 3283 O O . SER A 1 408 ? 27.913 43.654 -8.263 1.00 26.86 408 SER A O 1
ATOM 3285 N N . ALA A 1 409 ? 27.030 43.648 -10.348 1.00 28.77 409 ALA A N 1
ATOM 3286 C CA . ALA A 1 409 ? 28.182 43.663 -11.283 1.00 28.77 409 ALA A CA 1
ATOM 3287 C C . ALA A 1 409 ? 28.446 42.383 -12.124 1.00 28.77 409 ALA A C 1
ATOM 3289 O O . ALA A 1 409 ? 28.851 41.341 -11.634 1.00 28.77 409 ALA A O 1
ATOM 3290 N N . LYS A 1 410 ? 28.298 42.574 -13.449 1.00 26.97 410 LYS A N 1
ATOM 3291 C CA . LYS A 1 410 ? 29.126 42.123 -14.599 1.00 26.97 410 LYS A CA 1
ATOM 3292 C C . LYS A 1 410 ? 29.586 40.647 -14.738 1.00 26.97 410 LYS A C 1
ATOM 3294 O O . LYS A 1 410 ? 30.499 40.193 -14.073 1.00 26.97 410 LYS A O 1
ATOM 3299 N N . ARG A 1 411 ? 29.081 40.031 -15.827 1.00 28.03 411 ARG A N 1
ATOM 3300 C CA . ARG A 1 411 ? 29.723 39.123 -16.823 1.00 28.03 411 ARG A CA 1
ATOM 3301 C C . ARG A 1 411 ? 30.823 38.144 -16.350 1.00 28.03 411 ARG A C 1
ATOM 3303 O O . ARG A 1 411 ? 31.950 38.568 -16.127 1.00 28.03 411 ARG A O 1
ATOM 3310 N N . LYS A 1 412 ? 30.600 36.840 -16.575 1.00 23.41 412 LYS A N 1
ATOM 3311 C CA . LYS A 1 412 ? 31.219 36.029 -17.660 1.00 23.41 412 LYS A CA 1
ATOM 3312 C C . LYS A 1 412 ? 30.742 34.573 -17.583 1.00 23.41 412 LYS A C 1
ATOM 3314 O O . LYS A 1 412 ? 30.608 34.010 -16.506 1.00 23.41 412 LYS A O 1
ATOM 3319 N N . ALA A 1 413 ? 30.496 33.990 -18.752 1.00 34.03 413 ALA A N 1
ATOM 3320 C CA . ALA A 1 413 ? 30.243 32.570 -18.923 1.00 34.03 413 ALA A CA 1
ATOM 3321 C C . ALA A 1 413 ? 31.523 31.758 -18.667 1.00 34.03 413 ALA A C 1
ATOM 3323 O O . ALA A 1 413 ? 32.565 32.050 -19.253 1.00 34.03 413 ALA A O 1
ATOM 3324 N N . SER A 1 414 ? 31.417 30.718 -17.846 1.00 22.48 414 SER A N 1
ATOM 3325 C CA . SER A 1 414 ? 32.321 29.567 -17.835 1.00 22.48 414 SER A CA 1
ATOM 3326 C C . SER A 1 414 ? 31.592 28.376 -17.207 1.00 22.48 414 SER A C 1
ATOM 3328 O O . SER A 1 414 ? 31.091 28.445 -16.088 1.00 22.48 414 SER A O 1
ATOM 3330 N N . TYR A 1 415 ? 31.488 27.275 -17.951 1.00 32.50 415 TYR A N 1
ATOM 3331 C CA . TYR A 1 415 ? 31.090 25.984 -17.390 1.00 32.50 415 TYR A CA 1
ATOM 3332 C C . TYR A 1 415 ? 32.159 25.507 -16.393 1.00 32.50 415 TYR A C 1
ATOM 3334 O O . TYR A 1 415 ? 33.347 25.645 -16.699 1.00 32.50 415 TYR A O 1
ATOM 3342 N N . PRO A 1 416 ? 31.784 24.835 -15.290 1.00 29.45 416 PRO A N 1
ATOM 3343 C CA . PRO A 1 416 ? 32.689 23.899 -14.648 1.00 29.45 416 PRO A CA 1
ATOM 3344 C C . PRO A 1 416 ? 32.155 22.462 -14.640 1.00 29.45 416 PRO A C 1
ATOM 3346 O O . PRO A 1 416 ? 30.959 22.178 -14.670 1.00 29.45 416 PRO A O 1
ATOM 3349 N N . ARG A 1 417 ? 33.145 21.574 -14.654 1.00 22.45 417 ARG A N 1
ATOM 3350 C CA . ARG A 1 417 ? 33.134 20.124 -14.826 1.00 22.45 417 ARG A CA 1
ATOM 3351 C C . ARG A 1 417 ? 32.437 19.379 -13.685 1.00 22.45 417 ARG A C 1
ATOM 3353 O O . ARG A 1 417 ? 32.411 19.839 -12.549 1.00 22.45 417 ARG A O 1
ATOM 3360 N N . LEU A 1 418 ? 31.977 18.165 -14.001 1.00 31.94 418 LEU A N 1
ATOM 3361 C CA . LEU A 1 418 ? 31.666 17.127 -13.021 1.00 31.94 418 LEU A CA 1
ATOM 3362 C C . LEU A 1 418 ? 32.893 16.836 -12.141 1.00 31.94 418 LEU A C 1
ATOM 3364 O O . LEU A 1 418 ? 33.913 16.371 -12.648 1.00 31.94 418 LEU A O 1
ATOM 3368 N N . SER A 1 419 ? 32.752 16.999 -10.826 1.00 22.06 419 SER A N 1
ATOM 3369 C CA . SER A 1 419 ? 33.545 16.262 -9.839 1.00 22.06 419 SER A CA 1
ATOM 3370 C C . SER A 1 419 ? 32.794 16.133 -8.510 1.00 22.06 419 SER A C 1
ATOM 3372 O O . SER A 1 419 ? 32.430 17.130 -7.898 1.00 22.06 419 SER A O 1
ATOM 3374 N N . ALA A 1 420 ? 32.564 14.874 -8.134 1.00 24.14 420 ALA A N 1
ATOM 3375 C CA . ALA A 1 420 ? 32.431 14.279 -6.803 1.00 24.14 420 ALA A CA 1
ATOM 3376 C C . ALA A 1 420 ? 31.866 15.086 -5.606 1.00 24.14 420 ALA A C 1
ATOM 3378 O O . ALA A 1 420 ? 32.469 16.031 -5.122 1.00 24.14 420 ALA A O 1
ATOM 3379 N N . VAL A 1 421 ? 30.795 14.506 -5.044 1.00 30.16 421 VAL A N 1
ATOM 3380 C CA . VAL A 1 421 ? 30.617 14.138 -3.622 1.00 30.16 421 VAL A CA 1
ATOM 3381 C C . VAL A 1 421 ? 30.622 15.249 -2.558 1.00 30.16 421 VAL A C 1
ATOM 3383 O O . VAL A 1 421 ? 31.574 15.988 -2.355 1.00 30.16 421 VAL A O 1
ATOM 3386 N N . SER A 1 422 ? 29.564 15.185 -1.742 1.00 26.98 422 SER A N 1
ATOM 3387 C CA . SER A 1 422 ? 29.317 15.883 -0.473 1.00 26.98 422 SER A CA 1
ATOM 3388 C C . SER A 1 422 ? 28.853 17.340 -0.577 1.00 26.98 422 SER A C 1
ATOM 3390 O O . SER A 1 422 ? 29.620 18.251 -0.864 1.00 26.98 422 SER A O 1
ATOM 3392 N N . ARG A 1 423 ? 27.555 17.537 -0.298 1.00 24.11 423 ARG A N 1
ATOM 3393 C CA . ARG A 1 423 ? 26.983 18.536 0.631 1.00 24.11 423 ARG A CA 1
ATOM 3394 C C . ARG A 1 423 ? 25.469 18.626 0.410 1.00 24.11 423 ARG A C 1
ATOM 3396 O O . ARG A 1 423 ? 24.976 19.276 -0.505 1.00 24.11 423 ARG A O 1
ATOM 3403 N N . TYR A 1 424 ? 24.731 17.923 1.265 1.00 27.08 424 TYR A N 1
ATOM 3404 C CA . TYR A 1 424 ? 23.403 18.361 1.705 1.00 27.08 424 TYR A CA 1
ATOM 3405 C C . TYR A 1 424 ? 23.593 19.680 2.484 1.00 27.08 424 TYR A C 1
ATOM 3407 O O . TYR A 1 424 ? 24.600 19.766 3.189 1.00 27.08 424 TYR A O 1
ATOM 3415 N N . PRO A 1 425 ? 22.724 20.705 2.340 1.00 34.75 425 PRO A N 1
ATOM 3416 C CA . PRO A 1 425 ? 21.296 20.618 2.665 1.00 34.75 425 PRO A CA 1
ATOM 3417 C C . PRO A 1 425 ? 20.392 21.377 1.665 1.00 34.75 425 PRO A C 1
ATOM 3419 O O . PRO A 1 425 ? 20.389 22.597 1.595 1.00 34.75 425 PRO A O 1
ATOM 3422 N N . ARG A 1 426 ? 19.588 20.649 0.880 1.00 31.91 426 ARG A N 1
ATOM 3423 C CA . ARG A 1 426 ? 18.487 21.205 0.051 1.00 31.91 426 ARG A CA 1
ATOM 3424 C C . ARG A 1 426 ? 17.253 20.287 0.027 1.00 31.91 426 ARG A C 1
ATOM 3426 O O . ARG A 1 426 ? 16.441 20.331 -0.892 1.00 31.91 426 ARG A O 1
ATOM 3433 N N . LYS A 1 427 ? 17.143 19.373 1.001 1.00 35.44 427 LYS A N 1
ATOM 3434 C CA . LYS A 1 427 ? 16.215 18.228 0.938 1.00 35.44 427 LYS A CA 1
ATOM 3435 C C . LYS A 1 427 ? 14.919 18.359 1.744 1.00 35.44 427 LYS A C 1
ATOM 3437 O O . LYS A 1 427 ? 14.110 17.448 1.639 1.00 35.44 427 LYS A O 1
ATOM 3442 N N . LYS A 1 428 ? 14.668 19.453 2.471 1.00 37.06 428 LYS A N 1
ATOM 3443 C CA . LYS A 1 428 ? 13.432 19.573 3.267 1.00 37.06 428 LYS A CA 1
ATOM 3444 C C . LYS A 1 428 ? 12.215 20.107 2.490 1.00 37.06 428 LYS A C 1
ATOM 3446 O O . LYS A 1 428 ? 11.115 19.665 2.775 1.00 37.06 428 LYS A O 1
ATOM 3451 N N . LEU A 1 429 ? 12.379 20.870 1.401 1.00 34.75 429 LEU A N 1
ATOM 3452 C CA . LEU A 1 429 ? 11.224 21.396 0.643 1.00 34.75 429 LEU A CA 1
ATOM 3453 C C . LEU A 1 429 ? 10.455 20.387 -0.232 1.00 34.75 429 LEU A C 1
ATOM 3455 O O . LEU A 1 429 ? 9.395 20.697 -0.769 1.00 34.75 429 LEU A O 1
ATOM 3459 N N . ASN A 1 430 ? 11.005 19.192 -0.446 1.00 43.88 430 ASN A N 1
ATOM 3460 C CA . ASN A 1 430 ? 10.587 18.336 -1.562 1.00 43.88 430 ASN A CA 1
ATOM 3461 C C . ASN A 1 430 ? 9.477 17.333 -1.213 1.00 43.88 430 ASN A C 1
ATOM 3463 O O . ASN A 1 430 ? 8.907 16.734 -2.120 1.00 43.88 430 ASN A O 1
ATOM 3467 N N . ALA A 1 431 ? 9.148 17.162 0.071 1.00 39.84 431 ALA A N 1
ATOM 3468 C CA . ALA A 1 431 ? 8.003 16.352 0.499 1.00 39.84 431 ALA A CA 1
ATOM 3469 C C . ALA A 1 431 ? 6.675 17.133 0.417 1.00 39.84 431 ALA A C 1
ATOM 3471 O O . ALA A 1 431 ? 5.613 16.544 0.236 1.00 39.84 431 ALA A O 1
ATOM 3472 N N . LEU A 1 432 ? 6.744 18.466 0.488 1.00 38.19 432 LEU A N 1
ATOM 3473 C CA . LEU A 1 432 ? 5.592 19.361 0.586 1.00 38.19 432 LEU A CA 1
ATOM 3474 C C . LEU A 1 432 ? 4.769 19.481 -0.692 1.00 38.19 432 LEU A C 1
ATOM 3476 O O . LEU A 1 432 ? 3.558 19.296 -0.662 1.00 38.19 432 LEU A O 1
ATOM 3480 N N . ASN A 1 433 ? 5.420 19.763 -1.822 1.00 37.38 433 ASN A N 1
ATOM 3481 C CA . ASN A 1 433 ? 4.718 20.014 -3.085 1.00 37.38 433 ASN A CA 1
ATOM 3482 C C . ASN A 1 433 ? 4.022 18.761 -3.647 1.00 37.38 433 ASN A C 1
ATOM 3484 O O . ASN A 1 433 ? 3.034 18.885 -4.368 1.00 37.38 433 ASN A O 1
ATOM 3488 N N . ILE A 1 434 ? 4.500 17.563 -3.288 1.00 41.44 434 ILE A N 1
ATOM 3489 C CA . ILE A 1 434 ? 3.850 16.296 -3.658 1.00 41.44 434 ILE A CA 1
ATOM 3490 C C . ILE A 1 434 ? 2.635 16.014 -2.765 1.00 41.44 434 ILE A C 1
ATOM 3492 O O . ILE A 1 434 ? 1.651 15.480 -3.259 1.00 41.44 434 ILE A O 1
ATOM 3496 N N . LEU A 1 435 ? 2.670 16.375 -1.476 1.00 38.53 435 LEU A N 1
ATOM 3497 C CA . LEU A 1 435 ? 1.567 16.099 -0.544 1.00 38.53 435 LEU A CA 1
ATOM 3498 C C . LEU A 1 435 ? 0.421 17.121 -0.643 1.00 38.53 435 LEU A C 1
ATOM 3500 O O . LEU A 1 435 ? -0.740 16.746 -0.477 1.00 38.53 435 LEU A O 1
ATOM 3504 N N . PHE A 1 436 ? 0.723 18.391 -0.938 1.00 37.06 436 PHE A N 1
ATOM 3505 C CA . PHE A 1 436 ? -0.272 19.474 -0.926 1.00 37.06 436 PHE A CA 1
ATOM 3506 C C . PHE A 1 436 ? -1.283 19.402 -2.083 1.00 37.06 436 PHE A C 1
ATOM 3508 O O . PHE A 1 436 ? -2.432 19.798 -1.916 1.00 37.06 436 PHE A O 1
ATOM 3515 N N . ASN A 1 437 ? -0.890 18.863 -3.242 1.00 37.44 437 ASN A N 1
ATOM 3516 C CA . ASN A 1 437 ? -1.729 18.880 -4.448 1.00 37.44 437 ASN A CA 1
ATOM 3517 C C . ASN A 1 437 ? -2.526 17.591 -4.700 1.00 37.44 437 ASN A C 1
ATOM 3519 O O . ASN A 1 437 ? -3.253 17.530 -5.688 1.00 37.44 437 ASN A O 1
ATOM 3523 N N . THR A 1 438 ? -2.395 16.555 -3.861 1.00 43.09 438 THR A N 1
ATOM 3524 C CA . THR A 1 438 ? -2.922 15.221 -4.215 1.00 43.09 438 THR A CA 1
ATOM 3525 C C . THR A 1 438 ? -3.859 14.599 -3.196 1.00 43.09 438 THR A C 1
ATOM 3527 O O . THR A 1 438 ? -4.807 13.946 -3.610 1.00 43.09 438 THR A O 1
ATOM 3530 N N . ARG A 1 439 ? -3.648 14.811 -1.888 1.00 40.19 439 ARG A N 1
ATOM 3531 C CA . ARG A 1 439 ? -4.449 14.141 -0.844 1.00 40.19 439 ARG A CA 1
ATOM 3532 C C . ARG A 1 439 ? -5.473 15.011 -0.123 1.00 40.19 439 ARG A C 1
ATOM 3534 O O . ARG A 1 439 ? -6.436 14.468 0.405 1.00 40.19 439 ARG A O 1
ATOM 3541 N N . TYR A 1 440 ? -5.291 16.332 -0.077 1.00 38.97 440 TYR A N 1
ATOM 3542 C CA . TYR A 1 440 ? -6.056 17.181 0.853 1.00 38.97 440 TYR A CA 1
ATOM 3543 C C . TYR A 1 440 ? -6.978 18.211 0.199 1.00 38.97 440 TYR A C 1
ATOM 3545 O O . TYR A 1 440 ? -7.769 18.824 0.907 1.00 38.97 440 TYR A O 1
ATOM 3553 N N . SER A 1 441 ? -6.989 18.351 -1.130 1.00 30.34 441 SER A N 1
ATOM 3554 C CA . SER A 1 441 ? -7.944 19.248 -1.804 1.00 30.34 441 SER A CA 1
ATOM 3555 C C . SER A 1 441 ? -9.407 18.810 -1.640 1.00 30.34 441 SER A C 1
ATOM 3557 O O . SER A 1 441 ? -10.294 19.656 -1.649 1.00 30.34 441 SER A O 1
ATOM 3559 N N . HIS A 1 442 ? -9.675 17.513 -1.442 1.00 31.17 442 HIS A N 1
ATOM 3560 C CA . HIS A 1 442 ? -11.037 17.002 -1.240 1.00 31.17 442 HIS A CA 1
ATOM 3561 C C . HIS A 1 442 ? -11.525 17.050 0.216 1.00 31.17 442 HIS A C 1
ATOM 3563 O O . HIS A 1 442 ? -12.725 17.197 0.426 1.00 31.17 442 HIS A O 1
ATOM 3569 N N . ASN A 1 443 ? -10.628 16.990 1.208 1.00 30.11 443 ASN A N 1
ATOM 3570 C CA . ASN A 1 443 ? -10.999 17.022 2.632 1.00 30.11 443 ASN A CA 1
ATOM 3571 C C . ASN A 1 443 ? -10.969 18.430 3.254 1.00 30.11 443 ASN A C 1
ATOM 3573 O O . ASN A 1 443 ? -11.434 18.591 4.373 1.00 30.11 443 ASN A O 1
ATOM 3577 N N . LEU A 1 444 ? -10.434 19.437 2.553 1.00 28.95 444 LEU A N 1
ATOM 3578 C CA . LEU A 1 444 ? -10.374 20.836 3.014 1.00 28.95 444 LEU A CA 1
ATOM 3579 C C . LEU A 1 444 ? -11.578 21.692 2.566 1.00 28.95 444 LEU A C 1
ATOM 3581 O O . LEU A 1 444 ? -11.598 22.891 2.827 1.00 28.95 444 LEU A O 1
ATOM 3585 N N . ASN A 1 445 ? -12.564 21.098 1.883 1.00 24.88 445 ASN A N 1
ATOM 3586 C CA . ASN A 1 445 ? -13.810 21.770 1.477 1.00 24.88 445 ASN A CA 1
ATOM 3587 C C . ASN A 1 445 ? -14.964 21.597 2.492 1.00 24.88 445 ASN A C 1
ATOM 3589 O O . ASN A 1 445 ? -16.121 21.845 2.150 1.00 24.88 445 ASN A O 1
ATOM 3593 N N . VAL A 1 446 ? -14.652 21.185 3.723 1.00 25.30 446 VAL A N 1
ATOM 3594 C CA . VAL A 1 446 ? -15.535 21.210 4.904 1.00 25.30 446 VAL A CA 1
ATOM 3595 C C . VAL A 1 446 ? -14.814 22.003 5.981 1.00 25.30 446 VAL A C 1
ATOM 3597 O O . VAL A 1 446 ? -15.487 22.821 6.644 1.00 25.30 446 VAL A O 1
#

Foldseek 3Di:
DPCQVVDVVNVCCLPDQQNLCVVQPLLRLLVLLLVLLVVLVVCLVPDPVSNVVSLSSSLSSLLSNLCVQDVPDPFLCVLLPDDDALPDDSHVPDDQPPDVVSPPLVSSLVSLLSSLVLVLLLLVLSSCSSSLSVQLNSCSPVLPQQSNLSSLLSSLSSCLSVVVQQSNQVSLVCLQQVPRRRDPDPDDDPGPPDPPDDPDDDPDQTQDPVDDCLPPSNQVSVLVLLLRARDPVSCVVNDVLSRLSSLLSSLSSLLSVLVVLPDAADLVLVVPDVSVVSVVVVPPDPPVVVVPPDDPPDPDPDPVSHQSPDPVCSDSRNSSNNSLNSSLVSLVVSLVVLCVVQPPDPPDRPPDDLSSLVSNLSSLQSNLSSCVSNVVNVSSVVSVVVSVVSLVVLVVVPVPVPPPDPDDDDDDDDDDDDDDDDDDDPRSNSSNVSNPPRPPPVVVPD

Sequence (446 aa):
VTTWFKNDTLKTLLSSRGQLLQKCGIWGCLLGAIVTSKLAKYHIHLNCDQHLQTCLLSSYFLRSIFFYTLPHSEHDIDYATLFIDNSTYIWPGIQLTSDEFRLNPRSLMDTLAYICEALSRHDICLHILPVIALYDIFAVHCRNIQHTVQARLIRLRVLIQLDLFHEAHRIIQMLLDGQKLPSTHVSGRYQTSNADSIPLKLKPQYFDNSKSIISDYNLGILDVLLLTRLSPAMSRLYGSHLSIEFNYLLSLFFVRLASRIPVIANLDLFQSSELKQNLTTTITDPRYKTMLGGSRITSASKLKLYTFHDETTRSFVHVKSYLVGTGKLFAERCLNVLQQTDEMARDYPSNLQSFEYQLLIDCLSLLSECAHQCHLDQLAARYAMEVLKILSMIGEDNIYEKKVASGSAKRKASYPRLSAVSRYPRKKLNALNILFNTRYSHNLNV

Organism: NCBI:txid392030

Radius of gyration: 24.39 Å; chains: 1; bounding box: 57×77×62 Å

pLDDT: mean 70.51, std 22.4, range [22.06, 95.81]